Protein AF-0000000084953625 (afdb_homodimer)

Organism: Tannerella forsythia (strain ATCC 43037 / JCM 10827 / CCUG 21028 A / KCTC 5666 / FDC 338) (NCBI:txid203275)

Foldseek 3Di:
DDDDDDDDLVRLVVVCVVLAEDEPDSVVSSVCCVPPPPVQLCVQCCVQAPDNVVSRGDHPHYPVLSVLSLVLQLLLLVLLLVLLVLLLVLLLVLCQPLCCVPPNQCSLVDCVQFQDSVLSVVLVVLLVVQLQPDPDPVSVVQCVVFFDDDPRGGPDGNDDDGSNRSSVRPDLVSSLSSLVGGDLPPVSSQVSCVLLQARGSVQVSLLSVQSSQVNVCSVVPHGLFLDFRPRFGDDGDDTSDQAFPDDAPPRLRRAQVRSLRSSLSSCVSNPRNPVSLVSNVVSCVVCVVDPCVSRSCDPCSQVRRSNDDD/DDDDDDDDLVRLVVVCVVLAEDEPDSVVSSVCCVPPPPVQLCVQCCVQAPDNVVSRGDHPHYPVLSVLSLVLQLLLLVLLLVLLVLLLVLLLVLCQPLCCVPPNQCSLVDCVQFQDSVLSVVLVVLLVVQLQPDPDPVSVVQCVVFFDDDPRGGPDGNDDDGSNRSSVRPDLVSSLSSLVGGDLPPVSSQVSCVLLQARGSVQVSLLSVQSSQVNVCSVVPHGLFLDFRPRFGDDGDDTSDQAFPDDADPRLRRAQVRSLRSSLSSCVSNPRNPVSLVSNVVSCVVSVVDPCVSRSCDPCSQVRRSNDDD

Structure (mmCIF, N/CA/C/O backbone):
data_AF-0000000084953625-model_v1
#
loop_
_entity.id
_entity.type
_entity.pdbx_description
1 polymer 'Abi-like protein'
#
loop_
_atom_site.group_PDB
_atom_site.id
_atom_site.type_symbol
_atom_site.label_atom_id
_atom_site.label_alt_id
_atom_site.label_comp_id
_atom_site.label_asym_id
_atom_site.label_entity_id
_atom_site.label_seq_id
_atom_site.pdbx_PDB_ins_code
_atom_site.Cartn_x
_atom_site.Cartn_y
_atom_site.Cartn_z
_atom_site.occupancy
_atom_site.B_iso_or_equiv
_atom_site.auth_seq_id
_atom_site.auth_comp_id
_atom_site.auth_asym_id
_atom_site.auth_atom_id
_atom_site.pdbx_PDB_model_num
ATOM 1 N N . MET A 1 1 ? -6.309 -36.562 4.516 1 41.47 1 MET A N 1
ATOM 2 C CA . MET A 1 1 ? -6.473 -36.094 3.143 1 41.47 1 MET A CA 1
ATOM 3 C C . MET A 1 1 ? -5.188 -35.438 2.635 1 41.47 1 MET A C 1
ATOM 5 O O . MET A 1 1 ? -4.629 -34.562 3.293 1 41.47 1 MET A O 1
ATOM 9 N N . ALA A 1 2 ? -4.496 -36.125 1.816 1 53.75 2 ALA A N 1
ATOM 10 C CA . ALA A 1 2 ? -3.111 -35.938 1.397 1 53.75 2 ALA A CA 1
ATOM 11 C C . ALA A 1 2 ? -2.957 -34.625 0.607 1 53.75 2 ALA A C 1
ATOM 13 O O . ALA A 1 2 ? -3.883 -34.219 -0.089 1 53.75 2 ALA A O 1
ATOM 14 N N . ASN A 1 3 ? -2.135 -33.656 1.003 1 68.38 3 ASN A N 1
ATOM 15 C CA . ASN A 1 3 ? -1.732 -32.531 0.205 1 68.38 3 ASN A CA 1
ATOM 16 C C . ASN A 1 3 ? -1.575 -32.875 -1.269 1 68.38 3 ASN A C 1
ATOM 18 O O . ASN A 1 3 ? -1.322 -34.031 -1.601 1 68.38 3 ASN A O 1
ATOM 22 N N . LYS A 1 4 ? -2.215 -32.062 -2.223 1 76.94 4 LYS A N 1
ATOM 23 C CA . LYS A 1 4 ? -2.266 -32.281 -3.666 1 76.94 4 LYS A CA 1
ATOM 24 C C . LYS A 1 4 ? -0.874 -32.188 -4.285 1 76.94 4 LYS A C 1
ATOM 26 O O . LYS A 1 4 ? 0.037 -31.625 -3.691 1 76.94 4 LYS A O 1
ATOM 31 N N . GLU A 1 5 ? -0.737 -32.969 -5.348 1 89.56 5 GLU A N 1
ATOM 32 C CA . GLU A 1 5 ? 0.511 -32.844 -6.098 1 89.56 5 GLU A CA 1
ATOM 33 C C . GLU A 1 5 ? 0.577 -31.531 -6.871 1 89.56 5 GLU A C 1
ATOM 35 O O . GLU A 1 5 ? -0.442 -31.047 -7.359 1 89.56 5 GLU A O 1
ATOM 40 N N . SER A 1 6 ? 1.769 -30.969 -6.938 1 93.38 6 SER A N 1
ATOM 41 C CA . SER A 1 6 ? 1.98 -29.75 -7.707 1 93.38 6 SER A CA 1
ATOM 42 C C . SER A 1 6 ? 1.868 -30.016 -9.203 1 93.38 6 SER A C 1
ATOM 44 O O . SER A 1 6 ? 2.281 -31.062 -9.688 1 93.38 6 SER A O 1
ATOM 46 N N . ARG A 1 7 ? 1.295 -29.125 -9.906 1 95.5 7 ARG A N 1
ATOM 47 C CA . ARG A 1 7 ? 1.131 -29.234 -11.359 1 95.5 7 ARG A CA 1
ATOM 48 C C . ARG A 1 7 ? 2.059 -28.281 -12.086 1 95.5 7 ARG A C 1
ATOM 50 O O . ARG A 1 7 ? 2.244 -27.141 -11.656 1 95.5 7 ARG A O 1
ATOM 57 N N . SER A 1 8 ? 2.646 -28.797 -13.148 1 97.38 8 SER A N 1
ATOM 58 C CA . SER A 1 8 ? 3.41 -27.922 -14.016 1 97.38 8 SER A CA 1
ATOM 59 C C . SER A 1 8 ? 2.502 -26.906 -14.719 1 97.38 8 SER A C 1
ATOM 61 O O . SER A 1 8 ? 1.278 -27.062 -14.703 1 97.38 8 SER A O 1
ATOM 63 N N . ILE A 1 9 ? 3.109 -25.984 -15.312 1 97.75 9 ILE A N 1
ATOM 64 C CA . ILE A 1 9 ? 2.346 -24.969 -16.031 1 97.75 9 ILE A CA 1
ATOM 65 C C . ILE A 1 9 ? 1.536 -25.609 -17.141 1 97.75 9 ILE A C 1
ATOM 67 O O . ILE A 1 9 ? 0.363 -25.297 -17.344 1 97.75 9 ILE A O 1
ATOM 71 N N . GLN A 1 10 ? 2.189 -26.531 -17.828 1 97.75 10 GLN A N 1
ATOM 72 C CA . GLN A 1 10 ? 1.486 -27.234 -18.906 1 97.75 10 GLN A CA 1
ATOM 73 C C . GLN A 1 10 ? 0.325 -28.062 -18.344 1 97.75 10 GLN A C 1
ATOM 75 O O . GLN A 1 10 ? -0.758 -28.094 -18.938 1 97.75 10 GLN A O 1
ATOM 80 N N . GLU A 1 11 ? 0.571 -28.688 -17.25 1 97.94 11 GLU A N 1
ATOM 81 C CA . GLU A 1 11 ? -0.494 -29.453 -16.609 1 97.94 11 GLU A CA 1
ATOM 82 C C . GLU A 1 11 ? -1.625 -28.547 -16.141 1 97.94 11 GLU A C 1
ATOM 84 O O . GLU A 1 11 ? -2.797 -28.922 -16.188 1 97.94 11 GLU A O 1
ATOM 89 N N . GLN A 1 12 ? -1.29 -27.359 -15.625 1 98 12 GLN A N 1
ATOM 90 C CA . GLN A 1 12 ? -2.295 -26.375 -15.227 1 98 12 GLN A CA 1
ATOM 91 C C . GLN A 1 12 ? -3.166 -25.969 -16.406 1 98 12 GLN A C 1
ATOM 93 O O . GLN A 1 12 ? -4.391 -25.891 -16.281 1 98 12 GLN A O 1
ATOM 98 N N . ILE A 1 13 ? -2.521 -25.719 -17.5 1 98.31 13 ILE A N 1
ATOM 99 C CA . ILE A 1 13 ? -3.223 -25.312 -18.719 1 98.31 13 ILE A CA 1
ATOM 100 C C . ILE A 1 13 ? -4.156 -26.438 -19.172 1 98.31 13 ILE A C 1
ATOM 102 O O . ILE A 1 13 ? -5.332 -26.188 -19.469 1 98.31 13 ILE A O 1
ATOM 106 N N . GLU A 1 14 ? -3.646 -27.688 -19.172 1 98.25 14 GLU A N 1
ATOM 107 C CA . GLU A 1 14 ? -4.449 -28.828 -19.594 1 98.25 14 GLU A CA 1
ATOM 108 C C . GLU A 1 14 ? -5.633 -29.047 -18.656 1 98.25 14 GLU A C 1
ATOM 110 O O . GLU A 1 14 ? -6.73 -29.375 -19.109 1 98.25 14 GLU A O 1
ATOM 115 N N . LEU A 1 15 ? -5.395 -28.828 -17.406 1 97.62 15 LEU A N 1
ATOM 116 C CA . LEU A 1 15 ? -6.461 -28.969 -16.422 1 97.62 15 LEU A CA 1
ATOM 117 C C . LEU A 1 15 ? -7.562 -27.938 -16.672 1 97.62 15 LEU A C 1
ATOM 119 O O . LEU A 1 15 ? -8.75 -28.281 -16.609 1 97.62 15 LEU A O 1
ATOM 123 N N . LEU A 1 16 ? -7.191 -26.703 -16.922 1 98.25 16 LEU A N 1
ATOM 124 C CA . LEU A 1 16 ? -8.156 -25.641 -17.203 1 98.25 16 LEU A CA 1
ATOM 125 C C . LEU A 1 16 ? -8.984 -25.969 -18.438 1 98.25 16 LEU A C 1
ATOM 127 O O . LEU A 1 16 ? -10.203 -25.797 -18.453 1 98.25 16 LEU A O 1
ATOM 131 N N . LYS A 1 17 ? -8.312 -26.5 -19.438 1 98.31 17 LYS A N 1
ATOM 132 C CA . LYS A 1 17 ? -9 -26.891 -20.656 1 98.31 17 LYS A CA 1
ATOM 133 C C . LYS A 1 17 ? -9.969 -28.047 -20.406 1 98.31 17 LYS A C 1
ATOM 135 O O . LYS A 1 17 ? -11.102 -28.031 -20.891 1 98.31 17 LYS A O 1
ATOM 140 N N . GLN A 1 18 ? -9.484 -29 -19.672 1 98 18 GLN A N 1
ATOM 141 C CA . GLN A 1 18 ? -10.32 -30.156 -19.344 1 98 18 GLN A CA 1
ATOM 142 C C . GLN A 1 18 ? -11.57 -29.719 -18.578 1 98 18 GLN A C 1
ATOM 144 O O . GLN A 1 18 ? -12.641 -30.328 -18.75 1 98 18 GLN A O 1
ATOM 149 N N . ARG A 1 19 ? -11.445 -28.688 -17.828 1 98.12 19 ARG A N 1
ATOM 150 C CA . ARG A 1 19 ? -12.539 -28.172 -17 1 98.12 19 ARG A CA 1
ATOM 151 C C . ARG A 1 19 ? -13.438 -27.234 -17.797 1 98.12 19 ARG A C 1
ATOM 153 O O . ARG A 1 19 ? -14.406 -26.703 -17.266 1 98.12 19 ARG A O 1
ATOM 160 N N . GLY A 1 20 ? -13.07 -26.953 -19.016 1 98.12 20 GLY A N 1
ATOM 161 C CA . GLY A 1 20 ? -13.969 -26.234 -19.906 1 98.12 20 GLY A CA 1
ATOM 162 C C . GLY A 1 20 ? -13.508 -24.828 -20.219 1 98.12 20 GLY A C 1
ATOM 163 O O . GLY A 1 20 ? -14.219 -24.062 -20.875 1 98.12 20 GLY A O 1
ATOM 164 N N . MET A 1 21 ? -12.359 -24.453 -19.781 1 98.31 21 MET A N 1
ATOM 165 C CA . MET A 1 21 ? -11.836 -23.109 -20.062 1 98.31 21 MET A CA 1
ATOM 166 C C . MET A 1 21 ? -11.25 -23.047 -21.469 1 98.31 21 MET A C 1
ATOM 168 O O . MET A 1 21 ? -10.445 -23.906 -21.859 1 98.31 21 MET A O 1
ATOM 172 N N . ILE A 1 22 ? -11.68 -22.094 -22.25 1 98.5 22 ILE A N 1
ATOM 173 C CA . ILE A 1 22 ? -11.086 -21.844 -23.562 1 98.5 22 ILE A CA 1
ATOM 174 C C . ILE A 1 22 ? -9.797 -21.047 -23.406 1 98.5 22 ILE A C 1
ATOM 176 O O . ILE A 1 22 ? -9.758 -20.047 -22.703 1 98.5 22 ILE A O 1
ATOM 180 N N . ILE A 1 23 ? -8.727 -21.516 -23.969 1 98.44 23 ILE A N 1
ATOM 181 C CA . ILE A 1 23 ? -7.449 -20.812 -24.031 1 98.44 23 ILE A CA 1
ATOM 182 C C . ILE A 1 23 ? -7.062 -20.547 -25.484 1 98.44 23 ILE A C 1
ATOM 184 O O . ILE A 1 23 ? -6.68 -21.469 -26.203 1 98.44 23 ILE A O 1
ATOM 188 N N . LYS A 1 24 ? -7.176 -19.328 -25.891 1 97.75 24 LYS A N 1
ATOM 189 C CA . LYS A 1 24 ? -6.961 -18.969 -27.297 1 97.75 24 LYS A CA 1
ATOM 190 C C . LYS A 1 24 ? -5.473 -18.906 -27.625 1 97.75 24 LYS A C 1
ATOM 192 O O . LYS A 1 24 ? -5.074 -19.172 -28.766 1 97.75 24 LYS A O 1
ATOM 197 N N . ASP A 1 25 ? -4.68 -18.484 -26.703 1 97.75 25 ASP A N 1
ATOM 198 C CA . ASP A 1 25 ? -3.234 -18.328 -26.844 1 97.75 25 ASP A CA 1
ATOM 199 C C . ASP A 1 25 ? -2.498 -19 -25.688 1 97.75 25 ASP A C 1
ATOM 201 O O . ASP A 1 25 ? -2.348 -18.406 -24.625 1 97.75 25 ASP A O 1
ATOM 205 N N . GLU A 1 26 ? -1.962 -20.125 -25.938 1 97.56 26 GLU A N 1
ATOM 206 C CA . GLU A 1 26 ? -1.33 -20.906 -24.875 1 97.56 26 GLU A CA 1
ATOM 207 C C . GLU A 1 26 ? -0.047 -20.234 -24.391 1 97.56 26 GLU A C 1
ATOM 209 O O . GLU A 1 26 ? 0.303 -20.328 -23.203 1 97.56 26 GLU A O 1
ATOM 214 N N . ASP A 1 27 ? 0.671 -19.578 -25.281 1 97.31 27 ASP A N 1
ATOM 215 C CA . ASP A 1 27 ? 1.856 -18.828 -24.859 1 97.31 27 ASP A CA 1
ATOM 216 C C . ASP A 1 27 ? 1.49 -17.719 -23.891 1 97.31 27 ASP A C 1
ATOM 218 O O . ASP A 1 27 ? 2.213 -17.469 -22.922 1 97.31 27 ASP A O 1
ATOM 222 N N . PHE A 1 28 ? 0.381 -17.125 -24.25 1 97.31 28 PHE A N 1
ATOM 223 C CA . PHE A 1 28 ? -0.156 -16.094 -23.375 1 97.31 28 PHE A CA 1
ATOM 224 C C . PHE A 1 28 ? -0.499 -16.672 -22 1 97.31 28 PHE A C 1
ATOM 226 O O . PHE A 1 28 ? -0.159 -16.094 -20.969 1 97.31 28 PHE A O 1
ATOM 233 N N . ALA A 1 29 ? -1.11 -17.766 -21.953 1 98.25 29 ALA A N 1
ATOM 234 C CA . ALA A 1 29 ? -1.479 -18.438 -20.719 1 98.25 29 ALA A CA 1
ATOM 235 C C . ALA A 1 29 ? -0.241 -18.828 -19.922 1 98.25 29 ALA A C 1
ATOM 237 O O . ALA A 1 29 ? -0.182 -18.625 -18.703 1 98.25 29 ALA A O 1
ATOM 238 N N . CYS A 1 30 ? 0.762 -19.375 -20.609 1 97.88 30 CYS A N 1
ATOM 239 C CA . CYS A 1 30 ? 2.006 -19.781 -19.984 1 97.88 30 CYS A CA 1
ATOM 240 C C . CYS A 1 30 ? 2.707 -18.609 -19.312 1 97.88 30 CYS A C 1
ATOM 242 O O . CYS A 1 30 ? 3.141 -18.703 -18.172 1 97.88 30 CYS A O 1
ATOM 244 N N . LEU A 1 31 ? 2.744 -17.562 -20.047 1 96.94 31 LEU A N 1
ATOM 245 C CA . LEU A 1 31 ? 3.404 -16.359 -19.562 1 96.94 31 LEU A CA 1
ATOM 246 C C . LEU A 1 31 ? 2.748 -15.875 -18.266 1 96.94 31 LEU A C 1
ATOM 248 O O . LEU A 1 31 ? 3.438 -15.555 -17.297 1 96.94 31 LEU A O 1
ATOM 252 N N . HIS A 1 32 ? 1.455 -15.82 -18.25 1 97.88 32 HIS A N 1
ATOM 253 C CA . HIS A 1 32 ? 0.742 -15.289 -17.094 1 97.88 32 HIS A CA 1
ATOM 254 C C . HIS A 1 32 ? 0.793 -16.266 -15.914 1 97.88 32 HIS A C 1
ATOM 256 O O . HIS A 1 32 ? 0.979 -15.844 -14.773 1 97.88 32 HIS A O 1
ATOM 262 N N . LEU A 1 33 ? 0.711 -17.562 -16.188 1 98.25 33 LEU A N 1
ATOM 263 C CA . LEU A 1 33 ? 0.742 -18.547 -15.117 1 98.25 33 LEU A CA 1
ATOM 264 C C . LEU A 1 33 ? 2.135 -18.641 -14.5 1 98.25 33 LEU A C 1
ATOM 266 O O . LEU A 1 33 ? 2.279 -19.031 -13.336 1 98.25 33 LEU A O 1
ATOM 270 N N . ARG A 1 34 ? 3.16 -18.188 -15.195 1 97.44 34 ARG A N 1
ATOM 271 C CA . ARG A 1 34 ? 4.531 -18.172 -14.695 1 97.44 34 ARG A CA 1
ATOM 272 C C . ARG A 1 34 ? 4.754 -17.016 -13.734 1 97.44 34 ARG A C 1
ATOM 274 O O . ARG A 1 34 ? 5.699 -17.031 -12.945 1 97.44 34 ARG A O 1
ATOM 281 N N . ASN A 1 35 ? 3.832 -16.016 -13.836 1 97.81 35 ASN A N 1
ATOM 282 C CA . ASN A 1 35 ? 4.078 -14.805 -13.062 1 97.81 35 ASN A CA 1
ATOM 283 C C . ASN A 1 35 ? 2.912 -14.492 -12.133 1 97.81 35 ASN A C 1
ATOM 285 O O . ASN A 1 35 ? 3.045 -13.672 -11.219 1 97.81 35 ASN A O 1
ATOM 289 N N . ILE A 1 36 ? 1.777 -15.07 -12.375 1 98.19 36 ILE A N 1
ATOM 290 C CA . ILE A 1 36 ? 0.595 -14.992 -11.523 1 98.19 36 ILE A CA 1
ATOM 291 C C . ILE A 1 36 ? 0.103 -16.406 -11.195 1 98.19 36 ILE A C 1
ATOM 293 O O . ILE A 1 36 ? -0.263 -17.156 -12.086 1 98.19 36 ILE A O 1
ATOM 297 N N . SER A 1 37 ? 0.149 -16.719 -9.984 1 96.31 37 SER A N 1
ATOM 298 C CA . SER A 1 37 ? -0.096 -18.094 -9.578 1 96.31 37 SER A CA 1
ATOM 299 C C . SER A 1 37 ? -1.5 -18.547 -9.961 1 96.31 37 SER A C 1
ATOM 301 O O . SER A 1 37 ? -2.439 -17.75 -9.953 1 96.31 37 SER A O 1
ATOM 303 N N . TYR A 1 38 ? -1.597 -19.844 -10.281 1 97 38 TYR A N 1
ATOM 304 C CA . TYR A 1 38 ? -2.871 -20.484 -10.586 1 97 38 TYR A CA 1
ATOM 305 C C . TYR A 1 38 ? -3.9 -20.188 -9.5 1 97 38 TYR A C 1
ATOM 307 O O . TYR A 1 38 ? -5.047 -19.844 -9.797 1 97 38 TYR A O 1
ATOM 315 N N . TYR A 1 39 ? -3.459 -20.297 -8.312 1 95.62 39 TYR A N 1
ATOM 316 C CA . TYR A 1 39 ? -4.352 -20.125 -7.172 1 95.62 39 TYR A CA 1
ATOM 317 C C . TYR A 1 39 ? -4.859 -18.703 -7.07 1 95.62 39 TYR A C 1
ATOM 319 O O . TYR A 1 39 ? -6.012 -18.469 -6.703 1 95.62 39 TYR A O 1
ATOM 327 N N . ARG A 1 40 ? -4.035 -17.734 -7.324 1 96.56 40 ARG A N 1
ATOM 328 C CA . ARG A 1 40 ? -4.449 -16.328 -7.328 1 96.56 40 ARG A CA 1
ATOM 329 C C . ARG A 1 40 ? -5.492 -16.078 -8.406 1 96.56 40 ARG A C 1
ATOM 331 O O . ARG A 1 40 ? -6.504 -15.406 -8.156 1 96.56 40 ARG A O 1
ATOM 338 N N . LEU A 1 41 ? -5.254 -16.641 -9.602 1 97.94 41 LEU A N 1
ATOM 339 C CA . LEU A 1 41 ? -6.172 -16.438 -10.727 1 97.94 41 LEU A CA 1
ATOM 340 C C . LEU A 1 41 ? -7.512 -17.109 -10.461 1 97.94 41 LEU A C 1
ATOM 342 O O . LEU A 1 41 ? -8.539 -16.688 -10.984 1 97.94 41 LEU A O 1
ATOM 346 N N . LYS A 1 42 ? -7.477 -18.125 -9.641 1 96.44 42 LYS A N 1
ATOM 347 C CA . LYS A 1 42 ? -8.703 -18.812 -9.266 1 96.44 42 LYS A CA 1
ATOM 348 C C . LYS A 1 42 ? -9.734 -17.844 -8.688 1 96.44 42 LYS A C 1
ATOM 350 O O . LYS A 1 42 ? -10.938 -18 -8.914 1 96.44 42 LYS A O 1
ATOM 355 N N . GLY A 1 43 ? -9.289 -16.828 -7.98 1 95.12 43 GLY A N 1
ATOM 356 C CA . GLY A 1 43 ? -10.188 -15.828 -7.426 1 95.12 43 GLY A CA 1
ATOM 357 C C . GLY A 1 43 ? -10.922 -15.031 -8.484 1 95.12 43 GLY A C 1
ATOM 358 O O . GLY A 1 43 ? -12.016 -14.516 -8.242 1 95.12 43 GLY A O 1
ATOM 359 N N . TYR A 1 44 ? -10.398 -15.039 -9.703 1 97.62 44 TYR A N 1
ATOM 360 C CA . TYR A 1 44 ? -10.961 -14.211 -10.766 1 97.62 44 TYR A CA 1
ATOM 361 C C . TYR A 1 44 ? -11.82 -15.047 -11.703 1 97.62 44 TYR A C 1
ATOM 363 O O . TYR A 1 44 ? -12.523 -14.5 -12.562 1 97.62 44 TYR A O 1
ATOM 371 N N . TRP A 1 45 ? -11.758 -16.391 -11.555 1 97.38 45 TRP A N 1
ATOM 372 C CA . TRP A 1 45 ? -12.602 -17.188 -12.445 1 97.38 45 TRP A CA 1
ATOM 373 C C . TRP A 1 45 ? -13.602 -18.016 -11.648 1 97.38 45 TRP A C 1
ATOM 375 O O . TRP A 1 45 ? -14.328 -18.844 -12.219 1 97.38 45 TRP A O 1
ATOM 385 N N . TRP A 1 46 ? -13.664 -17.766 -10.328 1 94.81 46 TRP A N 1
ATOM 386 C CA . TRP A 1 46 ? -14.523 -18.562 -9.477 1 94.81 46 TRP A CA 1
ATOM 387 C C . TRP A 1 46 ? -15.969 -18.547 -9.977 1 94.81 46 TRP A C 1
ATOM 389 O O . TRP A 1 46 ? -16.625 -19.594 -10.055 1 94.81 46 TRP A O 1
ATOM 399 N N . ASP A 1 47 ? -16.484 -17.375 -10.305 1 93.44 47 ASP A N 1
ATOM 400 C CA . ASP A 1 47 ? -17.875 -17.203 -10.695 1 93.44 47 ASP A CA 1
ATOM 401 C C . ASP A 1 47 ? -18.109 -17.672 -12.125 1 93.44 47 ASP A C 1
ATOM 403 O O . ASP A 1 47 ? -19.25 -17.75 -12.586 1 93.44 47 ASP A O 1
ATOM 407 N N . MET A 1 48 ? -17.094 -18.078 -12.82 1 96.81 48 MET A N 1
ATOM 408 C CA . MET A 1 48 ? -17.203 -18.562 -14.195 1 96.81 48 MET A CA 1
ATOM 409 C C . MET A 1 48 ? -17.516 -20.062 -14.211 1 96.81 48 MET A C 1
ATOM 411 O O . MET A 1 48 ? -17.734 -20.641 -15.281 1 96.81 48 MET A O 1
ATOM 415 N N . GLN A 1 49 ? -17.547 -20.625 -13.07 1 96.88 49 GLN A N 1
ATOM 416 C CA . GLN A 1 49 ? -17.781 -22.062 -12.969 1 96.88 49 GLN A CA 1
ATOM 417 C C . GLN A 1 49 ? -19.281 -22.359 -12.859 1 96.88 49 GLN A C 1
ATOM 419 O O . GLN A 1 49 ? -19.984 -21.719 -12.086 1 96.88 49 GLN A O 1
ATOM 424 N N . LYS A 1 50 ? -19.781 -23.281 -13.656 1 96.75 50 LYS A N 1
ATOM 425 C CA . LYS A 1 50 ? -21.156 -23.734 -13.57 1 96.75 50 LYS A CA 1
ATOM 426 C C . LYS A 1 50 ? -21.328 -24.766 -12.461 1 96.75 50 LYS A C 1
ATOM 428 O O . LYS A 1 50 ? -22.391 -24.875 -11.852 1 96.75 50 LYS A O 1
ATOM 433 N N . ASP A 1 51 ? -20.328 -25.594 -12.242 1 96.69 51 ASP A N 1
ATOM 434 C CA . ASP A 1 51 ? -20.25 -26.578 -11.164 1 96.69 51 ASP A CA 1
ATOM 435 C C . ASP A 1 51 ? -19.031 -26.312 -10.281 1 96.69 51 ASP A C 1
ATOM 437 O O . ASP A 1 51 ? -17.922 -26.75 -10.586 1 96.69 51 ASP A O 1
ATOM 441 N N . LYS A 1 52 ? -19.188 -25.719 -9.188 1 91.44 52 LYS A N 1
ATOM 442 C CA . LYS A 1 52 ? -18.094 -25.281 -8.305 1 91.44 52 LYS A CA 1
ATOM 443 C C . LYS A 1 52 ? -17.484 -26.484 -7.574 1 91.44 52 LYS A C 1
ATOM 445 O O . LYS A 1 52 ? -16.328 -26.453 -7.188 1 91.44 52 LYS A O 1
ATOM 450 N N . ASN A 1 53 ? -18.234 -27.5 -7.418 1 92.06 53 ASN A N 1
ATOM 451 C CA . ASN A 1 53 ? -17.734 -28.688 -6.75 1 92.06 53 ASN A CA 1
ATOM 452 C C . ASN A 1 53 ? -16.75 -29.453 -7.625 1 92.06 53 ASN A C 1
ATOM 454 O O . ASN A 1 53 ? -15.719 -29.922 -7.145 1 92.06 53 ASN A O 1
ATOM 458 N N . ASN A 1 54 ? -17.109 -29.516 -8.891 1 94.69 54 ASN A N 1
ATOM 459 C CA . ASN A 1 54 ? -16.25 -30.25 -9.805 1 94.69 54 ASN A CA 1
ATOM 460 C C . ASN A 1 54 ? -15.391 -29.297 -10.656 1 94.69 54 ASN A C 1
ATOM 462 O O . ASN A 1 54 ? -14.664 -29.734 -11.539 1 94.69 54 ASN A O 1
ATOM 466 N N . HIS A 1 55 ? -15.516 -28.047 -10.398 1 95.81 55 HIS A N 1
ATOM 467 C CA . HIS A 1 55 ? -14.68 -27 -10.992 1 95.81 55 HIS A CA 1
ATOM 468 C C . HIS A 1 55 ? -14.844 -26.969 -12.508 1 95.81 55 HIS A C 1
ATOM 470 O O . HIS A 1 55 ? -13.859 -26.797 -13.242 1 95.81 55 HIS A O 1
ATOM 476 N N . VAL A 1 56 ? -16.125 -27.234 -12.953 1 98.06 56 VAL A N 1
ATOM 477 C CA . VAL A 1 56 ? -16.422 -27.203 -14.383 1 98.06 56 VAL A CA 1
ATOM 478 C C . VAL A 1 56 ? -16.859 -25.797 -14.789 1 98.06 56 VAL A C 1
ATOM 480 O O . VAL A 1 56 ? -17.766 -25.219 -14.18 1 98.06 56 VAL A O 1
ATOM 483 N N . PHE A 1 57 ? -16.266 -25.281 -15.844 1 98.38 57 PHE A N 1
ATOM 484 C CA . PHE A 1 57 ? -16.531 -23.906 -16.281 1 98.38 57 PHE A CA 1
ATOM 485 C C . PHE A 1 57 ? -17.797 -23.859 -17.141 1 98.38 57 PHE A C 1
ATOM 487 O O . PHE A 1 57 ? -18.188 -24.844 -17.75 1 98.38 57 PHE A O 1
ATOM 494 N N . GLN A 1 58 ? -18.391 -22.703 -17.094 1 97.88 58 GLN A N 1
ATOM 495 C CA . GLN A 1 58 ? -19.484 -22.422 -18.016 1 97.88 58 GLN A CA 1
ATOM 496 C C . GLN A 1 58 ? -19 -22.391 -19.453 1 97.88 58 GLN A C 1
ATOM 498 O O . GLN A 1 58 ? -17.844 -22.062 -19.719 1 97.88 58 GLN A O 1
ATOM 503 N N . ARG A 1 59 ? -19.953 -22.688 -20.328 1 96.44 59 ARG A N 1
ATOM 504 C CA . ARG A 1 59 ? -19.609 -22.609 -21.75 1 96.44 59 ARG A CA 1
ATOM 505 C C . ARG A 1 59 ? -19.172 -21.203 -22.125 1 96.44 59 ARG A C 1
ATOM 507 O O . ARG A 1 59 ? -19.797 -20.219 -21.719 1 96.44 59 ARG A O 1
ATOM 514 N N . GLY A 1 60 ? -18.062 -21.094 -22.812 1 96.31 60 GLY A N 1
ATOM 515 C CA . GLY A 1 60 ? -17.625 -19.812 -23.297 1 96.31 60 GLY A CA 1
ATOM 516 C C . GLY A 1 60 ? -16.609 -19.141 -22.391 1 96.31 60 GLY A C 1
ATOM 517 O O . GLY A 1 60 ? -16.062 -18.094 -22.719 1 96.31 60 GLY A O 1
ATOM 518 N N . SER A 1 61 ? -16.344 -19.719 -21.203 1 97.56 61 SER A N 1
ATOM 519 C CA . SER A 1 61 ? -15.328 -19.172 -20.297 1 97.56 61 SER A CA 1
ATOM 520 C C . SER A 1 61 ? -13.953 -19.141 -20.953 1 97.56 61 SER A C 1
ATOM 522 O O . SER A 1 61 ? -13.5 -20.156 -21.5 1 97.56 61 SER A O 1
ATOM 524 N N . CYS A 1 62 ? -13.336 -17.969 -20.969 1 97.94 62 CYS A N 1
ATOM 525 C CA . CYS A 1 62 ? -12.055 -17.781 -21.641 1 97.94 62 CYS A CA 1
ATOM 526 C C . CYS A 1 62 ? -11 -17.297 -20.641 1 97.94 62 CYS A C 1
ATOM 528 O O . CYS A 1 62 ? -11.273 -16.438 -19.812 1 97.94 62 CYS A O 1
ATOM 530 N N . PHE A 1 63 ? -9.766 -17.875 -20.812 1 98.5 63 PHE A N 1
ATOM 531 C CA . PHE A 1 63 ? -8.648 -17.5 -19.953 1 98.5 63 PHE A CA 1
ATOM 532 C C . PHE A 1 63 ? -8.328 -16.016 -20.094 1 98.5 63 PHE A C 1
ATOM 534 O O . PHE A 1 63 ? -8.016 -15.352 -19.094 1 98.5 63 PHE A O 1
ATOM 541 N N . GLU A 1 64 ? -8.461 -15.508 -21.297 1 98.06 64 GLU A N 1
ATOM 542 C CA . GLU A 1 64 ? -8.156 -14.109 -21.562 1 98.06 64 GLU A CA 1
ATOM 543 C C . GLU A 1 64 ? -9.086 -13.18 -20.797 1 98.06 64 GLU A C 1
ATOM 545 O O . GLU A 1 64 ? -8.672 -12.094 -20.375 1 98.06 64 GLU A O 1
ATOM 550 N N . ASP A 1 65 ? -10.289 -13.609 -20.547 1 97.88 65 ASP A N 1
ATOM 551 C CA . ASP A 1 65 ? -11.219 -12.828 -19.734 1 97.88 65 ASP A CA 1
ATOM 552 C C . ASP A 1 65 ? -10.781 -12.781 -18.281 1 97.88 65 ASP A C 1
ATOM 554 O O . ASP A 1 65 ? -10.961 -11.758 -17.609 1 97.88 65 ASP A O 1
ATOM 558 N N . VAL A 1 66 ? -10.234 -13.875 -17.797 1 98.44 66 VAL A N 1
ATOM 559 C CA . VAL A 1 66 ? -9.734 -13.945 -16.438 1 98.44 66 VAL A CA 1
ATOM 560 C C . VAL A 1 66 ? -8.609 -12.938 -16.234 1 98.44 66 VAL A C 1
ATOM 562 O O . VAL A 1 66 ? -8.594 -12.195 -15.258 1 98.44 66 VAL A O 1
ATOM 565 N N . ILE A 1 67 ? -7.699 -12.914 -17.219 1 98.44 67 ILE A N 1
ATOM 566 C CA . ILE A 1 67 ? -6.559 -12.008 -17.125 1 98.44 67 ILE A CA 1
ATOM 567 C C . ILE A 1 67 ? -7.039 -10.562 -17.219 1 98.44 67 ILE A C 1
ATOM 569 O O . ILE A 1 67 ? -6.5 -9.68 -16.547 1 98.44 67 ILE A O 1
ATOM 573 N N . ALA A 1 68 ? -8.086 -10.328 -18.047 1 98.31 68 ALA A N 1
ATOM 574 C CA . ALA A 1 68 ? -8.664 -8.992 -18.141 1 98.31 68 ALA A CA 1
ATOM 575 C C . ALA A 1 68 ? -9.242 -8.547 -16.797 1 98.31 68 ALA A C 1
ATOM 577 O O . ALA A 1 68 ? -9.055 -7.395 -16.391 1 98.31 68 ALA A O 1
ATOM 578 N N . ARG A 1 69 ? -9.93 -9.445 -16.109 1 98.38 69 ARG A N 1
ATOM 579 C CA . ARG A 1 69 ? -10.469 -9.156 -14.781 1 98.38 69 ARG A CA 1
ATOM 580 C C . ARG A 1 69 ? -9.344 -8.836 -13.797 1 98.38 69 ARG A C 1
ATOM 582 O O . ARG A 1 69 ? -9.453 -7.879 -13.023 1 98.38 69 ARG A O 1
ATOM 589 N N . TYR A 1 70 ? -8.336 -9.664 -13.891 1 98.44 70 TYR A N 1
ATOM 590 C CA . TYR A 1 70 ? -7.184 -9.477 -13.016 1 98.44 70 TYR A CA 1
ATOM 591 C C . TYR A 1 70 ? -6.547 -8.109 -13.242 1 98.44 70 TYR A C 1
ATOM 593 O O . TYR A 1 70 ? -6.27 -7.379 -12.289 1 98.44 70 TYR A O 1
ATOM 601 N N . SER A 1 71 ? -6.336 -7.746 -14.492 1 98.19 71 SER A N 1
ATOM 602 C CA . SER A 1 71 ? -5.711 -6.477 -14.852 1 98.19 71 SER A CA 1
ATOM 603 C C . SER A 1 71 ? -6.586 -5.297 -14.445 1 98.19 71 SER A C 1
ATOM 605 O O . SER A 1 71 ? -6.082 -4.277 -13.969 1 98.19 71 SER A O 1
ATOM 607 N N . PHE A 1 72 ? -7.895 -5.434 -14.672 1 98.62 72 PHE A N 1
ATOM 608 C CA . PHE A 1 72 ? -8.844 -4.406 -14.266 1 98.62 72 PHE A CA 1
ATOM 609 C C . PHE A 1 72 ? -8.766 -4.16 -12.766 1 98.62 72 PHE A C 1
ATOM 611 O O . PHE A 1 72 ? -8.703 -3.01 -12.328 1 98.62 72 PHE A O 1
ATOM 618 N N . ASP A 1 73 ? -8.742 -5.254 -12.031 1 98.62 73 ASP A N 1
ATOM 619 C CA . ASP A 1 73 ? -8.68 -5.176 -10.57 1 98.62 73 ASP A CA 1
ATOM 620 C C . ASP A 1 73 ? -7.383 -4.512 -10.117 1 98.62 73 ASP A C 1
ATOM 622 O O . ASP A 1 73 ? -7.383 -3.732 -9.156 1 98.62 73 ASP A O 1
ATOM 626 N N . LYS A 1 74 ? -6.301 -4.848 -10.758 1 98.38 74 LYS A N 1
ATOM 627 C CA . LYS A 1 74 ? -5.004 -4.254 -10.453 1 98.38 74 LYS A CA 1
ATOM 628 C C . LYS A 1 74 ? -5.031 -2.742 -10.664 1 98.38 74 LYS A C 1
ATOM 630 O O . LYS A 1 74 ? -4.559 -1.984 -9.812 1 98.38 74 LYS A O 1
ATOM 635 N N . GLU A 1 75 ? -5.594 -2.297 -11.75 1 98.5 75 GLU A N 1
ATOM 636 C CA . GLU A 1 75 ? -5.688 -0.871 -12.047 1 98.5 75 GLU A CA 1
ATOM 637 C C . GLU A 1 75 ? -6.617 -0.165 -11.062 1 98.5 75 GLU A C 1
ATOM 639 O O . GLU A 1 75 ? -6.348 0.964 -10.648 1 98.5 75 GLU A O 1
ATOM 644 N N . LEU A 1 76 ? -7.703 -0.836 -10.75 1 98.81 76 LEU A N 1
ATOM 645 C CA . LEU A 1 76 ? -8.625 -0.271 -9.773 1 98.81 76 LEU A CA 1
ATOM 646 C C . LEU A 1 76 ? -7.93 -0.057 -8.43 1 98.81 76 LEU A C 1
ATOM 648 O O . LEU A 1 76 ? -8.078 0.998 -7.809 1 98.81 76 LEU A O 1
ATOM 652 N N . ARG A 1 77 ? -7.156 -1.054 -7.988 1 98.69 77 ARG A N 1
ATOM 653 C CA . ARG A 1 77 ? -6.441 -0.947 -6.719 1 98.69 77 ARG A CA 1
ATOM 654 C C . ARG A 1 77 ? -5.469 0.225 -6.734 1 98.69 77 ARG A C 1
ATOM 656 O O . ARG A 1 77 ? -5.258 0.879 -5.711 1 98.69 77 ARG A O 1
ATOM 663 N N . LEU A 1 78 ? -4.91 0.566 -7.914 1 98.5 78 LEU A N 1
ATOM 664 C CA . LEU A 1 78 ? -4.012 1.709 -8.031 1 98.5 78 LEU A CA 1
ATOM 665 C C . LEU A 1 78 ? -4.762 3.016 -7.789 1 98.5 78 LEU A C 1
ATOM 667 O O . LEU A 1 78 ? -4.277 3.889 -7.062 1 98.5 78 LEU A O 1
ATOM 671 N N . ILE A 1 79 ? -5.91 3.115 -8.375 1 98.75 79 ILE A N 1
ATOM 672 C CA . ILE A 1 79 ? -6.738 4.305 -8.203 1 98.75 79 ILE A CA 1
ATOM 673 C C . ILE A 1 79 ? -7.148 4.438 -6.738 1 98.75 79 ILE A C 1
ATOM 675 O O . ILE A 1 79 ? -7.066 5.52 -6.156 1 98.75 79 ILE A O 1
ATOM 679 N N . LEU A 1 80 ? -7.523 3.324 -6.164 1 98.81 80 LEU A N 1
ATOM 680 C CA . LEU A 1 80 ? -7.977 3.326 -4.777 1 98.81 80 LEU A CA 1
ATOM 681 C C . LEU A 1 80 ? -6.824 3.652 -3.83 1 98.81 80 LEU A C 1
ATOM 683 O O . LEU A 1 80 ? -7.008 4.371 -2.846 1 98.81 80 LEU A O 1
ATOM 687 N N . PHE A 1 81 ? -5.656 3.125 -4.129 1 98.69 81 PHE A N 1
ATOM 688 C CA . PHE A 1 81 ? -4.469 3.414 -3.33 1 98.69 81 PHE A CA 1
ATOM 689 C C . PHE A 1 81 ? -4.215 4.914 -3.26 1 98.69 81 PHE A C 1
ATOM 691 O O . PHE A 1 81 ? -3.938 5.453 -2.186 1 98.69 81 PHE A O 1
ATOM 698 N N . ASP A 1 82 ? -4.336 5.543 -4.359 1 98.56 82 ASP A N 1
ATOM 699 C CA . ASP A 1 82 ? -4.148 6.984 -4.473 1 98.56 82 ASP A CA 1
ATOM 700 C C . ASP A 1 82 ? -5.195 7.738 -3.656 1 98.56 82 ASP A C 1
ATOM 702 O O . ASP A 1 82 ? -4.859 8.656 -2.9 1 98.56 82 ASP A O 1
ATOM 706 N N . ALA A 1 83 ? -6.391 7.367 -3.789 1 98.62 83 ALA A N 1
ATOM 707 C CA . ALA A 1 83 ? -7.492 8.016 -3.08 1 98.62 83 ALA A CA 1
ATOM 708 C C . ALA A 1 83 ? -7.363 7.82 -1.571 1 98.62 83 ALA A C 1
ATOM 710 O O . ALA A 1 83 ? -7.613 8.742 -0.796 1 98.62 83 ALA A O 1
ATOM 711 N N . ILE A 1 84 ? -6.953 6.629 -1.17 1 98.62 84 ILE A N 1
ATOM 712 C CA . ILE A 1 84 ? -6.785 6.305 0.242 1 98.62 84 ILE A CA 1
ATOM 713 C C . ILE A 1 84 ? -5.703 7.195 0.85 1 98.62 84 ILE A C 1
ATOM 715 O O . ILE A 1 84 ? -5.867 7.715 1.957 1 98.62 84 ILE A O 1
ATOM 719 N N . GLU A 1 85 ? -4.609 7.391 0.136 1 98.31 85 GLU A N 1
ATOM 720 C CA . GLU A 1 85 ? -3.564 8.289 0.613 1 98.31 85 GLU A CA 1
ATOM 721 C C . GLU A 1 85 ? -4.125 9.688 0.879 1 98.31 85 GLU A C 1
ATOM 723 O O . GLU A 1 85 ? -3.842 10.289 1.919 1 98.31 85 GLU A O 1
ATOM 728 N N . THR A 1 86 ? -4.922 10.141 -0.045 1 98.38 86 THR A N 1
ATOM 729 C CA . THR A 1 86 ? -5.484 11.484 0.049 1 98.38 86 THR A CA 1
ATOM 730 C C . THR A 1 86 ? -6.363 11.617 1.29 1 98.38 86 THR A C 1
ATOM 732 O O . THR A 1 86 ? -6.262 12.594 2.025 1 98.38 86 THR A O 1
ATOM 735 N N . ILE A 1 87 ? -7.137 10.617 1.556 1 98.69 87 ILE A N 1
ATOM 736 C CA . ILE A 1 87 ? -8.031 10.633 2.705 1 98.69 87 ILE A CA 1
ATOM 737 C C . ILE A 1 87 ? -7.223 10.531 3.994 1 98.69 87 ILE A C 1
ATOM 739 O O . ILE A 1 87 ? -7.461 11.273 4.945 1 98.69 87 ILE A O 1
ATOM 743 N N . GLU A 1 88 ? -6.258 9.664 3.984 1 98.5 88 GLU A N 1
ATOM 744 C CA . GLU A 1 88 ? -5.434 9.422 5.164 1 98.5 88 GLU A CA 1
ATOM 745 C C . GLU A 1 88 ? -4.664 10.672 5.57 1 98.5 88 GLU A C 1
ATOM 747 O O . GLU A 1 88 ? -4.68 11.062 6.738 1 98.5 88 GLU A O 1
ATOM 752 N N . ILE A 1 89 ? -4.043 11.305 4.625 1 98.44 89 ILE A N 1
ATOM 753 C CA . ILE A 1 89 ? -3.232 12.484 4.898 1 98.44 89 ILE A CA 1
ATOM 754 C C . ILE A 1 89 ? -4.129 13.633 5.359 1 98.44 89 ILE A C 1
ATOM 756 O O . ILE A 1 89 ? -3.781 14.367 6.285 1 98.44 89 ILE A O 1
ATOM 760 N N . ALA A 1 90 ? -5.277 13.734 4.738 1 98.69 90 ALA A N 1
ATOM 761 C CA . ALA A 1 90 ? -6.215 14.781 5.148 1 98.69 90 ALA A CA 1
ATOM 762 C C . ALA A 1 90 ? -6.715 14.547 6.57 1 98.69 90 ALA A C 1
ATOM 764 O O . ALA A 1 90 ? -6.777 15.477 7.375 1 98.69 90 ALA A O 1
ATOM 765 N N . LEU A 1 91 ? -7.062 13.281 6.859 1 98.81 91 LEU A N 1
ATOM 766 C CA . LEU A 1 91 ? -7.508 12.945 8.211 1 98.81 91 LEU A CA 1
ATOM 767 C C . LEU A 1 91 ? -6.434 13.273 9.234 1 98.81 91 LEU A C 1
ATOM 769 O O . LEU A 1 91 ? -6.715 13.914 10.258 1 98.81 91 LEU A O 1
ATOM 773 N N . ARG A 1 92 ? -5.242 12.82 8.938 1 98.56 92 ARG A N 1
ATOM 774 C CA . ARG A 1 92 ? -4.098 13.086 9.805 1 98.56 92 ARG A CA 1
ATOM 775 C C . ARG A 1 92 ? -3.928 14.586 10.047 1 98.56 92 ARG A C 1
ATOM 777 O O . ARG A 1 92 ? -3.783 15.023 11.195 1 98.56 92 ARG A O 1
ATOM 784 N N . THR A 1 93 ? -4 15.352 9.023 1 98.56 93 THR A N 1
ATOM 785 C CA . THR A 1 93 ? -3.807 16.797 9.07 1 98.56 93 THR A CA 1
ATOM 786 C C . THR A 1 93 ? -4.887 17.453 9.922 1 98.56 93 THR A C 1
ATOM 788 O O . THR A 1 93 ? -4.59 18.297 10.781 1 98.56 93 THR A O 1
ATOM 791 N N . LYS A 1 94 ? -6.121 17.062 9.703 1 98.69 94 LYS A N 1
ATOM 792 C CA . LYS A 1 94 ? -7.242 17.672 10.406 1 98.69 94 LYS A CA 1
ATOM 793 C C . LYS A 1 94 ? -7.234 17.312 11.891 1 98.69 94 LYS A C 1
ATOM 795 O O . LYS A 1 94 ? -7.547 18.141 12.742 1 98.69 94 LYS A O 1
ATOM 800 N N . MET A 1 95 ? -6.844 16.062 12.188 1 98.62 95 MET A N 1
ATOM 801 C CA . MET A 1 95 ? -6.727 15.656 13.578 1 98.62 95 MET A CA 1
ATOM 802 C C . MET A 1 95 ? -5.605 16.422 14.281 1 98.62 95 MET A C 1
ATOM 804 O O . MET A 1 95 ? -5.746 16.812 15.438 1 98.62 95 MET A O 1
ATOM 808 N N . ILE A 1 96 ? -4.508 16.625 13.57 1 98.25 96 ILE A N 1
ATOM 809 C CA . ILE A 1 96 ? -3.396 17.406 14.102 1 98.25 96 ILE A CA 1
ATOM 810 C C . ILE A 1 96 ? -3.838 18.844 14.32 1 98.25 96 ILE A C 1
ATOM 812 O O . ILE A 1 96 ? -3.715 19.375 15.422 1 98.25 96 ILE A O 1
ATOM 816 N N . TYR A 1 97 ? -4.469 19.422 13.359 1 98.12 97 TYR A N 1
ATOM 817 C CA . TYR A 1 97 ? -4.73 20.844 13.328 1 98.12 97 TYR A CA 1
ATOM 818 C C . TYR A 1 97 ? -5.797 21.234 14.344 1 98.12 97 TYR A C 1
ATOM 820 O O . TYR A 1 97 ? -5.535 22.016 15.266 1 98.12 97 TYR A O 1
ATOM 828 N N . HIS A 1 98 ? -6.961 20.641 14.258 1 98.44 98 HIS A N 1
ATOM 829 C CA . HIS A 1 98 ? -8.102 21.094 15.047 1 98.44 98 HIS A CA 1
ATOM 830 C C . HIS A 1 98 ? -7.91 20.781 16.531 1 98.44 98 HIS A C 1
ATOM 832 O O . HIS A 1 98 ? -8.195 21.609 17.391 1 98.44 98 HIS A O 1
ATOM 838 N N . LEU A 1 99 ? -7.395 19.625 16.828 1 98.38 99 LEU A N 1
ATOM 839 C CA . LEU A 1 99 ? -7.266 19.234 18.234 1 98.38 99 LEU A CA 1
ATOM 840 C C . LEU A 1 99 ? -6.078 19.938 18.891 1 98.38 99 LEU A C 1
ATOM 842 O O . LEU A 1 99 ? -6.148 20.344 20.047 1 98.38 99 LEU A O 1
ATOM 846 N N . SER A 1 100 ? -5.016 20.109 18.125 1 97.75 100 SER A N 1
ATOM 847 C CA . SER A 1 100 ? -3.865 20.812 18.688 1 97.75 100 SER A CA 1
ATOM 848 C C . SER A 1 100 ? -4.168 22.297 18.906 1 97.75 100 SER A C 1
ATOM 850 O O . SER A 1 100 ? -3.668 22.906 19.844 1 97.75 100 SER A O 1
ATOM 852 N N . GLN A 1 101 ? -4.91 22.875 17.984 1 97.31 101 GLN A N 1
ATOM 853 C CA . GLN A 1 101 ? -5.297 24.281 18.141 1 97.31 101 GLN A CA 1
ATOM 854 C C . GLN A 1 101 ? -6.105 24.484 19.422 1 97.31 101 GLN A C 1
ATOM 856 O O . GLN A 1 101 ? -5.922 25.484 20.125 1 97.31 101 GLN A O 1
ATOM 861 N N . SER A 1 102 ? -6.938 23.531 19.734 1 97.19 102 SER A N 1
ATOM 862 C CA . SER A 1 102 ? -7.852 23.688 20.859 1 97.19 102 SER A CA 1
ATOM 863 C C . SER A 1 102 ? -7.211 23.188 22.156 1 97.19 102 SER A C 1
ATOM 865 O O . SER A 1 102 ? -7.461 23.75 23.219 1 97.19 102 SER A O 1
ATOM 867 N N . TYR A 1 103 ? -6.34 22.094 22.062 1 96.88 103 TYR A N 1
ATOM 868 C CA . TYR A 1 103 ? -5.98 21.422 23.312 1 96.88 103 TYR A CA 1
ATOM 869 C C . TYR A 1 103 ? -4.469 21.25 23.422 1 96.88 103 TYR A C 1
ATOM 871 O O . TYR A 1 103 ? -3.975 20.656 24.375 1 96.88 103 TYR A O 1
ATOM 879 N N . GLY A 1 104 ? -3.76 21.75 22.453 1 96.56 104 GLY A N 1
ATOM 880 C CA . GLY A 1 104 ? -2.311 21.641 22.484 1 96.56 104 GLY A CA 1
ATOM 881 C C . GLY A 1 104 ? -1.792 20.406 21.766 1 96.56 104 GLY A C 1
ATOM 882 O O . GLY A 1 104 ? -2.566 19.516 21.422 1 96.56 104 GLY A O 1
ATOM 883 N N . GLY A 1 105 ? -0.503 20.344 21.562 1 96.69 105 GLY A N 1
ATOM 884 C CA . GLY A 1 105 ? 0.134 19.312 20.766 1 96.69 105 GLY A CA 1
ATOM 885 C C . GLY A 1 105 ? 0.171 17.953 21.453 1 96.69 105 GLY A C 1
ATOM 886 O O . GLY A 1 105 ? 0.444 16.938 20.828 1 96.69 105 GLY A O 1
ATOM 887 N N . LEU A 1 106 ? -0.159 17.906 22.75 1 97.31 106 LEU A N 1
ATOM 888 C CA . LEU A 1 106 ? -0.089 16.656 23.516 1 97.31 106 LEU A CA 1
ATOM 889 C C . LEU A 1 106 ? -1.484 16.172 23.891 1 97.31 106 LEU A C 1
ATOM 891 O O . LEU A 1 106 ? -1.634 15.336 24.781 1 97.31 106 LEU A O 1
ATOM 895 N N . TYR A 1 107 ? -2.463 16.672 23.125 1 97.62 107 TYR A N 1
ATOM 896 C CA . TYR A 1 107 ? -3.838 16.328 23.453 1 97.62 107 TYR A CA 1
ATOM 897 C C . TYR A 1 107 ? -4.031 14.82 23.5 1 97.62 107 TYR A C 1
ATOM 899 O O . TYR A 1 107 ? -4.836 14.305 24.281 1 97.62 107 TYR A O 1
ATOM 907 N N . TYR A 1 108 ? -3.285 14.086 22.672 1 98 108 TYR A N 1
ATOM 908 C CA . TYR A 1 108 ? -3.48 12.648 22.5 1 98 108 TYR A CA 1
ATOM 909 C C . TYR A 1 108 ? -3.074 11.883 23.75 1 98 108 TYR A C 1
ATOM 911 O O . TYR A 1 108 ? -3.412 10.703 23.906 1 98 108 TYR A O 1
ATOM 919 N N . MET A 1 109 ? -2.447 12.562 24.672 1 97.5 109 MET A N 1
ATOM 920 C CA . MET A 1 109 ? -1.999 11.93 25.906 1 97.5 109 MET A CA 1
ATOM 921 C C . MET A 1 109 ? -3.066 12.039 26.984 1 97.5 109 MET A C 1
ATOM 923 O O . MET A 1 109 ? -3.008 11.328 28 1 97.5 109 MET A O 1
ATOM 927 N N . ASN A 1 110 ? -3.945 12.992 26.844 1 97.75 110 ASN A N 1
ATOM 928 C CA . ASN A 1 110 ? -4.961 13.258 27.859 1 97.75 110 ASN A CA 1
ATOM 929 C C . ASN A 1 110 ? -6.188 12.367 27.672 1 97.75 110 ASN A C 1
ATOM 931 O O . ASN A 1 110 ? -6.996 12.602 26.766 1 97.75 110 ASN A O 1
ATOM 935 N N . ASP A 1 111 ? -6.387 11.445 28.531 1 97.31 111 ASP A N 1
ATOM 936 C CA . ASP A 1 111 ? -7.438 10.445 28.359 1 97.31 111 ASP A CA 1
ATOM 937 C C . ASP A 1 111 ? -8.82 11.07 28.547 1 97.31 111 ASP A C 1
ATOM 939 O O . ASP A 1 111 ? -9.828 10.469 28.172 1 97.31 111 ASP A O 1
ATOM 943 N N . SER A 1 112 ? -8.914 12.297 29.062 1 97.5 112 SER A N 1
ATOM 944 C CA . SER A 1 112 ? -10.195 12.969 29.25 1 97.5 112 SER A CA 1
ATOM 945 C C . SER A 1 112 ? -10.828 13.32 27.906 1 97.5 112 SER A C 1
ATOM 947 O O . SER A 1 112 ? -12.031 13.586 27.828 1 97.5 112 SER A O 1
ATOM 949 N N . PHE A 1 113 ? -10.062 13.305 26.859 1 98.06 113 PHE A N 1
ATOM 950 C CA . PHE A 1 113 ? -10.57 13.656 25.531 1 98.06 113 PHE A CA 1
ATOM 951 C C . PHE A 1 113 ? -11.047 12.422 24.797 1 98.06 113 PHE A C 1
ATOM 953 O O . PHE A 1 113 ? -11.391 12.492 23.609 1 98.06 113 PHE A O 1
ATOM 960 N N . PHE A 1 114 ? -11.133 11.297 25.516 1 98.5 114 PHE A N 1
ATOM 961 C CA . PHE A 1 114 ? -11.5 10.039 24.859 1 98.5 114 PHE A CA 1
ATOM 962 C C . PHE A 1 114 ? -12.609 9.336 25.641 1 98.5 114 PHE A C 1
ATOM 964 O O . PHE A 1 114 ? -12.727 9.492 26.844 1 98.5 114 PHE A O 1
ATOM 971 N N . VAL A 1 115 ? -13.359 8.578 24.922 1 98.31 115 VAL A N 1
ATOM 972 C CA . VAL A 1 115 ? -14.516 7.887 25.484 1 98.31 115 VAL A CA 1
ATOM 973 C C . VAL A 1 115 ? -14.055 6.719 26.359 1 98.31 115 VAL A C 1
ATOM 975 O O . VAL A 1 115 ? -14.43 6.621 27.516 1 98.31 115 VAL A O 1
ATOM 978 N N . SER A 1 116 ? -13.305 5.82 25.781 1 98.5 116 SER A N 1
ATOM 979 C CA . SER A 1 116 ? -12.781 4.656 26.5 1 98.5 116 SER A CA 1
ATOM 980 C C . SER A 1 116 ? -11.32 4.852 26.891 1 98.5 116 SER A C 1
ATOM 982 O O . SER A 1 116 ? -10.445 4.906 26.016 1 98.5 116 SER A O 1
ATOM 984 N N . LYS A 1 117 ? -11.07 4.852 28.156 1 97.88 117 LYS A N 1
ATOM 985 C CA . LYS A 1 117 ? -9.711 5 28.656 1 97.88 117 LYS A CA 1
ATOM 986 C C . LYS A 1 117 ? -8.859 3.775 28.328 1 97.88 117 LYS A C 1
ATOM 988 O O . LYS A 1 117 ? -7.664 3.896 28.062 1 97.88 117 LYS A O 1
ATOM 993 N N . GLU A 1 118 ? -9.562 2.707 28.359 1 98.25 118 GLU A N 1
ATOM 994 C CA . GLU A 1 118 ? -8.867 1.472 28.016 1 98.25 118 GLU A CA 1
ATOM 995 C C . GLU A 1 118 ? -8.383 1.492 26.562 1 98.25 118 GLU A C 1
ATOM 997 O O . GLU A 1 118 ? -7.234 1.16 26.281 1 98.25 118 GLU A O 1
ATOM 1002 N N . LEU A 1 119 ? -9.273 1.879 25.672 1 98.19 119 LEU A N 1
ATOM 1003 C CA . LEU A 1 119 ? -8.898 1.979 24.266 1 98.19 119 LEU A CA 1
ATOM 1004 C C . LEU A 1 119 ? -7.844 3.059 24.062 1 98.19 119 LEU A C 1
ATOM 1006 O O . LEU A 1 119 ? -6.934 2.896 23.234 1 98.19 119 LEU A O 1
ATOM 1010 N N . HIS A 1 120 ? -8.023 4.121 24.828 1 98.5 120 HIS A N 1
ATOM 1011 C CA . HIS A 1 120 ? -7.039 5.195 24.719 1 98.5 120 HIS A CA 1
ATOM 1012 C C . HIS A 1 120 ? -5.633 4.691 25.031 1 98.5 120 HIS A C 1
ATOM 1014 O O . HIS A 1 120 ? -4.684 5.012 24.312 1 98.5 120 HIS A O 1
ATOM 1020 N N . GLN A 1 121 ? -5.492 3.939 26.078 1 98.31 121 GLN A N 1
ATOM 1021 C CA . GLN A 1 121 ? -4.195 3.387 26.469 1 98.31 121 GLN A CA 1
ATOM 1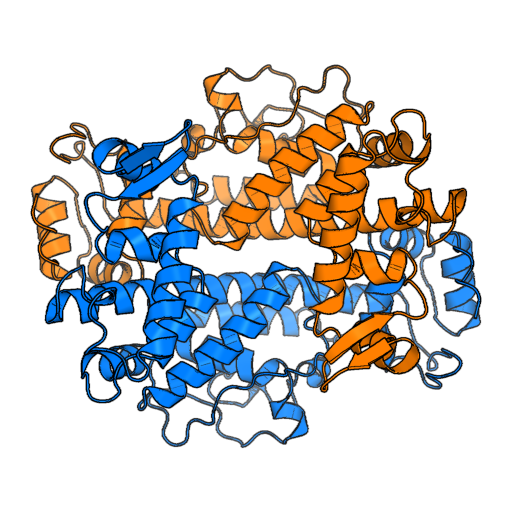022 C C . GLN A 1 121 ? -3.643 2.48 25.359 1 98.31 121 GLN A C 1
ATOM 1024 O O . GLN A 1 121 ? -2.447 2.518 25.062 1 98.31 121 GLN A O 1
ATOM 1029 N N . GLN A 1 122 ? -4.535 1.72 24.844 1 98.25 122 GLN A N 1
ATOM 1030 C CA . GLN A 1 122 ? -4.133 0.847 23.75 1 98.25 122 GLN A CA 1
ATOM 1031 C C . GLN A 1 122 ? -3.68 1.66 22.531 1 98.25 122 GLN A C 1
ATOM 1033 O O . GLN A 1 122 ? -2.666 1.34 21.906 1 98.25 122 GLN A O 1
ATOM 1038 N N . HIS A 1 123 ? -4.418 2.689 22.188 1 97.69 123 HIS A N 1
ATOM 1039 C CA . HIS A 1 123 ? -4.078 3.539 21.047 1 97.69 123 HIS A CA 1
ATOM 1040 C C . HIS A 1 123 ? -2.74 4.242 21.266 1 97.69 123 HIS A C 1
ATOM 1042 O O . HIS A 1 123 ? -1.958 4.402 20.328 1 97.69 123 HIS A O 1
ATOM 1048 N N . LEU A 1 124 ? -2.543 4.66 22.484 1 97.69 124 LEU A N 1
ATOM 1049 C CA . LEU A 1 124 ? -1.277 5.305 22.828 1 97.69 124 LEU A CA 1
ATOM 1050 C C . LEU A 1 124 ? -0.111 4.336 22.641 1 97.69 124 LEU A C 1
ATOM 1052 O O . LEU A 1 124 ? 0.946 4.719 22.141 1 97.69 124 LEU A O 1
ATOM 1056 N N . ALA A 1 125 ? -0.332 3.164 23.125 1 97.69 125 ALA A N 1
ATOM 1057 C CA . ALA A 1 125 ? 0.7 2.143 22.969 1 97.69 125 ALA A CA 1
ATOM 1058 C C . ALA A 1 125 ? 0.992 1.882 21.5 1 97.69 125 ALA A C 1
ATOM 1060 O O . ALA A 1 125 ? 2.154 1.779 21.094 1 97.69 125 ALA A O 1
ATOM 1061 N N . ASP A 1 126 ? -0.061 1.754 20.688 1 97.62 126 ASP A N 1
ATOM 1062 C CA . ASP A 1 126 ? 0.095 1.539 19.25 1 97.62 126 ASP A CA 1
ATOM 1063 C C . ASP A 1 126 ? 0.845 2.699 18.609 1 97.62 126 ASP A C 1
ATOM 1065 O O . ASP A 1 126 ? 1.768 2.484 17.812 1 97.62 126 ASP A O 1
ATOM 1069 N N . LEU A 1 127 ? 0.446 3.857 18.953 1 97.31 127 LEU A N 1
ATOM 1070 C CA . LEU A 1 127 ? 1.043 5.074 18.406 1 97.31 127 LEU A CA 1
ATOM 1071 C C . LEU A 1 127 ? 2.529 5.145 18.734 1 97.31 127 LEU A C 1
ATOM 1073 O O . LEU A 1 127 ? 3.354 5.434 17.875 1 97.31 127 LEU A O 1
ATOM 1077 N N . MET A 1 128 ? 2.869 4.883 19.953 1 96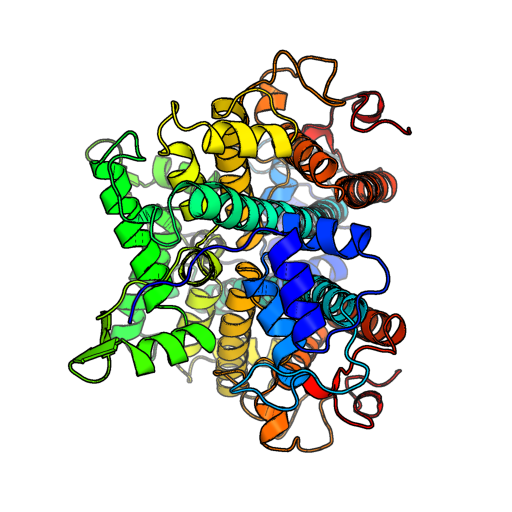.81 128 MET A N 1
ATOM 1078 C CA . MET A 1 128 ? 4.254 4.941 20.406 1 96.81 128 MET A CA 1
ATOM 1079 C C . MET A 1 128 ? 5.09 3.848 19.75 1 96.81 128 MET A C 1
ATOM 1081 O O . MET A 1 128 ? 6.238 4.082 19.359 1 96.81 128 MET A O 1
ATOM 1085 N N . ASN A 1 129 ? 4.488 2.715 19.703 1 96.75 129 ASN A N 1
ATOM 1086 C CA . ASN A 1 129 ? 5.18 1.624 19.031 1 96.75 129 ASN A CA 1
ATOM 1087 C C . ASN A 1 129 ? 5.508 1.976 17.578 1 96.75 129 ASN A C 1
ATOM 1089 O O . ASN A 1 129 ? 6.617 1.721 17.109 1 96.75 129 ASN A O 1
ATOM 1093 N N . GLU A 1 130 ? 4.535 2.506 16.828 1 96.44 130 GLU A N 1
ATOM 1094 C CA . GLU A 1 130 ? 4.738 2.918 15.445 1 96.44 130 GLU A CA 1
ATOM 1095 C C . GLU A 1 130 ? 5.805 4.004 15.344 1 96.44 130 GLU A C 1
ATOM 1097 O O . GLU A 1 130 ? 6.621 3.996 14.422 1 96.44 130 GLU A O 1
ATOM 1102 N N . PHE A 1 131 ? 5.816 4.898 16.312 1 96.94 131 PHE A N 1
ATOM 1103 C CA . PHE A 1 131 ? 6.797 5.977 16.359 1 96.94 131 PHE A CA 1
ATOM 1104 C C . PHE A 1 131 ? 8.195 5.426 16.625 1 96.94 131 PHE A C 1
ATOM 1106 O O . PHE A 1 131 ? 9.141 5.758 15.898 1 96.94 131 PHE A O 1
ATOM 1113 N N . MET A 1 132 ? 8.297 4.527 17.562 1 95.81 132 MET A N 1
ATOM 1114 C CA . MET A 1 132 ? 9.594 4.031 18.016 1 95.81 132 MET A CA 1
ATOM 1115 C C . MET A 1 132 ? 10.203 3.096 16.984 1 95.81 132 MET A C 1
ATOM 1117 O O . MET A 1 132 ? 11.43 3.006 16.875 1 95.81 132 MET A O 1
ATOM 1121 N N . ARG A 1 133 ? 9.406 2.523 16.188 1 92.69 133 ARG A N 1
ATOM 1122 C CA . ARG A 1 133 ? 9.898 1.559 15.211 1 92.69 133 ARG A CA 1
ATOM 1123 C C . ARG A 1 133 ? 10.242 2.244 13.898 1 92.69 133 ARG A C 1
ATOM 1125 O O . ARG A 1 133 ? 10.914 1.655 13.039 1 92.69 133 ARG A O 1
ATOM 1132 N N . SER A 1 134 ? 9.836 3.459 13.805 1 92.81 134 SER A N 1
ATOM 1133 C CA . SER A 1 134 ? 10 4.145 12.523 1 92.81 134 SER A CA 1
ATOM 1134 C C . SER A 1 134 ? 11.461 4.496 12.266 1 92.81 134 SER A C 1
ATOM 1136 O O . SER A 1 134 ? 12.188 4.859 13.188 1 92.81 134 SER A O 1
ATOM 1138 N N . GLY A 1 135 ? 11.883 4.414 11.023 1 88.31 135 GLY A N 1
ATOM 1139 C CA . GLY A 1 135 ? 13.234 4.777 10.617 1 88.31 135 GLY A CA 1
ATOM 1140 C C . GLY A 1 135 ? 13.312 6.145 9.969 1 88.31 135 GLY A C 1
ATOM 1141 O O . GLY A 1 135 ? 14.32 6.48 9.344 1 88.31 135 GLY A O 1
ATOM 1142 N N . GLU A 1 136 ? 12.219 6.941 10.07 1 92.62 136 GLU A N 1
ATOM 1143 C CA . GLU A 1 136 ? 12.211 8.281 9.492 1 92.62 136 GLU A CA 1
ATOM 1144 C C . GLU A 1 136 ? 13.289 9.156 10.117 1 92.62 136 GLU A C 1
ATOM 1146 O O . GLU A 1 136 ? 13.555 9.07 11.32 1 92.62 136 GLU A O 1
ATOM 1151 N N . VAL A 1 137 ? 13.867 10 9.352 1 90.38 137 VAL A N 1
ATOM 1152 C CA . VAL A 1 137 ? 15 10.812 9.773 1 90.38 137 VAL A CA 1
ATOM 1153 C C . VAL A 1 137 ? 14.586 11.711 10.938 1 90.38 137 VAL A C 1
ATOM 1155 O O . VAL A 1 137 ? 15.344 11.891 11.891 1 90.38 137 VAL A O 1
ATOM 1158 N N . PHE A 1 138 ? 13.398 12.32 10.844 1 91.62 138 PHE A N 1
ATOM 1159 C CA . PHE A 1 138 ? 12.977 13.242 11.898 1 91.62 138 PHE A CA 1
ATOM 1160 C C . PHE A 1 138 ? 12.758 12.5 13.203 1 91.62 138 PHE A C 1
ATOM 1162 O O . PHE A 1 138 ? 12.93 13.07 14.289 1 91.62 138 PHE A O 1
ATOM 1169 N N . ILE A 1 139 ? 12.406 11.234 13.164 1 94.5 139 ILE A N 1
ATOM 1170 C CA . ILE A 1 139 ? 12.219 10.438 14.367 1 94.5 139 ILE A CA 1
ATOM 1171 C C . ILE A 1 139 ? 13.578 10.062 14.953 1 94.5 139 ILE A C 1
ATOM 1173 O O . ILE A 1 139 ? 13.766 10.094 16.172 1 94.5 139 ILE A O 1
ATOM 1177 N N . LYS A 1 140 ? 14.477 9.688 14.039 1 93.38 140 LYS A N 1
ATOM 1178 C CA . LYS A 1 140 ? 15.836 9.43 14.5 1 93.38 140 LYS A CA 1
ATOM 1179 C C . LYS A 1 140 ? 16.406 10.633 15.234 1 93.38 140 LYS A C 1
ATOM 1181 O O . LYS A 1 140 ? 17.031 10.484 16.297 1 93.38 140 LYS A O 1
ATOM 1186 N N . GLU A 1 141 ? 16.203 11.773 14.703 1 93.06 141 GLU A N 1
ATOM 1187 C CA . GLU A 1 141 ? 16.672 13.008 15.328 1 93.06 141 GLU A CA 1
ATOM 1188 C C . GLU A 1 141 ? 15.953 13.25 16.656 1 93.06 141 GLU A C 1
ATOM 1190 O O . GLU A 1 141 ? 16.562 13.703 17.625 1 93.06 141 GLU A O 1
ATOM 1195 N N . TYR A 1 142 ? 14.68 12.93 16.656 1 94.94 142 TYR A N 1
ATOM 1196 C CA . TYR A 1 142 ? 13.922 13.086 17.891 1 94.94 142 TYR A CA 1
ATOM 1197 C C . TYR A 1 142 ? 14.453 12.172 18.984 1 94.94 142 TYR A C 1
ATOM 1199 O O . TYR A 1 142 ? 14.617 12.594 20.125 1 94.94 142 TYR A O 1
ATOM 1207 N N . LYS A 1 143 ? 14.688 10.945 18.641 1 95.38 143 LYS A N 1
ATOM 1208 C CA . LYS A 1 143 ? 15.234 9.969 19.578 1 95.38 143 LYS A CA 1
ATOM 1209 C C . LYS A 1 143 ? 16.609 10.391 20.062 1 95.38 143 LYS A C 1
ATOM 1211 O O . LYS A 1 143 ? 16.953 10.172 21.234 1 95.38 143 LYS A O 1
ATOM 1216 N N . ARG A 1 144 ? 17.406 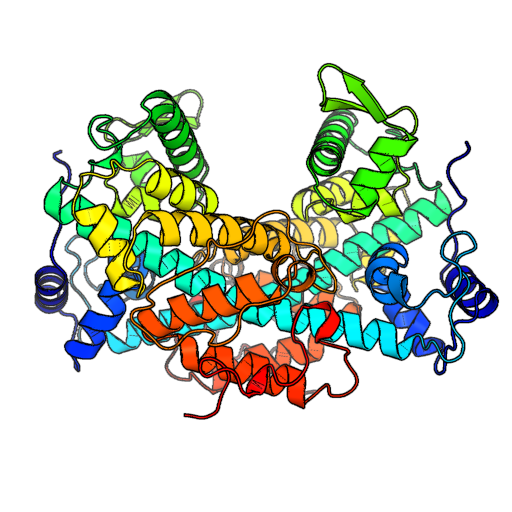10.945 19.219 1 95.31 144 ARG A N 1
ATOM 1217 C CA . ARG A 1 144 ? 18.734 11.422 19.594 1 95.31 144 ARG A CA 1
ATOM 1218 C C . ARG A 1 144 ? 18.656 12.531 20.641 1 95.31 144 ARG A C 1
ATOM 1220 O O . ARG A 1 144 ? 19.422 12.547 21.609 1 95.31 144 ARG A O 1
ATOM 1227 N N . LYS A 1 145 ? 17.734 13.391 20.453 1 94.81 145 LYS A N 1
ATOM 1228 C CA . LYS A 1 145 ? 17.609 14.562 21.312 1 94.81 145 LYS A CA 1
ATOM 1229 C C . LYS A 1 145 ? 16.906 14.211 22.625 1 94.81 145 LYS A C 1
ATOM 1231 O O . LYS A 1 145 ? 17.266 14.711 23.688 1 94.81 145 LYS A O 1
ATOM 1236 N N . TYR A 1 146 ? 15.945 13.312 22.516 1 95.69 146 TYR A N 1
ATOM 1237 C CA . TYR A 1 146 ? 15.078 13.133 23.688 1 95.69 146 TYR A CA 1
ATOM 1238 C C . TYR A 1 146 ? 15.023 11.664 24.094 1 95.69 146 TYR A C 1
ATOM 1240 O O . TYR A 1 146 ? 14.234 11.289 24.969 1 95.69 146 TYR A O 1
ATOM 1248 N N . GLY A 1 147 ? 15.766 10.789 23.5 1 95.25 147 GLY A N 1
ATOM 1249 C CA . GLY A 1 147 ? 15.664 9.359 23.734 1 95.25 147 GLY A CA 1
ATOM 1250 C C . GLY A 1 147 ? 16.422 8.898 24.969 1 95.25 147 GLY A C 1
ATOM 1251 O O . GLY A 1 147 ? 17.469 9.469 25.312 1 95.25 147 GLY A O 1
ATOM 1252 N N . VAL A 1 148 ? 15.844 7.977 25.641 1 96.12 148 VAL A N 1
ATOM 1253 C CA . VAL A 1 148 ? 16.531 7.211 26.672 1 96.12 148 VAL A CA 1
ATOM 1254 C C . VAL A 1 148 ? 17.031 5.891 26.094 1 96.12 148 VAL A C 1
ATOM 1256 O O . VAL A 1 148 ? 16.25 5.102 25.562 1 96.12 148 VAL A O 1
ATOM 1259 N N . TRP A 1 149 ? 18.25 5.672 26.203 1 94.62 149 TRP A N 1
ATOM 1260 C CA . TRP A 1 149 ? 18.859 4.566 25.469 1 94.62 149 TRP A CA 1
ATOM 1261 C C . TRP A 1 149 ? 19.375 3.504 26.438 1 94.62 149 TRP A C 1
ATOM 1263 O O . TRP A 1 149 ? 19.969 3.828 27.469 1 94.62 149 TRP A O 1
ATOM 1273 N N . GLU A 1 150 ? 18.953 2.301 26.203 1 93.88 150 GLU A N 1
ATOM 1274 C CA . GLU A 1 150 ? 19.453 1.112 26.891 1 93.88 150 GLU A CA 1
ATOM 1275 C C . GLU A 1 150 ? 19.875 0.035 25.891 1 93.88 150 GLU A C 1
ATOM 1277 O O . GLU A 1 150 ? 19.078 -0.371 25.047 1 93.88 150 GLU A O 1
ATOM 1282 N N . ASP A 1 151 ? 21.141 -0.561 26 1 91.19 151 ASP A N 1
ATOM 1283 C CA . ASP A 1 151 ? 21.656 -1.608 25.125 1 91.19 151 ASP A CA 1
ATOM 1284 C C . ASP A 1 151 ? 21.484 -1.227 23.656 1 91.19 151 ASP A C 1
ATOM 1286 O O . ASP A 1 151 ? 20.938 -1.998 22.859 1 91.19 151 ASP A O 1
ATOM 1290 N N . ARG A 1 152 ? 21.719 -0.052 23.234 1 88.69 152 ARG A N 1
ATOM 1291 C CA . ARG A 1 152 ? 21.734 0.487 21.875 1 88.69 152 ARG A CA 1
ATOM 1292 C C . ARG A 1 152 ? 20.328 0.567 21.297 1 88.69 152 ARG A C 1
ATOM 1294 O O . ARG A 1 152 ? 20.156 0.638 20.078 1 88.69 152 ARG A O 1
ATOM 1301 N N . LYS A 1 153 ? 19.344 0.582 22.125 1 91.44 153 LYS A N 1
ATOM 1302 C CA . LYS A 1 153 ? 17.953 0.746 21.719 1 91.44 153 LYS A CA 1
ATOM 1303 C C . LYS A 1 153 ? 17.281 1.872 22.5 1 91.44 153 LYS A C 1
ATOM 1305 O O . LYS A 1 153 ? 17.5 2.008 23.719 1 91.44 153 LYS A O 1
ATOM 1310 N N . CYS A 1 154 ? 16.641 2.758 21.844 1 94.31 154 CYS A N 1
ATOM 1311 C CA . CYS A 1 154 ? 15.859 3.785 22.516 1 94.31 154 CYS A CA 1
ATOM 1312 C C . CYS A 1 154 ? 14.641 3.18 23.203 1 94.31 154 CYS A C 1
ATOM 1314 O O . CYS A 1 154 ? 13.742 2.656 22.531 1 94.31 154 CYS A O 1
ATOM 1316 N N . VAL A 1 155 ? 14.539 3.217 24.484 1 93.12 155 VAL A N 1
ATOM 1317 C CA . VAL A 1 155 ? 13.516 2.467 25.203 1 93.12 155 VAL A CA 1
ATOM 1318 C C . VAL A 1 155 ? 12.391 3.408 25.625 1 93.12 155 VAL A C 1
ATOM 1320 O O . VAL A 1 155 ? 11.281 2.961 25.938 1 93.12 155 VAL A O 1
ATOM 1323 N N . SER A 1 156 ? 12.719 4.688 25.719 1 94.5 156 SER A N 1
ATOM 1324 C CA . SER A 1 156 ? 11.711 5.68 26.094 1 94.5 156 SER A CA 1
ATOM 1325 C C . SER A 1 156 ? 12.141 7.082 25.688 1 94.5 156 SER A C 1
ATOM 1327 O O . SER A 1 156 ? 13.203 7.258 25.078 1 94.5 156 SER A O 1
ATOM 1329 N N . LEU A 1 157 ? 11.234 8.008 25.875 1 95.56 157 LEU A N 1
ATOM 1330 C CA . LEU A 1 157 ? 11.5 9.406 25.531 1 95.56 157 LEU A CA 1
ATOM 1331 C C . LEU A 1 157 ? 11.359 10.305 26.75 1 95.56 157 LEU A C 1
ATOM 1333 O O . LEU A 1 157 ? 10.461 10.109 27.578 1 95.56 157 LEU A O 1
ATOM 1337 N N . THR A 1 158 ? 12.234 11.258 26.875 1 94.88 158 THR A N 1
ATOM 1338 C CA . THR A 1 158 ? 12.164 12.219 27.969 1 94.88 158 THR A CA 1
ATOM 1339 C C . THR A 1 158 ? 11.086 13.266 27.703 1 94.88 158 THR A C 1
ATOM 1341 O O . THR A 1 158 ? 10.617 13.922 28.625 1 94.88 158 THR A O 1
ATOM 1344 N N . GLN A 1 159 ? 10.797 13.391 26.438 1 94.69 159 GLN A N 1
ATOM 1345 C CA . GLN A 1 159 ? 9.758 14.32 26 1 94.69 159 GLN A CA 1
ATOM 1346 C C . GLN A 1 159 ? 8.852 13.672 24.969 1 94.69 159 GLN A C 1
ATOM 1348 O O . GLN A 1 159 ? 9.328 13.125 23.969 1 94.69 159 GLN A O 1
ATOM 1353 N N . GLN A 1 160 ? 7.59 13.75 25.234 1 95.12 160 GLN A N 1
ATOM 1354 C CA . GLN A 1 160 ? 6.645 13.195 24.266 1 95.12 160 GLN A CA 1
ATOM 1355 C C . GLN A 1 160 ? 6.539 14.078 23.031 1 95.12 160 GLN A C 1
ATOM 1357 O O . GLN A 1 160 ? 6.527 15.305 23.125 1 95.12 160 GLN A O 1
ATOM 1362 N N . PRO A 1 161 ? 6.512 13.453 21.906 1 96.69 161 PRO A N 1
ATOM 1363 C CA . PRO A 1 161 ? 6.395 14.266 20.703 1 96.69 161 PRO A CA 1
ATOM 1364 C C . PRO A 1 161 ? 5.016 14.906 20.547 1 96.69 161 PRO A C 1
ATOM 1366 O O . PRO A 1 161 ? 4.004 14.297 20.906 1 96.69 161 PRO A O 1
ATOM 1369 N N . ASP A 1 162 ? 4.984 16.094 20.016 1 96.88 162 ASP A N 1
ATOM 1370 C CA . ASP A 1 162 ? 3.709 16.734 19.719 1 96.88 162 ASP A CA 1
ATOM 1371 C C . ASP A 1 162 ? 2.936 15.945 18.656 1 96.88 162 ASP A C 1
ATOM 1373 O O . ASP A 1 162 ? 3.516 15.133 17.938 1 96.88 162 ASP A O 1
ATOM 1377 N N . ALA A 1 163 ? 1.682 16.219 18.531 1 97.56 163 ALA A N 1
ATOM 1378 C CA . ALA A 1 163 ? 0.783 15.5 17.625 1 97.56 163 ALA A CA 1
ATOM 1379 C C . ALA A 1 163 ? 1.271 15.578 16.188 1 97.56 163 ALA A C 1
ATOM 1381 O O . ALA A 1 163 ? 1.197 14.594 15.445 1 97.56 163 ALA A O 1
ATOM 1382 N N . TRP A 1 164 ? 1.827 16.766 15.742 1 96.69 164 TRP A N 1
ATOM 1383 C CA . TRP A 1 164 ? 2.227 16.922 14.352 1 96.69 164 TRP A CA 1
ATOM 1384 C C . TRP A 1 164 ? 3.492 16.125 14.047 1 96.69 164 TRP A C 1
ATOM 1386 O O . TRP A 1 164 ? 3.838 15.914 12.883 1 96.69 164 TRP A O 1
ATOM 1396 N N . VAL A 1 165 ? 4.164 15.617 15.086 1 96.5 165 VAL A N 1
ATOM 1397 C CA . VAL A 1 165 ? 5.352 14.789 14.906 1 96.5 165 VAL A CA 1
ATOM 1398 C C . VAL A 1 165 ? 4.961 13.312 14.938 1 96.5 165 VAL A C 1
ATOM 1400 O O . VAL A 1 165 ? 5.191 12.578 13.969 1 96.5 165 VAL A O 1
ATOM 1403 N N . ILE A 1 166 ? 4.266 12.883 15.977 1 97.56 166 ILE A N 1
ATOM 1404 C CA . ILE A 1 166 ? 4.039 11.461 16.219 1 97.56 166 ILE A CA 1
ATOM 1405 C C . ILE A 1 166 ? 2.975 10.945 15.258 1 97.56 166 ILE A C 1
ATOM 1407 O O . ILE A 1 166 ? 3.035 9.789 14.82 1 97.56 166 ILE A O 1
ATOM 1411 N N . PHE A 1 167 ? 1.953 11.75 14.805 1 98 167 PHE A N 1
ATOM 1412 C CA . PHE A 1 167 ? 0.896 11.281 13.914 1 98 167 PHE A CA 1
ATOM 1413 C C . PHE A 1 167 ? 1.419 11.117 12.492 1 98 167 PHE A C 1
ATOM 1415 O O . PHE A 1 167 ? 0.777 10.469 11.664 1 98 167 PHE A O 1
ATOM 1422 N N . GLU A 1 168 ? 2.588 11.719 12.188 1 95.94 168 GLU A N 1
ATOM 1423 C CA . GLU A 1 168 ? 3.137 11.633 10.844 1 95.94 168 GLU A CA 1
ATOM 1424 C C . GLU A 1 168 ? 3.438 10.188 10.461 1 95.94 168 GLU A C 1
ATOM 1426 O O . GLU A 1 168 ? 3.434 9.836 9.281 1 95.94 168 GLU A O 1
ATOM 1431 N N . VAL A 1 169 ? 3.625 9.344 11.484 1 95.06 169 VAL A N 1
ATOM 1432 C CA . VAL A 1 169 ? 3.982 7.965 11.164 1 95.06 169 VAL A CA 1
ATOM 1433 C C . VAL A 1 169 ? 2.891 7.02 11.664 1 95.06 169 VAL A C 1
ATOM 1435 O O . VAL A 1 169 ? 3.08 5.801 11.688 1 95.06 169 VAL A O 1
ATOM 1438 N N . ALA A 1 170 ? 1.75 7.617 12.117 1 97.25 170 ALA A N 1
ATOM 1439 C CA . ALA A 1 170 ? 0.625 6.789 12.539 1 97.25 170 ALA A CA 1
ATOM 1440 C C . ALA A 1 170 ? -0.025 6.09 11.352 1 97.25 170 ALA A C 1
ATOM 1442 O O . ALA A 1 170 ? -0.199 6.691 10.289 1 97.25 170 ALA A O 1
ATOM 1443 N N . THR A 1 171 ? -0.378 4.828 11.484 1 96.44 171 THR A N 1
ATOM 1444 C CA . THR A 1 171 ? -1.07 4.105 10.43 1 96.44 171 THR A CA 1
ATOM 1445 C C . THR A 1 171 ? -2.508 4.594 10.289 1 96.44 171 THR A C 1
ATOM 1447 O O . THR A 1 171 ? -3.064 5.18 11.219 1 96.44 171 THR A O 1
ATOM 1450 N N . PHE A 1 172 ? -3.092 4.344 9.156 1 97.44 172 PHE A N 1
ATOM 1451 C CA . PHE A 1 172 ? -4.484 4.707 8.922 1 97.44 172 PHE A CA 1
ATOM 1452 C C . PHE A 1 172 ? -5.395 4.059 9.953 1 97.44 172 PHE A C 1
ATOM 1454 O O . PHE A 1 172 ? -6.348 4.684 10.43 1 97.44 172 PHE A O 1
ATOM 1461 N N . GLY A 1 173 ? -5.102 2.775 10.289 1 97.06 173 GLY A N 1
ATOM 1462 C CA . GLY A 1 173 ? -5.879 2.068 11.297 1 97.06 173 GLY A CA 1
ATOM 1463 C C . GLY A 1 173 ? -5.844 2.734 12.656 1 97.06 173 GLY A C 1
ATOM 1464 O O . GLY A 1 173 ? -6.883 2.91 13.297 1 97.06 173 GLY A O 1
ATOM 1465 N N . THR A 1 174 ? -4.668 3.146 13.055 1 97.81 174 THR A N 1
ATOM 1466 C CA . THR A 1 174 ? -4.504 3.816 14.336 1 97.81 174 THR A CA 1
ATOM 1467 C C . THR A 1 174 ? -5.234 5.156 14.344 1 97.81 174 THR A C 1
ATOM 1469 O O . THR A 1 174 ? -5.941 5.48 15.305 1 97.81 174 THR A O 1
ATOM 1472 N N . LEU A 1 175 ? -5.105 5.91 13.25 1 98.38 175 LEU A N 1
ATOM 1473 C CA . LEU A 1 175 ? -5.797 7.191 13.125 1 98.38 175 LEU A CA 1
ATOM 1474 C C . LEU A 1 175 ? -7.309 7.004 13.211 1 98.38 175 LEU A C 1
ATOM 1476 O O . LEU A 1 175 ? -7.988 7.742 13.93 1 98.38 175 LEU A O 1
ATOM 1480 N N . SER A 1 176 ? -7.789 6.023 12.469 1 98.25 176 SER A N 1
ATOM 1481 C CA . SER A 1 176 ? -9.219 5.727 12.438 1 98.25 176 SER A CA 1
ATOM 1482 C C . SER A 1 176 ? -9.742 5.383 13.836 1 98.25 176 SER A C 1
ATOM 1484 O O . SER A 1 176 ? -10.773 5.902 14.258 1 98.25 176 SER A O 1
ATOM 1486 N N . LYS A 1 177 ? -9.008 4.586 14.586 1 98.31 177 LYS A N 1
ATOM 1487 C CA . LYS A 1 177 ? -9.414 4.156 15.922 1 98.31 177 LYS A CA 1
ATOM 1488 C C . LYS A 1 177 ? -9.367 5.32 16.906 1 98.31 177 LYS A C 1
ATOM 1490 O O . LYS A 1 177 ? -10.25 5.449 17.766 1 98.31 177 LYS A O 1
ATOM 1495 N N . ILE A 1 178 ? -8.32 6.117 16.797 1 98.62 178 ILE A N 1
ATOM 1496 C CA . ILE A 1 178 ? -8.203 7.277 17.688 1 98.62 178 ILE A CA 1
ATOM 1497 C C . ILE A 1 178 ? -9.359 8.234 17.422 1 98.62 178 ILE A C 1
ATOM 1499 O O . ILE A 1 178 ? -10 8.719 18.375 1 98.62 178 ILE A O 1
ATOM 1503 N N . TYR A 1 179 ? -9.641 8.523 16.188 1 98.81 179 TYR A N 1
ATOM 1504 C CA . TYR A 1 179 ? -10.766 9.398 15.867 1 98.81 179 TYR A CA 1
ATOM 1505 C C . TYR A 1 179 ? -12.062 8.859 16.453 1 98.81 179 TYR A C 1
ATOM 1507 O O . TYR A 1 179 ? -12.836 9.609 17.047 1 98.81 179 TYR A O 1
ATOM 1515 N N . LYS A 1 180 ? -12.258 7.578 16.234 1 98.62 180 LYS A N 1
ATOM 1516 C CA . LYS A 1 180 ? -13.469 6.941 16.734 1 98.62 180 LYS A CA 1
ATOM 1517 C C . LYS A 1 180 ? -13.594 7.086 18.25 1 98.62 180 LYS A C 1
ATOM 1519 O O . LYS A 1 180 ? -14.688 7.309 18.766 1 98.62 180 LYS A O 1
ATOM 1524 N N . ASN A 1 181 ? -12.484 7.031 18.969 1 98.69 181 ASN A N 1
ATOM 1525 C CA . ASN A 1 181 ? -12.469 7 20.422 1 98.69 181 ASN A CA 1
ATOM 1526 C C . ASN A 1 181 ? -12.484 8.406 21.016 1 98.69 181 ASN A C 1
ATOM 1528 O O . ASN A 1 181 ? -12.547 8.57 22.234 1 98.69 181 ASN A O 1
ATOM 1532 N N . LEU A 1 182 ? -12.352 9.453 20.203 1 98.69 182 LEU A N 1
ATOM 1533 C CA . LEU A 1 182 ? -12.469 10.82 20.703 1 98.69 182 LEU A CA 1
ATOM 1534 C C . LEU A 1 182 ? -13.836 11.031 21.359 1 98.69 182 LEU A C 1
ATOM 1536 O O . LEU A 1 182 ? -14.844 10.516 20.875 1 98.69 182 LEU A O 1
ATOM 1540 N N . ASN A 1 183 ? -13.82 11.789 22.328 1 98 183 ASN A N 1
ATOM 1541 C CA . ASN A 1 183 ? -15.062 12.125 23.016 1 98 183 ASN A CA 1
ATOM 1542 C C . ASN A 1 183 ? -16.047 12.797 22.078 1 98 183 ASN A C 1
ATOM 1544 O O . ASN A 1 183 ? -15.695 13.734 21.359 1 98 183 ASN A O 1
ATOM 1548 N N . HIS A 1 184 ? -17.281 12.414 22.125 1 96.19 184 HIS A N 1
ATOM 1549 C CA . HIS A 1 184 ? -18.312 12.875 21.203 1 96.19 184 HIS A CA 1
ATOM 1550 C C . HIS A 1 184 ? -18.688 14.328 21.484 1 96.19 184 HIS A C 1
ATOM 1552 O O . HIS A 1 184 ? -19.25 15 20.625 1 96.19 184 HIS A O 1
ATOM 1558 N N . GLN A 1 185 ? -18.359 14.766 22.625 1 94.94 185 GLN A N 1
ATOM 1559 C CA . GLN A 1 185 ? -18.766 16.109 23.031 1 94.94 185 GLN A CA 1
ATOM 1560 C C . GLN A 1 185 ? -17.734 17.141 22.594 1 94.94 185 GLN A C 1
ATOM 1562 O O . GLN A 1 185 ? -18 18.344 22.625 1 94.94 185 GLN A O 1
ATOM 1567 N N . ILE A 1 186 ? -16.547 16.672 22.188 1 95.69 186 ILE A N 1
ATOM 1568 C CA . ILE A 1 186 ? -15.523 17.609 21.734 1 95.69 186 ILE A CA 1
ATOM 1569 C C . ILE A 1 186 ? -15.891 18.141 20.359 1 95.69 186 ILE A C 1
ATOM 1571 O O . ILE A 1 186 ? -16.031 17.391 19.391 1 95.69 186 ILE A O 1
ATOM 1575 N N . PRO A 1 187 ? -16.031 19.453 20.266 1 97.5 187 PRO A N 1
ATOM 1576 C CA . PRO A 1 187 ? -16.5 20.047 19.016 1 97.5 187 PRO A CA 1
ATOM 1577 C C . PRO A 1 187 ? -15.57 19.766 17.828 1 97.5 187 PRO A C 1
ATOM 1579 O O . PRO A 1 187 ? -16.016 19.672 16.688 1 97.5 187 PRO A O 1
ATOM 1582 N N . GLU A 1 188 ? -14.273 19.609 18.109 1 98.31 188 GLU A N 1
ATOM 1583 C CA . GLU A 1 188 ? -13.289 19.375 17.078 1 98.31 188 GLU A CA 1
ATOM 1584 C C . GLU A 1 188 ? -13.57 18.062 16.328 1 98.31 188 GLU A C 1
ATOM 1586 O O . GLU A 1 188 ? -13.297 17.953 15.133 1 98.31 188 GLU A O 1
ATOM 1591 N N . LYS A 1 189 ? -14.133 17.062 17.031 1 98.5 189 LYS A N 1
ATOM 1592 C CA . LYS A 1 189 ? -14.492 15.805 16.391 1 98.5 189 LYS A CA 1
ATOM 1593 C C . LYS A 1 189 ? -15.531 16.016 15.297 1 98.5 189 LYS A C 1
ATOM 1595 O O . LYS A 1 189 ? -15.391 15.508 14.18 1 98.5 189 LYS A O 1
ATOM 1600 N N . ALA A 1 190 ? -16.531 16.781 15.609 1 97.94 190 ALA A N 1
ATOM 1601 C CA . ALA A 1 190 ? -17.578 17.094 14.648 1 97.94 190 ALA A CA 1
ATOM 1602 C C . ALA A 1 190 ? -17.047 17.984 13.523 1 97.94 190 ALA A C 1
ATOM 1604 O O . ALA A 1 190 ? -17.453 17.844 12.367 1 97.94 190 ALA A O 1
ATOM 1605 N N . LYS A 1 191 ? -16.188 18.891 13.859 1 98.25 191 LYS A N 1
ATOM 1606 C CA . LYS A 1 191 ? -15.602 19.781 12.859 1 98.25 191 LYS A CA 1
ATOM 1607 C C . LYS A 1 191 ? -14.852 19 11.789 1 98.25 191 LYS A C 1
ATOM 1609 O O . LYS A 1 191 ? -14.945 19.328 10.602 1 98.25 191 LYS A O 1
ATOM 1614 N N . ILE A 1 192 ? -14.141 18 12.18 1 98.62 192 ILE A N 1
ATOM 1615 C CA . ILE A 1 192 ? -13.398 17.172 11.242 1 98.62 192 ILE A CA 1
ATOM 1616 C C . ILE A 1 192 ? -14.367 16.453 10.305 1 98.62 192 ILE A C 1
ATOM 1618 O O . ILE A 1 192 ? -14.172 16.453 9.086 1 98.62 192 ILE A O 1
ATOM 1622 N N . ALA A 1 193 ? -15.43 15.906 10.859 1 98.12 193 ALA A N 1
ATOM 1623 C CA . ALA A 1 193 ? -16.438 15.25 10.039 1 98.12 193 ALA A CA 1
ATOM 1624 C C . ALA A 1 193 ? -17.062 16.234 9.047 1 98.12 193 ALA A C 1
ATOM 1626 O O . ALA A 1 193 ? -17.25 15.898 7.875 1 98.12 193 ALA A O 1
ATOM 1627 N N . ASN A 1 194 ? -17.312 17.422 9.5 1 97.94 194 ASN A N 1
ATOM 1628 C CA . ASN A 1 194 ? -17.922 18.453 8.656 1 97.94 194 ASN A CA 1
ATOM 1629 C C . ASN A 1 194 ? -17 18.844 7.496 1 97.94 194 ASN A C 1
ATOM 1631 O O . ASN A 1 194 ? -17.484 19.094 6.387 1 97.94 194 ASN A O 1
ATOM 1635 N N . GLU A 1 195 ? -15.766 18.844 7.762 1 97.88 195 GLU A N 1
ATOM 1636 C CA . GLU A 1 195 ? -14.812 19.203 6.715 1 97.88 195 GLU A CA 1
ATOM 1637 C C . GLU A 1 195 ? -14.695 18.094 5.676 1 97.88 195 GLU A C 1
ATOM 1639 O O . GLU A 1 195 ? -14.25 18.328 4.551 1 97.88 195 GLU A O 1
ATOM 1644 N N . PHE A 1 196 ? -15.133 16.906 6.027 1 97.88 196 PHE A N 1
ATOM 1645 C CA . PHE A 1 196 ? -15.188 15.805 5.074 1 97.88 196 PHE A CA 1
ATOM 1646 C C . PHE A 1 196 ? -16.578 15.711 4.438 1 97.88 196 PHE A C 1
ATOM 1648 O O . PHE A 1 196 ? -16.875 14.742 3.74 1 97.88 196 PHE A O 1
ATOM 1655 N N . GLY A 1 197 ? -17.406 16.688 4.707 1 96.94 197 GLY A N 1
ATOM 1656 C CA . GLY 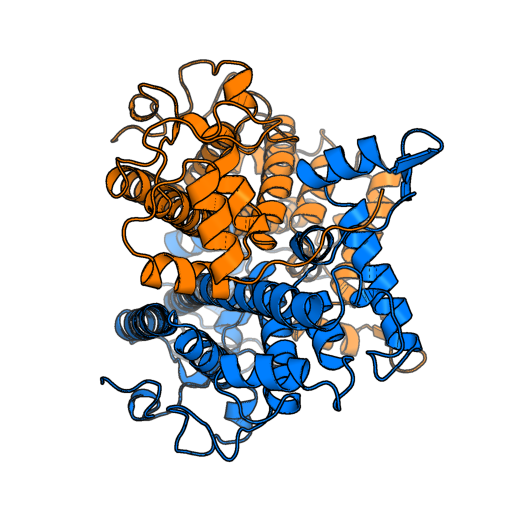A 1 197 ? -18.703 16.781 4.074 1 96.94 197 GLY A CA 1
ATOM 1657 C C . GLY A 1 197 ? -19.766 15.938 4.77 1 96.94 197 GLY A C 1
ATOM 1658 O O . GLY A 1 197 ? -20.781 15.594 4.168 1 96.94 197 GLY A O 1
ATOM 1659 N N . LEU A 1 198 ? -19.531 15.57 6.035 1 97.5 198 LEU A N 1
ATOM 1660 C CA . LEU A 1 198 ? -20.484 14.75 6.77 1 97.5 198 LEU A CA 1
ATOM 1661 C C . LEU A 1 198 ? -21.094 15.523 7.934 1 97.5 198 LEU A C 1
ATOM 1663 O O . LEU A 1 198 ? -20.438 16.406 8.5 1 97.5 198 LEU A O 1
ATOM 1667 N N . ASN A 1 199 ? -22.281 15.227 8.328 1 95.25 199 ASN A N 1
ATOM 1668 C CA . ASN A 1 199 ? -22.984 15.922 9.406 1 95.25 199 ASN A CA 1
ATOM 1669 C C . ASN A 1 199 ? -22.625 15.352 10.773 1 95.25 199 ASN A C 1
ATOM 1671 O O . ASN A 1 199 ? -22.609 16.078 11.766 1 95.25 199 ASN A O 1
ATOM 1675 N N . LEU A 1 200 ? -22.344 14.047 10.766 1 95.44 200 LEU A N 1
ATOM 1676 C CA . LEU A 1 200 ? -22.156 13.359 12.047 1 95.44 200 LEU A CA 1
ATOM 1677 C C . LEU A 1 200 ? -20.781 12.719 12.125 1 95.44 200 LEU A C 1
ATOM 1679 O O . LEU A 1 200 ? -20.312 12.117 11.148 1 95.44 200 LEU A O 1
ATOM 1683 N N . HIS A 1 201 ? -20.188 12.805 13.32 1 96.88 201 HIS A N 1
ATOM 1684 C CA . HIS A 1 201 ? -18.875 12.203 13.531 1 96.88 201 HIS A CA 1
ATOM 1685 C C . HIS A 1 201 ? -18.953 10.688 13.461 1 96.88 201 HIS A C 1
ATOM 1687 O O . HIS A 1 201 ? -17.984 10.031 13.062 1 96.88 201 HIS A O 1
ATOM 1693 N N . ASN A 1 202 ? -20.078 10.078 13.805 1 96.38 202 ASN A N 1
ATOM 1694 C CA . ASN A 1 202 ? -20.219 8.625 13.766 1 96.38 202 ASN A CA 1
ATOM 1695 C C . ASN A 1 202 ? -20.234 8.102 12.328 1 96.38 202 ASN A C 1
ATOM 1697 O O . ASN A 1 202 ? -19.781 6.988 12.07 1 96.38 202 ASN A O 1
ATOM 1701 N N . GLU A 1 203 ? -20.766 8.914 11.383 1 96.81 203 GLU A N 1
ATOM 1702 C CA . GLU A 1 203 ? -20.672 8.562 9.969 1 96.81 203 GLU A CA 1
ATOM 1703 C C . GLU A 1 203 ? -19.219 8.484 9.508 1 96.81 203 GLU A C 1
ATOM 1705 O O . GLU A 1 203 ? -18.812 7.496 8.891 1 96.81 203 GLU A O 1
ATOM 1710 N N . LEU A 1 204 ? -18.469 9.508 9.883 1 98.12 204 LEU A N 1
ATOM 1711 C CA . LEU A 1 204 ? -17.062 9.516 9.492 1 98.12 204 LEU A CA 1
ATOM 1712 C C . LEU A 1 204 ? -16.312 8.344 10.117 1 98.12 204 LEU A C 1
ATOM 1714 O O . LEU A 1 204 ? -15.523 7.672 9.445 1 98.12 204 LEU A O 1
ATOM 1718 N N . SER A 1 205 ? -16.594 8.086 11.391 1 98.12 205 SER A N 1
ATOM 1719 C CA . SER A 1 205 ? -15.953 6.969 12.078 1 98.12 205 SER A CA 1
ATOM 1720 C C . SER A 1 205 ? -16.203 5.652 11.352 1 98.12 205 SER A C 1
ATOM 1722 O O . SER A 1 205 ? -15.281 4.867 11.133 1 98.12 205 SER A O 1
ATOM 1724 N N . SER A 1 206 ? -17.438 5.457 10.992 1 98.06 206 SER A N 1
ATOM 1725 C CA . SER A 1 206 ? -17.812 4.238 10.297 1 98.06 206 SER A CA 1
ATOM 1726 C C . SER A 1 206 ? -17.156 4.148 8.922 1 98.06 206 SER A C 1
ATOM 1728 O O . SER A 1 206 ? -16.656 3.092 8.539 1 98.06 206 SER A O 1
ATOM 1730 N N . TRP A 1 207 ? -17.172 5.25 8.172 1 98.38 207 TRP A N 1
ATOM 1731 C CA . TRP A 1 207 ? -16.578 5.289 6.84 1 98.38 207 TRP A CA 1
ATOM 1732 C C . TRP A 1 207 ? -15.078 5.035 6.906 1 98.38 207 TRP A C 1
ATOM 1734 O O . TRP A 1 207 ? -14.539 4.277 6.102 1 98.38 207 TRP A O 1
ATOM 1744 N N . LEU A 1 208 ? -14.414 5.645 7.918 1 98.75 208 LEU A N 1
ATOM 1745 C CA . LEU A 1 208 ? -12.977 5.465 8.086 1 98.75 208 LEU A CA 1
ATOM 1746 C C . LEU A 1 208 ? -12.641 4.012 8.398 1 98.75 208 LEU A C 1
ATOM 1748 O O . LEU A 1 208 ? -11.625 3.488 7.93 1 98.75 208 LEU A O 1
ATOM 1752 N N . GLU A 1 209 ? -13.477 3.414 9.156 1 98.25 209 GLU A N 1
ATOM 1753 C CA . GLU A 1 209 ? -13.266 2.006 9.477 1 98.25 209 GLU A CA 1
ATOM 1754 C C . GLU A 1 209 ? -13.336 1.141 8.219 1 98.25 209 GLU A C 1
ATOM 1756 O O . GLU A 1 209 ? -12.484 0.27 8.008 1 98.25 209 GLU A O 1
ATOM 1761 N N . ALA A 1 210 ? -14.32 1.369 7.426 1 98.19 210 ALA A N 1
ATOM 1762 C CA . ALA A 1 210 ? -14.492 0.624 6.184 1 98.19 210 ALA A CA 1
ATOM 1763 C C . ALA A 1 210 ? -13.336 0.892 5.223 1 98.19 210 ALA A C 1
ATOM 1765 O O . ALA A 1 210 ? -12.836 -0.028 4.57 1 98.19 210 ALA A O 1
ATOM 1766 N N . ILE A 1 211 ? -12.906 2.125 5.148 1 98.62 211 ILE A N 1
ATOM 1767 C CA . ILE A 1 211 ? -11.812 2.506 4.254 1 98.62 211 ILE A CA 1
ATOM 1768 C C . ILE A 1 211 ? -10.5 1.91 4.758 1 98.62 211 ILE A C 1
ATOM 1770 O O . ILE A 1 211 ? -9.664 1.482 3.965 1 98.62 211 ILE A O 1
ATOM 1774 N N . SER A 1 212 ? -10.336 1.905 6.094 1 98.06 212 SER A N 1
ATOM 1775 C CA . SER A 1 212 ? -9.148 1.279 6.672 1 98.06 21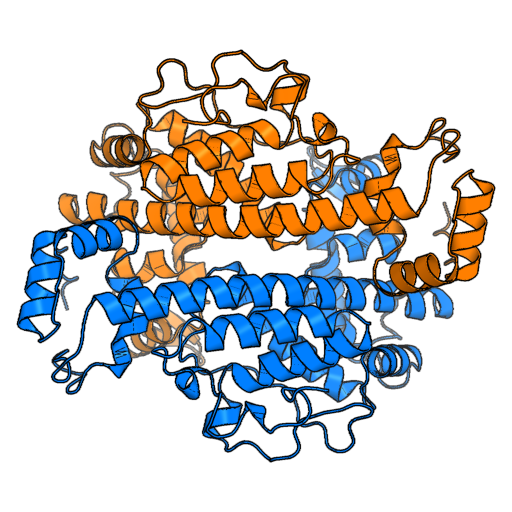2 SER A CA 1
ATOM 1776 C C . SER A 1 212 ? -9.062 -0.194 6.285 1 98.06 212 SER A C 1
ATOM 1778 O O . SER A 1 212 ? -7.977 -0.695 5.98 1 98.06 212 SER A O 1
ATOM 1780 N N . TYR A 1 213 ? -10.195 -0.844 6.277 1 97.06 213 TYR A N 1
ATOM 1781 C CA . TYR A 1 213 ? -10.266 -2.238 5.855 1 97.06 213 TYR A CA 1
ATOM 1782 C C . TYR A 1 213 ? -9.867 -2.385 4.391 1 97.06 213 TYR A C 1
ATOM 1784 O O . TYR A 1 213 ? -9.031 -3.221 4.043 1 97.06 213 TYR A O 1
ATOM 1792 N N . LEU A 1 214 ? -10.422 -1.568 3.541 1 97.94 214 LEU A N 1
ATOM 1793 C CA . LEU A 1 214 ? -10.102 -1.595 2.119 1 97.94 214 LEU A CA 1
ATOM 1794 C C . LEU A 1 214 ? -8.633 -1.248 1.887 1 97.94 214 LEU A C 1
ATOM 1796 O O . LEU A 1 214 ? -7.988 -1.827 1.013 1 97.94 214 LEU A O 1
ATOM 1800 N N . ARG A 1 215 ? -8.141 -0.317 2.65 1 97.88 215 ARG A N 1
ATOM 1801 C CA . ARG A 1 215 ? -6.742 0.079 2.559 1 97.88 215 ARG A CA 1
ATOM 1802 C C . ARG A 1 215 ? -5.82 -1.123 2.736 1 97.88 215 ARG A C 1
ATOM 1804 O O . ARG A 1 215 ? -4.836 -1.271 2.01 1 97.88 215 ARG A O 1
ATOM 1811 N N . ASN A 1 216 ? -6.133 -1.938 3.684 1 95.12 216 ASN A N 1
ATOM 1812 C CA . ASN A 1 216 ? -5.32 -3.125 3.934 1 95.12 216 ASN A CA 1
ATOM 1813 C C . ASN A 1 216 ? -5.387 -4.105 2.768 1 95.12 216 ASN A C 1
ATOM 1815 O O . ASN A 1 216 ? -4.375 -4.691 2.383 1 95.12 216 ASN A O 1
ATOM 1819 N N . ILE A 1 217 ? -6.57 -4.277 2.242 1 96.75 217 ILE A N 1
ATOM 1820 C CA . ILE A 1 217 ? -6.754 -5.148 1.087 1 96.75 217 ILE A CA 1
ATOM 1821 C C . ILE A 1 217 ? -5.902 -4.648 -0.079 1 96.75 217 ILE A C 1
ATOM 1823 O O . ILE A 1 217 ? -5.168 -5.426 -0.697 1 96.75 217 ILE A O 1
ATOM 1827 N N . VAL A 1 218 ? -5.934 -3.354 -0.299 1 98.12 218 VAL A N 1
ATOM 1828 C CA . VAL A 1 218 ? -5.238 -2.727 -1.417 1 98.12 218 VAL A CA 1
ATOM 1829 C C . VAL A 1 218 ? -3.73 -2.787 -1.188 1 98.12 218 VAL A C 1
ATOM 1831 O O . VAL A 1 218 ? -2.973 -3.145 -2.092 1 98.12 218 VAL A O 1
ATOM 1834 N N . ALA A 1 219 ? -3.275 -2.52 0.011 1 96.56 219 ALA A N 1
ATOM 1835 C CA . ALA A 1 219 ? -1.854 -2.467 0.341 1 96.56 219 ALA A CA 1
ATOM 1836 C C . ALA A 1 219 ? -1.212 -3.846 0.219 1 96.56 219 ALA A C 1
ATOM 1838 O O . ALA A 1 219 ? -0.026 -3.959 -0.101 1 96.56 219 ALA A O 1
ATOM 1839 N N . HIS A 1 220 ? -1.979 -4.84 0.384 1 94.94 220 HIS A N 1
ATOM 1840 C CA . HIS A 1 220 ? -1.461 -6.199 0.31 1 94.94 220 HIS A CA 1
ATOM 1841 C C . HIS A 1 220 ? -1.727 -6.816 -1.059 1 94.94 220 HIS A C 1
ATOM 1843 O O . HIS A 1 220 ? -1.463 -8 -1.272 1 94.94 220 HIS A O 1
ATOM 1849 N N . HIS A 1 221 ? -2.289 -6.047 -1.913 1 96.62 221 HIS A N 1
ATOM 1850 C CA . HIS A 1 221 ? -2.549 -6.43 -3.297 1 96.62 221 HIS A CA 1
ATOM 1851 C C . HIS A 1 221 ? -3.564 -7.566 -3.371 1 96.62 221 HIS A C 1
ATOM 1853 O O . HIS A 1 221 ? -3.484 -8.414 -4.258 1 96.62 221 HIS A O 1
ATOM 1859 N N . SER A 1 222 ? -4.449 -7.648 -2.402 1 96.5 222 SER A N 1
ATOM 1860 C CA . SER A 1 222 ? -5.5 -8.664 -2.395 1 96.5 222 SER A CA 1
ATOM 1861 C C . SER A 1 222 ? -6.625 -8.297 -3.357 1 96.5 222 SER A C 1
ATOM 1863 O O . SER A 1 222 ? -6.793 -7.129 -3.713 1 96.5 222 SER A O 1
ATOM 1865 N N . ARG A 1 223 ? -7.305 -9.266 -3.748 1 96.81 223 ARG A N 1
ATOM 1866 C CA . ARG A 1 223 ? -8.391 -9.133 -4.715 1 96.81 223 ARG A CA 1
ATOM 1867 C C . ARG A 1 223 ? -9.523 -8.289 -4.145 1 96.81 223 ARG A C 1
ATOM 1869 O O . ARG A 1 223 ? -10.039 -8.578 -3.062 1 96.81 223 ARG A O 1
ATOM 1876 N N . VAL A 1 224 ? -9.836 -7.211 -4.891 1 97.88 224 VAL A N 1
ATOM 1877 C CA . VAL A 1 224 ? -11.008 -6.387 -4.594 1 97.88 224 VAL A CA 1
ATOM 1878 C C . VAL A 1 224 ? -12.195 -6.859 -5.422 1 97.88 224 VAL A C 1
ATOM 1880 O O . VAL A 1 224 ? -13.344 -6.801 -4.965 1 97.88 224 VAL A O 1
ATOM 1883 N N . TRP A 1 225 ? -11.922 -7.406 -6.523 1 96.5 225 TRP A N 1
ATOM 1884 C CA . TRP A 1 225 ? -12.898 -7.949 -7.465 1 96.5 225 TRP A CA 1
ATOM 1885 C C . TRP A 1 225 ? -13.797 -8.977 -6.781 1 96.5 225 TRP A C 1
ATOM 1887 O O . TRP A 1 225 ? -13.305 -9.945 -6.195 1 96.5 225 TRP A O 1
ATOM 1897 N N . SER A 1 226 ? -15.102 -8.773 -6.867 1 94.56 226 SER A N 1
ATOM 1898 C CA . SER A 1 226 ? -16.125 -9.703 -6.418 1 94.56 226 SER A CA 1
ATOM 1899 C C . SER A 1 226 ? -16 -9.992 -4.926 1 94.56 226 SER A C 1
ATOM 1901 O O . SER A 1 226 ? -16.453 -11.039 -4.449 1 94.56 226 SER A O 1
ATOM 1903 N N . ARG A 1 227 ? -15.359 -9.086 -4.227 1 95.56 227 ARG A N 1
ATOM 1904 C CA . ARG A 1 227 ? -15.188 -9.273 -2.789 1 95.56 227 ARG A CA 1
ATOM 1905 C C . ARG A 1 227 ? -16.453 -8.891 -2.027 1 95.56 227 ARG A C 1
ATOM 1907 O O . ARG A 1 227 ? -17.141 -7.938 -2.395 1 95.56 227 ARG A O 1
ATOM 1914 N N . THR A 1 228 ? -16.734 -9.641 -0.995 1 94.38 228 THR A N 1
ATOM 1915 C CA . THR A 1 228 ? -17.734 -9.234 -0.013 1 94.38 228 THR A CA 1
ATOM 1916 C C . THR A 1 228 ? -17.094 -8.477 1.141 1 94.38 228 THR A C 1
ATOM 1918 O O . THR A 1 228 ? -16.312 -9.055 1.908 1 94.38 228 THR A O 1
ATOM 1921 N N . MET A 1 229 ? -17.438 -7.262 1.26 1 94.88 229 MET A N 1
ATOM 1922 C CA . MET A 1 229 ? -16.812 -6.402 2.26 1 94.88 229 MET A CA 1
ATOM 1923 C C . MET A 1 229 ? -17.359 -6.707 3.654 1 94.88 229 MET A C 1
ATOM 1925 O O . MET A 1 229 ? -18.578 -6.762 3.855 1 94.88 229 MET A O 1
ATOM 1929 N N . VAL A 1 230 ? -16.469 -6.898 4.566 1 90.56 230 VAL A N 1
ATOM 1930 C CA . VAL A 1 230 ? -16.844 -7.223 5.941 1 90.56 230 VAL A CA 1
ATOM 1931 C C . VAL A 1 230 ? -17.219 -5.945 6.688 1 90.56 230 VAL A C 1
ATOM 1933 O O . VAL A 1 230 ? -18.047 -5.977 7.609 1 90.56 230 VAL A O 1
ATOM 1936 N N . LYS A 1 231 ? -16.562 -4.836 6.363 1 92.44 231 LYS A N 1
ATOM 1937 C CA . LYS A 1 231 ? -16.859 -3.514 6.91 1 92.44 231 LYS A CA 1
ATOM 1938 C C . LYS A 1 231 ? -17.547 -2.625 5.871 1 92.44 231 LYS A C 1
ATOM 1940 O O . LYS A 1 231 ? -17.062 -2.504 4.742 1 92.44 231 LYS A O 1
ATOM 1945 N N . ARG A 1 232 ? -18.672 -2.105 6.223 1 93.38 232 ARG A N 1
ATOM 1946 C CA . ARG A 1 232 ? -19.391 -1.225 5.309 1 93.38 232 ARG A CA 1
ATOM 1947 C C . ARG A 1 232 ? -19.641 0.139 5.945 1 93.38 232 ARG A C 1
ATOM 1949 O O . ARG A 1 232 ? -19.906 0.23 7.145 1 93.38 232 ARG A O 1
ATOM 1956 N N . PRO A 1 233 ? -19.531 1.227 5.164 1 95.88 233 PRO A N 1
ATOM 1957 C CA . PRO A 1 233 ? -19.859 2.557 5.68 1 95.88 233 PRO A CA 1
ATOM 1958 C C . PRO A 1 233 ? -21.312 2.672 6.133 1 95.88 233 PRO A C 1
ATOM 1960 O O . PRO A 1 233 ? -22.203 2.115 5.492 1 95.88 233 PRO A O 1
ATOM 1963 N N . MET A 1 234 ? -21.438 3.369 7.188 1 93.94 234 MET A N 1
ATOM 1964 C CA . MET A 1 234 ? -22.781 3.68 7.656 1 93.94 234 MET A CA 1
ATOM 1965 C C . MET A 1 234 ? -23.531 4.535 6.637 1 93.94 234 MET A C 1
ATOM 1967 O O . MET A 1 234 ? -22.938 5.375 5.969 1 93.94 234 MET A O 1
ATOM 1971 N N . ASP A 1 235 ? -24.812 4.328 6.621 1 91.38 235 ASP A N 1
ATOM 1972 C CA . ASP A 1 235 ? -25.625 5.129 5.723 1 91.38 235 ASP A CA 1
ATOM 1973 C C . ASP A 1 235 ? -25.641 6.598 6.141 1 91.38 235 ASP A C 1
ATOM 1975 O O . ASP A 1 235 ? -25.625 6.906 7.336 1 91.38 235 ASP A O 1
ATOM 1979 N N . VAL A 1 236 ? -25.609 7.383 5.082 1 90 236 VAL A N 1
ATOM 1980 C CA . VAL A 1 236 ? -25.734 8.812 5.34 1 90 236 VAL A CA 1
ATOM 1981 C C . VAL A 1 236 ? -27.156 9.281 5.023 1 90 236 VAL A C 1
ATOM 1983 O O . VAL A 1 236 ? -27.641 9.078 3.908 1 90 236 VAL A O 1
ATOM 1986 N N . ARG A 1 237 ? -27.922 9.758 5.918 1 79.88 237 ARG A N 1
ATOM 1987 C CA . ARG A 1 237 ? -29.312 10.125 5.719 1 79.88 237 ARG A CA 1
ATOM 1988 C C . ARG A 1 237 ? -29.438 11.531 5.137 1 79.88 237 ARG A C 1
ATOM 1990 O O . ARG A 1 237 ? -30.25 11.773 4.238 1 79.88 237 ARG A O 1
ATOM 1997 N N . ASN A 1 238 ? -28.688 12.555 5.578 1 88.69 238 ASN A N 1
ATOM 1998 C CA . ASN A 1 238 ? -28.719 13.938 5.133 1 88.69 238 ASN A CA 1
ATOM 1999 C C . ASN A 1 238 ? -27.328 14.43 4.719 1 88.69 238 ASN A C 1
ATOM 2001 O O . ASN A 1 238 ? -26.719 15.234 5.422 1 88.69 238 ASN A O 1
ATOM 2005 N N . PRO A 1 239 ? -26.984 13.992 3.443 1 91.75 239 PRO A N 1
ATOM 2006 C CA . PRO A 1 239 ? -25.641 14.375 3.027 1 91.75 239 PRO A CA 1
ATOM 2007 C C . PRO A 1 239 ? -25.516 15.875 2.744 1 91.75 239 PRO A C 1
ATOM 2009 O O . PRO A 1 239 ? -26.438 16.484 2.205 1 91.75 239 PRO A O 1
ATOM 2012 N N . LYS A 1 240 ? -24.422 16.438 3.092 1 93.5 240 LYS A N 1
ATOM 2013 C CA . LYS A 1 240 ? -24.141 17.844 2.859 1 93.5 240 LYS A CA 1
ATOM 2014 C C . LYS A 1 240 ? -23.781 18.094 1.396 1 93.5 240 LYS A C 1
ATOM 2016 O O . LYS A 1 240 ? -23.875 19.234 0.918 1 93.5 240 LYS A O 1
ATOM 2021 N N . ARG A 1 241 ? -23.359 17 0.737 1 92.56 241 ARG A N 1
ATOM 2022 C CA . ARG A 1 241 ? -22.922 17.094 -0.653 1 92.56 241 ARG A CA 1
ATOM 2023 C C . ARG A 1 241 ? -23.656 16.078 -1.521 1 92.56 241 ARG A C 1
ATOM 2025 O O . ARG A 1 241 ? -24.484 15.312 -1.026 1 92.56 241 ARG A O 1
ATOM 2032 N N . ILE A 1 242 ? -23.328 16.078 -2.789 1 93.38 242 ILE A N 1
ATOM 2033 C CA . ILE A 1 242 ? -23.938 15.156 -3.732 1 93.38 242 ILE A CA 1
ATOM 2034 C C . ILE A 1 242 ? -23.594 13.719 -3.348 1 93.38 242 ILE A C 1
ATOM 2036 O O . ILE A 1 242 ? -22.422 13.391 -3.141 1 93.38 242 ILE A O 1
ATOM 2040 N N . TRP A 1 243 ? -24.625 12.938 -3.148 1 94.75 243 TRP A N 1
ATOM 2041 C CA . TRP A 1 243 ? -24.484 11.539 -2.768 1 94.75 243 TRP A CA 1
ATOM 2042 C C . TRP A 1 243 ? -25.438 10.656 -3.57 1 94.75 243 TRP A C 1
ATOM 2044 O O . TRP A 1 243 ? -26.016 11.102 -4.566 1 94.75 243 TRP A O 1
ATOM 2054 N N . LEU A 1 244 ? -25.484 9.375 -3.229 1 93.56 244 LEU A N 1
ATOM 2055 C CA . LEU A 1 244 ? -26.359 8.406 -3.885 1 93.56 244 LEU A CA 1
ATOM 2056 C C . LEU A 1 244 ? -27.812 8.75 -3.646 1 93.56 244 LEU A C 1
ATOM 2058 O O . LEU A 1 244 ? -28.203 9.109 -2.531 1 93.56 244 LEU A O 1
ATOM 2062 N N . GLN A 1 245 ? -28.531 8.703 -4.672 1 91.25 245 GLN A N 1
ATOM 2063 C CA . GLN A 1 245 ? -29.953 8.977 -4.578 1 91.25 245 GLN A CA 1
ATOM 2064 C C . GLN A 1 245 ? -30.75 7.719 -4.227 1 91.25 245 GLN A C 1
ATOM 2066 O O . GLN A 1 245 ? -31.719 7.773 -3.471 1 91.25 245 GLN A O 1
ATOM 2071 N N . ASN A 1 246 ? -30.297 6.602 -4.762 1 88.12 246 ASN A N 1
ATOM 2072 C CA . ASN A 1 246 ? -31.031 5.355 -4.578 1 88.12 246 ASN A CA 1
ATOM 2073 C C . ASN A 1 246 ? -30.406 4.488 -3.49 1 88.12 246 ASN A C 1
ATOM 2075 O O . ASN A 1 246 ? -29.172 4.457 -3.346 1 88.12 246 ASN A O 1
ATOM 2079 N N . THR A 1 247 ? -31.312 3.891 -2.805 1 85.75 247 THR A N 1
ATOM 2080 C CA . THR A 1 247 ? -30.844 2.92 -1.824 1 85.75 247 THR A CA 1
ATOM 2081 C C . THR A 1 247 ? -30.281 1.681 -2.516 1 85.75 247 THR A C 1
ATOM 2083 O O . THR A 1 247 ? -30.891 1.148 -3.441 1 85.75 247 THR A O 1
ATOM 2086 N N . LEU A 1 248 ? -29.156 1.261 -2.059 1 89.44 248 LEU A N 1
ATOM 2087 C CA . LEU A 1 248 ? -28.562 0.053 -2.613 1 89.44 248 LEU A CA 1
ATOM 2088 C C . LEU A 1 248 ? -29.172 -1.196 -1.997 1 89.44 248 LEU A C 1
ATOM 2090 O O . LEU A 1 248 ? -29.453 -1.229 -0.795 1 89.44 248 LEU A O 1
ATOM 2094 N N . PRO A 1 249 ? -29.422 -2.215 -2.871 1 89.94 249 PRO A N 1
ATOM 2095 C CA . PRO A 1 249 ? -29.812 -3.5 -2.285 1 89.94 249 PRO A CA 1
ATOM 2096 C C . PRO A 1 249 ? -28.75 -4.059 -1.332 1 89.94 249 PRO A C 1
ATOM 2098 O O . PRO A 1 249 ? -27.594 -3.67 -1.402 1 89.94 249 PRO A O 1
ATOM 2101 N N . GLU A 1 250 ? -29.172 -4.859 -0.465 1 87.69 250 GLU A N 1
ATOM 2102 C CA . GLU A 1 250 ? -28.312 -5.402 0.58 1 87.69 250 GLU A CA 1
ATOM 2103 C C . GLU A 1 250 ? -27.062 -6.043 -0.015 1 87.69 250 GLU A C 1
ATOM 2105 O O . GLU A 1 250 ? -25.953 -5.816 0.465 1 87.69 250 GLU A O 1
ATOM 2110 N N . ALA A 1 251 ? -27.281 -6.816 -1.038 1 85.69 251 ALA A N 1
ATOM 2111 C CA . ALA A 1 251 ? -26.156 -7.512 -1.666 1 85.69 251 ALA A CA 1
ATOM 2112 C C . ALA A 1 251 ? -25.141 -6.52 -2.225 1 85.69 251 ALA A C 1
ATOM 2114 O O . ALA A 1 251 ? -23.938 -6.75 -2.148 1 85.69 251 ALA A O 1
ATOM 2115 N N . ALA A 1 252 ? -25.625 -5.406 -2.66 1 86.44 252 ALA A N 1
ATOM 2116 C CA . ALA A 1 252 ? -24.766 -4.387 -3.248 1 86.44 252 ALA A CA 1
ATOM 2117 C C . ALA A 1 252 ? -24.047 -3.59 -2.164 1 86.44 252 ALA A C 1
ATOM 2119 O O . ALA A 1 252 ? -22.922 -3.111 -2.379 1 86.44 252 ALA A O 1
ATOM 2120 N N . GLN A 1 253 ? -24.641 -3.512 -1.012 1 91.06 253 GLN A N 1
ATOM 2121 C CA . GLN A 1 253 ? -24.047 -2.783 0.104 1 91.06 253 GLN A CA 1
ATOM 2122 C C . GLN A 1 253 ? -22.828 -3.51 0.642 1 91.06 253 GLN A C 1
ATOM 2124 O O . GLN A 1 253 ? -21.969 -2.898 1.282 1 91.06 253 GLN A O 1
ATOM 2129 N N . LYS A 1 254 ? -22.797 -4.785 0.293 1 94.12 254 LYS A N 1
ATOM 2130 C CA . LYS A 1 254 ? -21.688 -5.602 0.782 1 94.12 254 LYS A CA 1
ATOM 2131 C C . LYS A 1 254 ? -20.562 -5.668 -0.242 1 94.12 254 LYS A C 1
ATOM 2133 O O . LYS A 1 254 ? -19.578 -6.367 -0.033 1 94.12 254 LYS A O 1
ATOM 2138 N N . LYS A 1 255 ? -20.688 -4.973 -1.33 1 96.5 255 LYS A N 1
ATOM 2139 C CA . LYS A 1 255 ? -19.672 -4.957 -2.379 1 96.5 255 LYS A CA 1
ATOM 2140 C C . LYS A 1 255 ? -18.781 -3.717 -2.271 1 96.5 255 LYS A C 1
ATOM 2142 O O . LYS A 1 255 ? -19.109 -2.771 -1.553 1 96.5 255 LYS A O 1
ATOM 2147 N N . PRO A 1 256 ? -17.672 -3.676 -3.014 1 97.94 256 PRO A N 1
ATOM 2148 C CA . PRO A 1 256 ? -16.719 -2.57 -2.914 1 97.94 256 PRO A CA 1
ATOM 2149 C C . PRO A 1 256 ? -17.312 -1.236 -3.361 1 97.94 256 PRO A C 1
ATOM 2151 O O . PRO A 1 256 ? -16.875 -0.178 -2.902 1 97.94 256 PRO A O 1
ATOM 2154 N N . TYR A 1 257 ? -18.391 -1.232 -4.117 1 97.44 257 TYR A N 1
ATOM 2155 C CA . TYR A 1 257 ? -18.969 -0.033 -4.703 1 97.44 257 TYR A CA 1
ATOM 2156 C C . TYR A 1 257 ? -19.297 0.998 -3.629 1 97.44 257 TYR A C 1
ATOM 2158 O O . TYR A 1 257 ? -19 2.184 -3.789 1 97.44 257 TYR A O 1
ATOM 2166 N N . LEU A 1 258 ? -19.859 0.562 -2.559 1 97.06 258 LEU A N 1
ATOM 2167 C CA . LEU A 1 258 ? -20.312 1.5 -1.537 1 97.06 258 LEU A CA 1
ATOM 2168 C C . LEU A 1 258 ? -19.125 2.203 -0.883 1 97.06 258 LEU A C 1
ATOM 2170 O O . LEU A 1 258 ? -19.141 3.426 -0.72 1 97.06 258 LEU A O 1
ATOM 2174 N N . VAL A 1 259 ? -18.125 1.432 -0.494 1 98.06 259 VAL A N 1
ATOM 2175 C CA . VAL A 1 259 ? -16.953 2.023 0.143 1 98.06 259 VAL A CA 1
ATOM 2176 C C . VAL A 1 259 ? -16.219 2.922 -0.853 1 98.06 259 VAL A C 1
ATOM 2178 O O . VAL A 1 259 ? -15.734 3.994 -0.49 1 98.06 259 VAL A O 1
ATOM 2181 N N . ILE A 1 260 ? -16.172 2.547 -2.141 1 98.31 260 ILE A N 1
ATOM 2182 C CA . ILE A 1 260 ? -15.547 3.346 -3.189 1 98.31 260 ILE A CA 1
ATOM 2183 C C . ILE A 1 260 ? -16.297 4.672 -3.34 1 98.31 260 ILE A C 1
ATOM 2185 O O . ILE A 1 260 ? -15.672 5.73 -3.439 1 98.31 260 ILE A O 1
ATOM 2189 N N . THR A 1 261 ? -17.562 4.602 -3.314 1 97.12 261 THR A N 1
ATOM 2190 C CA . THR A 1 261 ? -18.391 5.801 -3.428 1 97.12 261 THR A CA 1
ATOM 2191 C C . THR A 1 261 ? -18.188 6.707 -2.217 1 97.12 261 THR A C 1
ATOM 2193 O O . THR A 1 261 ? -18.094 7.93 -2.357 1 97.12 261 THR A O 1
ATOM 2196 N N . ALA A 1 262 ? -18.125 6.094 -1.058 1 97.69 262 ALA A N 1
ATOM 2197 C CA . ALA A 1 262 ? -17.844 6.859 0.157 1 97.69 262 ALA A CA 1
ATOM 2198 C C . ALA A 1 262 ? -16.5 7.574 0.067 1 97.69 262 ALA A C 1
ATOM 2200 O O . ALA A 1 262 ? -16.375 8.734 0.464 1 97.69 262 ALA A O 1
ATOM 2201 N N . MET A 1 263 ? -15.516 6.883 -0.446 1 98.56 263 MET A N 1
ATOM 2202 C CA . MET A 1 263 ? -14.195 7.477 -0.625 1 98.56 263 MET A CA 1
ATOM 2203 C C . MET A 1 263 ? -14.258 8.672 -1.572 1 98.56 263 MET A C 1
ATOM 2205 O O . MET A 1 263 ? -13.641 9.711 -1.311 1 98.56 263 MET A O 1
ATOM 2209 N N . LEU A 1 264 ? -14.984 8.484 -2.656 1 98.12 264 LEU A N 1
ATOM 2210 C CA . LEU A 1 264 ? -15.148 9.57 -3.611 1 98.12 264 LEU A CA 1
ATOM 2211 C C . LEU A 1 264 ? -15.805 10.781 -2.949 1 98.12 264 LEU A C 1
ATOM 2213 O O . LEU A 1 264 ? -15.375 11.922 -3.164 1 98.12 264 LEU A O 1
ATOM 2217 N N . TYR A 1 265 ? -16.781 10.539 -2.15 1 97.62 265 TYR A N 1
ATOM 2218 C CA . TYR A 1 265 ? -17.484 11.586 -1.42 1 97.62 265 TYR A CA 1
ATOM 2219 C C . TYR A 1 265 ? -16.531 12.367 -0.526 1 97.62 265 TYR A C 1
ATOM 2221 O O . TYR A 1 265 ? -16.531 13.602 -0.544 1 97.62 265 TYR A O 1
ATOM 2229 N N . LEU A 1 266 ? -15.742 11.664 0.247 1 98.44 266 LEU A N 1
ATOM 2230 C CA . LEU A 1 266 ? -14.789 12.297 1.149 1 98.44 266 LEU A CA 1
ATOM 2231 C C . LEU A 1 266 ? -13.742 13.094 0.369 1 98.44 266 LEU A C 1
ATOM 2233 O O . LEU A 1 266 ? -13.398 14.211 0.753 1 98.44 266 LEU A O 1
ATOM 2237 N N . CYS A 1 267 ? -13.273 12.516 -0.712 1 98.25 267 CYS A N 1
ATOM 2238 C CA . CYS A 1 267 ? -12.258 13.18 -1.525 1 98.25 267 CYS A CA 1
ATOM 2239 C C . CYS A 1 267 ? -12.797 14.469 -2.133 1 98.25 267 CYS A C 1
ATOM 2241 O O . CYS A 1 267 ? -12.094 15.469 -2.197 1 98.25 267 CYS A O 1
ATOM 2243 N N . LYS A 1 268 ? -14 14.438 -2.561 1 96.88 268 LYS A N 1
ATOM 2244 C CA . LYS A 1 268 ? -14.602 15.633 -3.135 1 96.88 268 LYS A CA 1
ATOM 2245 C C . LYS A 1 268 ? -14.695 16.75 -2.102 1 96.88 268 LYS A C 1
ATOM 2247 O O . LYS A 1 268 ? -14.484 17.922 -2.428 1 96.88 268 LYS A O 1
ATOM 2252 N N . ALA A 1 269 ? -14.945 16.375 -0.907 1 97 269 ALA A N 1
ATOM 2253 C CA . ALA A 1 269 ? -15.094 17.344 0.168 1 97 269 ALA A CA 1
ATOM 2254 C C . ALA A 1 269 ? -13.781 18.078 0.427 1 97 269 ALA A C 1
ATOM 2256 O O . ALA A 1 269 ? -13.781 19.219 0.9 1 97 269 ALA A O 1
ATOM 2257 N N . ILE A 1 270 ? -12.672 17.484 0.117 1 96.25 270 ILE A N 1
ATOM 2258 C CA . ILE A 1 270 ? -11.383 18.109 0.373 1 96.25 270 ILE A CA 1
ATOM 2259 C C . ILE A 1 270 ? -10.727 18.5 -0.95 1 96.25 270 ILE A C 1
ATOM 2261 O O . ILE A 1 270 ? -9.5 18.516 -1.062 1 96.25 270 ILE A O 1
ATOM 2265 N N . ASP A 1 271 ? -11.469 18.609 -1.979 1 93.12 271 ASP A N 1
ATOM 2266 C CA . ASP A 1 271 ? -11.117 19.141 -3.287 1 93.12 271 ASP A CA 1
ATOM 2267 C C . ASP A 1 271 ? -10.172 18.203 -4.035 1 93.12 271 ASP A C 1
ATOM 2269 O O . ASP A 1 271 ? -9.219 18.656 -4.672 1 93.12 271 ASP A O 1
ATOM 2273 N N . ALA A 1 272 ? -10.289 16.906 -3.941 1 89.38 272 ALA A N 1
ATOM 2274 C CA . ALA A 1 272 ? -9.445 15.914 -4.617 1 89.38 272 ALA A CA 1
ATOM 2275 C C . ALA A 1 272 ? -10.289 14.836 -5.281 1 89.38 272 ALA A C 1
ATOM 2277 O O . ALA A 1 272 ? -9.758 13.82 -5.738 1 89.38 272 ALA A O 1
ATOM 2278 N N . GLY A 1 273 ? -11.586 14.945 -5.453 1 88.94 273 GLY A N 1
ATOM 2279 C CA . GLY A 1 273 ? -12.445 13.836 -5.844 1 88.94 273 GLY A CA 1
ATOM 2280 C C . GLY A 1 273 ? -12.672 13.75 -7.34 1 88.94 273 GLY A C 1
ATOM 2281 O O . GLY A 1 273 ? -12.922 12.672 -7.879 1 88.94 273 GLY A O 1
ATOM 2282 N N . ASP A 1 274 ? -12.5 14.758 -8.07 1 91.56 274 ASP A N 1
ATOM 2283 C CA . ASP A 1 274 ? -12.859 14.789 -9.484 1 91.56 274 ASP A CA 1
ATOM 2284 C C . ASP A 1 274 ? -11.898 13.945 -10.312 1 91.56 274 ASP A C 1
ATOM 2286 O O . ASP A 1 274 ? -12.312 13.234 -11.227 1 91.56 274 ASP A O 1
ATOM 2290 N N . SER A 1 275 ? -10.734 14.023 -9.977 1 94.69 275 SER A N 1
ATOM 2291 C CA . SER A 1 275 ? -9.75 13.227 -10.711 1 94.69 275 SER A CA 1
ATOM 2292 C C . SER A 1 275 ? -9.984 11.734 -10.516 1 94.69 275 SER A C 1
ATOM 2294 O O . SER A 1 275 ? -9.859 10.953 -11.461 1 94.69 275 SER A O 1
ATOM 2296 N N . TYR A 1 276 ? -10.367 11.297 -9.32 1 97.19 276 TYR A N 1
ATOM 2297 C CA . TYR A 1 276 ? -10.594 9.883 -9.039 1 97.19 276 TYR A CA 1
ATOM 2298 C C . TYR A 1 276 ? -11.852 9.383 -9.734 1 97.19 276 TYR A C 1
ATOM 2300 O O . TYR A 1 276 ? -11.883 8.266 -10.258 1 97.19 276 TYR A O 1
ATOM 2308 N N . LYS A 1 277 ? -12.852 10.211 -9.656 1 97.12 277 LYS A N 1
ATOM 2309 C CA . LYS A 1 277 ? -14.062 9.875 -10.398 1 97.12 277 LYS A CA 1
ATOM 2310 C C . LYS A 1 277 ? -13.758 9.617 -11.867 1 97.12 277 LYS A C 1
ATOM 2312 O O . LYS A 1 277 ? -14.156 8.586 -12.422 1 97.12 277 LYS A O 1
ATOM 2317 N N . LYS A 1 278 ? -13.07 10.531 -12.477 1 97.62 278 LYS A N 1
ATOM 2318 C CA . LYS A 1 278 ? -12.719 10.422 -13.891 1 97.62 278 LYS A CA 1
ATOM 2319 C C . LYS A 1 278 ? -11.898 9.164 -14.156 1 97.62 278 LYS A C 1
ATOM 2321 O O . LYS A 1 278 ? -12.133 8.469 -15.148 1 97.62 278 LYS A O 1
ATOM 2326 N N . LYS A 1 279 ? -10.961 8.867 -13.312 1 98 279 LYS A N 1
ATOM 2327 C CA . LYS A 1 279 ? -10.117 7.688 -13.477 1 98 279 LYS A CA 1
ATOM 2328 C C . LYS A 1 279 ? -10.945 6.406 -13.422 1 98 279 LYS A C 1
ATOM 2330 O O . LYS A 1 279 ? -10.734 5.496 -14.227 1 98 279 LYS A O 1
ATOM 2335 N N . ILE A 1 280 ? -11.875 6.352 -12.484 1 98.19 280 ILE A N 1
ATOM 2336 C CA . ILE A 1 280 ? -12.688 5.148 -12.32 1 98.19 280 ILE A CA 1
ATOM 2337 C C . ILE A 1 280 ? -13.625 4.992 -13.516 1 98.19 280 ILE A C 1
ATOM 2339 O O . ILE A 1 280 ? -13.734 3.9 -14.086 1 98.19 280 ILE A O 1
ATOM 2343 N N . ILE A 1 281 ? -14.211 6.086 -13.945 1 97.5 281 ILE A N 1
ATOM 2344 C CA . ILE A 1 281 ? -15.125 6.051 -15.086 1 97.5 281 ILE A CA 1
ATOM 2345 C C . ILE A 1 281 ? -14.359 5.656 -16.344 1 97.5 281 ILE A C 1
ATOM 2347 O O . ILE A 1 281 ? -14.828 4.832 -17.125 1 97.5 281 ILE A O 1
ATOM 2351 N N . THR A 1 282 ? -13.211 6.234 -16.547 1 98.19 282 THR A N 1
ATOM 2352 C CA . THR A 1 282 ? -12.383 5.902 -17.703 1 98.19 282 THR A CA 1
ATOM 2353 C C . THR A 1 282 ? -11.992 4.426 -17.688 1 98.19 282 THR A C 1
ATOM 2355 O O . THR A 1 282 ? -12.047 3.754 -18.719 1 98.19 282 THR A O 1
ATOM 2358 N N . LEU A 1 283 ? -11.625 3.914 -16.531 1 98.38 283 LEU A N 1
ATOM 2359 C CA . LEU A 1 283 ? -11.266 2.508 -16.391 1 98.38 283 LEU A CA 1
ATOM 2360 C C . LEU A 1 283 ? -12.414 1.604 -16.812 1 98.38 283 LEU A C 1
ATOM 2362 O O . LEU A 1 283 ? -12.203 0.625 -17.531 1 98.38 283 LEU A O 1
ATOM 2366 N N . ILE A 1 284 ? -13.594 1.933 -16.391 1 97.62 284 ILE A N 1
ATOM 2367 C CA . ILE A 1 284 ? -14.773 1.144 -16.703 1 97.62 284 ILE A CA 1
ATOM 2368 C C . ILE A 1 284 ? -15.07 1.24 -18.203 1 97.62 284 ILE A C 1
ATOM 2370 O O . ILE A 1 284 ? -15.289 0.224 -18.859 1 97.62 284 ILE A O 1
ATOM 2374 N N . LYS A 1 285 ? -14.953 2.463 -18.734 1 97.12 285 LYS A N 1
ATOM 2375 C CA . LYS A 1 285 ? -15.273 2.707 -20.141 1 97.12 285 LYS A CA 1
ATOM 2376 C C . LYS A 1 285 ? -14.281 1.999 -21.062 1 97.12 285 LYS A C 1
ATOM 2378 O O . LYS A 1 285 ? -14.656 1.521 -22.125 1 97.12 285 LYS A O 1
ATOM 2383 N N . GLU A 1 286 ? -13.07 1.945 -20.641 1 97.88 286 GLU A N 1
ATOM 2384 C CA . GLU A 1 286 ? -12.031 1.348 -21.469 1 97.88 286 GLU A CA 1
ATOM 2385 C C . GLU A 1 286 ? -12.047 -0.175 -21.359 1 97.88 286 GLU A C 1
ATOM 2387 O O . GLU A 1 286 ? -11.367 -0.863 -22.125 1 97.88 286 GLU A O 1
ATOM 2392 N N . ASN A 1 287 ? -12.852 -0.689 -20.453 1 97.88 287 ASN A N 1
ATOM 2393 C CA . ASN A 1 287 ? -12.977 -2.131 -20.266 1 97.88 287 ASN A CA 1
ATOM 2394 C C . ASN A 1 287 ? -14.43 -2.572 -20.219 1 97.88 287 ASN A C 1
ATOM 2396 O O . ASN A 1 287 ? -14.883 -3.16 -19.25 1 97.88 287 ASN A O 1
ATOM 2400 N N . PRO A 1 288 ? -15.117 -2.391 -21.359 1 96.44 288 PRO A N 1
ATOM 2401 C CA . PRO A 1 288 ? -16.562 -2.639 -21.391 1 96.44 288 PRO A CA 1
ATOM 2402 C C . PRO A 1 288 ? -16.906 -4.109 -21.156 1 96.44 288 PRO A C 1
ATOM 2404 O O . PRO A 1 288 ? -18.047 -4.43 -20.797 1 96.44 288 PRO A O 1
ATOM 2407 N N . GLN A 1 289 ? -15.992 -4.969 -21.328 1 95.44 289 GLN A N 1
ATOM 2408 C CA . GLN A 1 289 ? -16.25 -6.402 -21.203 1 95.44 289 GLN A CA 1
ATOM 2409 C C . GLN A 1 289 ? -16.266 -6.844 -19.75 1 95.44 289 GLN A C 1
ATOM 2411 O O . GLN A 1 289 ? -16.688 -7.953 -19.438 1 95.44 289 GLN A O 1
ATOM 2416 N N . ILE A 1 290 ? -15.758 -6.039 -18.844 1 97.31 290 ILE A N 1
ATOM 2417 C CA . ILE A 1 290 ? -15.625 -6.395 -17.438 1 97.31 290 ILE A CA 1
ATOM 2418 C C . ILE A 1 290 ? -16.984 -6.297 -16.75 1 97.31 290 ILE A C 1
ATOM 2420 O O . ILE A 1 290 ? -17.641 -5.258 -16.828 1 97.31 290 ILE A O 1
ATOM 2424 N N . PRO A 1 291 ? -17.453 -7.324 -16.125 1 96.62 291 PRO A N 1
ATOM 2425 C CA . PRO A 1 291 ? -18.719 -7.258 -15.375 1 96.62 291 PRO A CA 1
ATOM 2426 C C . PRO A 1 291 ? -18.578 -6.484 -14.07 1 96.62 291 PRO A C 1
ATOM 2428 O O . PRO A 1 291 ? -18.484 -7.086 -13 1 96.62 291 PRO A O 1
ATOM 2431 N N . ILE A 1 292 ? -18.797 -5.238 -14.102 1 96.44 292 ILE A N 1
ATOM 2432 C CA . ILE A 1 292 ? -18.516 -4.355 -12.977 1 96.44 292 ILE A CA 1
ATOM 2433 C C . ILE A 1 292 ? -19.578 -4.52 -11.898 1 96.44 292 ILE A C 1
ATOM 2435 O O . ILE A 1 292 ? -19.406 -4.047 -10.773 1 96.44 292 ILE A O 1
ATOM 2439 N N . TYR A 1 293 ? -20.703 -5.238 -12.211 1 95.75 293 TYR A N 1
ATOM 2440 C CA . TYR A 1 293 ? -21.703 -5.531 -11.18 1 95.75 293 TYR A CA 1
ATOM 2441 C C . TYR A 1 293 ? -21.094 -6.402 -10.078 1 95.75 293 TYR A C 1
ATOM 2443 O O . TYR A 1 293 ? -21.594 -6.414 -8.953 1 95.75 293 TYR A O 1
ATOM 2451 N N . LYS A 1 294 ? -19.969 -7.109 -10.328 1 95.88 294 LYS A N 1
ATOM 2452 C CA . LYS A 1 294 ? -19.266 -7.914 -9.336 1 95.88 294 LYS A CA 1
ATOM 2453 C C . LYS A 1 294 ? -18.609 -7.027 -8.281 1 95.88 294 LYS A C 1
ATOM 2455 O O . LYS A 1 294 ? -18.281 -7.492 -7.188 1 95.88 294 LYS A O 1
ATOM 2460 N N . LEU A 1 295 ? -18.453 -5.73 -8.617 1 97 295 LEU A N 1
ATOM 2461 C CA . LEU A 1 295 ? -17.938 -4.758 -7.668 1 97 295 LEU A CA 1
ATOM 2462 C C . LEU A 1 295 ? -19.062 -3.994 -6.992 1 97 295 LEU A C 1
ATOM 2464 O O . LEU A 1 295 ? -18.828 -3.217 -6.062 1 97 295 LEU A O 1
ATOM 2468 N N . GLY A 1 296 ? -20.266 -4.168 -7.508 1 96 296 GLY A N 1
ATOM 2469 C CA . GLY A 1 296 ? -21.438 -3.494 -6.938 1 96 296 GLY A CA 1
ATOM 2470 C C . GLY A 1 296 ? -21.953 -2.365 -7.809 1 96 296 GLY A C 1
ATOM 2471 O O . GLY A 1 296 ? -22.922 -1.703 -7.457 1 96 296 GLY A O 1
ATOM 2472 N N . PHE A 1 297 ? -21.266 -2.125 -8.945 1 95.88 297 PHE A N 1
ATOM 2473 C CA . PHE A 1 297 ? -21.781 -1.161 -9.906 1 95.88 297 PHE A CA 1
ATOM 2474 C C . PHE A 1 297 ? -22.969 -1.743 -10.664 1 95.88 297 PHE A C 1
ATOM 2476 O O . PHE A 1 297 ? -22.797 -2.441 -11.664 1 95.88 297 PHE A O 1
ATOM 2483 N N . LEU A 1 298 ? -24.078 -1.435 -10.211 1 93.31 298 LEU A N 1
ATOM 2484 C CA . LEU A 1 298 ? -25.281 -2.018 -10.781 1 93.31 298 LEU A CA 1
ATOM 2485 C C . LEU A 1 298 ? -25.781 -1.206 -11.969 1 93.31 298 LEU A C 1
ATOM 2487 O O . LEU A 1 298 ? -25.125 -0.237 -12.375 1 93.31 298 LEU A O 1
ATOM 2491 N N . ASN A 1 299 ? -26.844 -1.688 -12.523 1 89.5 299 ASN A N 1
ATOM 2492 C CA . ASN A 1 299 ? -27.406 -0.997 -13.68 1 89.5 299 ASN A CA 1
ATOM 2493 C C . ASN A 1 299 ? -27.688 0.472 -13.375 1 89.5 299 ASN A C 1
ATOM 2495 O O . ASN A 1 299 ? -28.203 0.801 -12.305 1 89.5 299 ASN A O 1
ATOM 2499 N N . ARG A 1 300 ? -27.312 1.392 -14.148 1 89.31 300 ARG A N 1
ATOM 2500 C CA . ARG A 1 300 ? -27.578 2.826 -14.086 1 89.31 300 ARG A CA 1
ATOM 2501 C C . ARG A 1 300 ? -26.75 3.482 -12.977 1 89.31 300 ARG A C 1
ATOM 2503 O O . ARG A 1 300 ? -27.188 4.48 -12.391 1 89.31 300 ARG A O 1
ATOM 2510 N N . TRP A 1 301 ? -25.656 2.766 -12.562 1 93 301 TRP A N 1
ATOM 2511 C CA . TRP A 1 301 ? -24.797 3.359 -11.547 1 93 301 TRP A CA 1
ATOM 2512 C C . TRP A 1 301 ? -24.344 4.754 -11.969 1 93 301 TRP A C 1
ATOM 2514 O O . TRP A 1 301 ? -24.141 5.629 -11.117 1 93 301 TRP A O 1
ATOM 2524 N N . ASN A 1 302 ? -24.219 5.004 -13.273 1 91.81 302 ASN A N 1
ATOM 2525 C CA . ASN A 1 302 ? -23.719 6.266 -13.812 1 91.81 302 ASN A CA 1
ATOM 2526 C C . ASN A 1 302 ? -24.797 7.344 -13.797 1 91.81 302 ASN A C 1
ATOM 2528 O O . ASN A 1 302 ? -24.516 8.508 -14.109 1 91.81 302 ASN A O 1
ATOM 2532 N N . GLU A 1 303 ? -25.984 6.988 -13.43 1 93.31 303 GLU A N 1
ATOM 2533 C CA . GLU A 1 303 ? -27.062 7.949 -13.281 1 93.31 303 GLU A CA 1
ATOM 2534 C C . GLU A 1 303 ? -27.109 8.523 -11.867 1 93.31 303 GLU A C 1
ATOM 2536 O O . GLU A 1 303 ? -27.781 9.523 -11.625 1 93.31 303 GLU A O 1
ATOM 2541 N N . GLU A 1 304 ? -26.391 7.82 -10.992 1 94.31 304 GLU A N 1
ATOM 2542 C CA . GLU A 1 304 ? -26.281 8.383 -9.656 1 94.31 304 GLU A CA 1
ATOM 2543 C C . GLU A 1 304 ? -25.578 9.734 -9.672 1 94.31 304 GLU A C 1
ATOM 2545 O O . GLU A 1 304 ? -24.562 9.906 -10.352 1 94.31 304 GLU A O 1
ATOM 2550 N N . PRO A 1 305 ? -26.047 10.711 -8.93 1 94.06 305 PRO A N 1
ATOM 2551 C CA . PRO A 1 305 ? -25.531 12.078 -9 1 94.06 305 PRO A CA 1
ATOM 2552 C C . PRO A 1 305 ? -24.016 12.148 -8.742 1 94.06 305 PRO A C 1
ATOM 2554 O O . PRO A 1 305 ? -23.312 12.922 -9.398 1 94.06 305 PRO A O 1
ATOM 2557 N N . ILE A 1 306 ? -23.5 11.352 -7.871 1 95.25 306 ILE A N 1
ATOM 2558 C CA . ILE A 1 306 ? -22.094 11.453 -7.504 1 95.25 306 ILE A CA 1
ATOM 2559 C C . ILE A 1 306 ? -21.219 10.93 -8.641 1 95.25 306 ILE A C 1
ATOM 2561 O O . ILE A 1 306 ? -20.078 11.359 -8.812 1 95.25 306 ILE A O 1
ATOM 2565 N N . TRP A 1 307 ? -21.766 10.031 -9.477 1 95.19 307 TRP A N 1
ATOM 2566 C CA . TRP A 1 307 ? -21.016 9.422 -10.57 1 95.19 307 TRP A CA 1
ATOM 2567 C C . TRP A 1 307 ? -21.359 10.078 -11.898 1 95.19 307 TRP A C 1
ATOM 2569 O O . TRP A 1 307 ? -20.703 9.82 -12.914 1 95.19 307 TRP A O 1
ATOM 2579 N N . GLY A 1 308 ? -22.469 10.844 -11.875 1 86.69 308 GLY A N 1
ATOM 2580 C CA . GLY A 1 308 ? -22.938 11.461 -13.109 1 86.69 308 GLY A CA 1
ATOM 2581 C C . GLY A 1 308 ? -22.094 12.641 -13.539 1 86.69 308 GLY A C 1
ATOM 2582 O O . GLY A 1 308 ? -21.25 13.125 -12.773 1 86.69 308 GLY A O 1
ATOM 2583 N N . ASP A 1 309 ? -22.078 13.047 -14.859 1 69 309 ASP A N 1
ATOM 2584 C CA . ASP A 1 309 ? -21.375 14.172 -15.477 1 69 309 ASP A CA 1
ATOM 2585 C C . ASP A 1 309 ? -21.875 15.5 -14.922 1 69 309 ASP A C 1
ATOM 2587 O O . ASP A 1 309 ? -23.062 15.633 -14.586 1 69 309 ASP A O 1
ATOM 2591 N N . GLU A 1 310 ? -21.141 16.234 -14.133 1 52.34 310 GLU A N 1
ATOM 2592 C CA . GLU A 1 310 ? -21.641 17.594 -13.945 1 52.34 310 GLU A CA 1
ATOM 2593 C C . GLU A 1 310 ? -21.875 18.281 -15.281 1 52.34 310 GLU A C 1
ATOM 2595 O O . GLU A 1 310 ? -21.234 17.969 -16.281 1 52.34 310 GLU A O 1
ATOM 2600 N N . MET B 1 1 ? 11.898 21.438 28.188 1 41.16 1 MET B N 1
ATOM 2601 C CA . MET B 1 1 ? 11.727 22.062 26.875 1 41.16 1 MET B CA 1
ATOM 2602 C C . MET B 1 1 ? 10.297 21.891 26.391 1 41.16 1 MET B C 1
ATOM 2604 O O . MET B 1 1 ? 9.789 20.766 26.312 1 41.16 1 MET B O 1
ATOM 2608 N N . ALA B 1 2 ? 9.531 22.891 26.531 1 53.38 2 ALA B N 1
ATOM 2609 C CA . ALA B 1 2 ? 8.078 22.969 26.5 1 53.38 2 ALA B CA 1
ATOM 2610 C C . ALA B 1 2 ? 7.547 22.672 25.094 1 53.38 2 ALA B C 1
ATOM 2612 O O . ALA B 1 2 ? 8.203 22.969 24.094 1 53.38 2 ALA B O 1
ATOM 2613 N N . ASN B 1 3 ? 6.766 21.609 24.859 1 67.25 3 ASN B N 1
ATOM 2614 C CA . ASN B 1 3 ? 6.008 21.391 23.641 1 67.25 3 ASN B CA 1
ATOM 2615 C C . ASN B 1 3 ? 5.516 22.719 23.047 1 67.25 3 ASN B C 1
ATOM 2617 O O . ASN B 1 3 ? 5.309 23.688 23.766 1 67.25 3 ASN B O 1
ATOM 2621 N N . LYS B 1 4 ? 5.812 22.984 21.656 1 77 4 LYS B N 1
ATOM 2622 C CA . LYS B 1 4 ? 5.512 24.203 20.922 1 77 4 LYS B CA 1
ATOM 2623 C C . LYS B 1 4 ? 4.008 24.438 20.828 1 77 4 LYS B C 1
ATOM 2625 O O . LYS B 1 4 ? 3.221 23.5 20.984 1 77 4 LYS B O 1
ATOM 2630 N N . GLU B 1 5 ? 3.689 25.688 20.766 1 89.62 5 GLU B N 1
ATOM 2631 C CA . GLU B 1 5 ? 2.287 26.031 20.547 1 89.62 5 GLU B CA 1
ATOM 2632 C C . GLU B 1 5 ? 1.867 25.719 19.109 1 89.62 5 GLU B C 1
ATOM 2634 O O . GLU B 1 5 ? 2.658 25.875 18.172 1 89.62 5 GLU B O 1
ATOM 2639 N N . SER B 1 6 ? 0.635 25.25 18.969 1 93.31 6 SER B N 1
ATOM 2640 C CA . SER B 1 6 ? 0.085 24.969 17.641 1 93.31 6 SER B CA 1
ATOM 2641 C C . SER B 1 6 ? -0.173 26.266 16.875 1 93.31 6 SER B C 1
ATOM 2643 O O . SER B 1 6 ? -0.58 27.281 17.469 1 93.31 6 SER B O 1
ATOM 2645 N N . ARG B 1 7 ? 0.102 26.281 15.633 1 95.5 7 ARG B N 1
ATOM 2646 C CA . ARG B 1 7 ? -0.105 27.453 14.773 1 95.5 7 ARG B CA 1
ATOM 2647 C C . ARG B 1 7 ? -1.301 27.25 13.852 1 95.5 7 ARG B C 1
ATOM 2649 O O . ARG B 1 7 ? -1.503 26.156 13.328 1 95.5 7 ARG B O 1
ATOM 2656 N N . SER B 1 8 ? -2.078 28.297 13.734 1 97.38 8 SER B N 1
ATOM 2657 C CA . SER B 1 8 ? -3.145 28.281 12.742 1 97.38 8 SER B CA 1
ATOM 2658 C C . SER B 1 8 ? -2.58 28.234 11.328 1 97.38 8 SER B C 1
ATOM 2660 O O . SER B 1 8 ? -1.387 28.469 11.125 1 97.38 8 SER B O 1
ATOM 2662 N N . ILE B 1 9 ? -3.434 27.984 10.422 1 97.81 9 ILE B N 1
ATOM 2663 C CA . ILE B 1 9 ? -3.016 27.938 9.023 1 97.81 9 ILE B CA 1
ATOM 2664 C C . ILE B 1 9 ? -2.451 29.297 8.602 1 97.81 9 ILE B C 1
ATOM 2666 O O . ILE B 1 9 ? -1.419 29.359 7.934 1 97.81 9 ILE B O 1
ATOM 2670 N N . GLN B 1 10 ? -3.137 30.344 9.039 1 97.75 10 GLN B N 1
ATOM 2671 C CA . GLN B 1 10 ? -2.658 31.672 8.711 1 97.75 10 GLN B CA 1
ATOM 2672 C C . GLN B 1 10 ? -1.302 31.953 9.359 1 97.75 10 GLN B C 1
ATOM 2674 O O . GLN B 1 10 ? -0.416 32.531 8.734 1 97.75 10 GLN B O 1
ATOM 2679 N N . GLU B 1 11 ? -1.178 31.516 10.57 1 97.94 11 GLU B N 1
ATOM 2680 C CA . GLU B 1 11 ? 0.102 31.672 11.258 1 97.94 11 GLU B CA 1
ATOM 2681 C C . GLU B 1 11 ? 1.196 30.859 10.57 1 97.94 11 GLU B C 1
ATOM 2683 O O . GLU B 1 11 ? 2.352 31.281 10.516 1 97.94 11 GLU B O 1
ATOM 2688 N N . GLN B 1 12 ? 0.861 29.656 10.094 1 98 12 GLN B N 1
ATOM 2689 C CA . GLN B 1 12 ? 1.812 28.828 9.352 1 98 12 GLN B CA 1
ATOM 2690 C C . GLN B 1 12 ? 2.289 29.531 8.094 1 98 12 GLN B C 1
ATOM 2692 O O . GLN B 1 12 ? 3.484 29.547 7.793 1 98 12 GLN B O 1
ATOM 2697 N N . ILE B 1 13 ? 1.358 30.125 7.398 1 98.38 13 ILE B N 1
ATOM 2698 C CA . ILE B 1 13 ? 1.663 30.828 6.164 1 98.38 13 ILE B CA 1
ATOM 2699 C C . ILE B 1 13 ? 2.572 32.031 6.465 1 98.38 13 ILE B C 1
ATOM 2701 O O . ILE B 1 13 ? 3.592 32.219 5.797 1 98.38 13 ILE B O 1
ATOM 2705 N N . GLU B 1 14 ? 2.229 32.781 7.52 1 98.25 14 GLU B N 1
ATOM 2706 C CA . GLU B 1 14 ? 3.025 33.938 7.895 1 98.25 14 GLU B CA 1
ATOM 2707 C C . GLU B 1 14 ? 4.43 33.531 8.328 1 98.25 14 GLU B C 1
ATOM 2709 O O . GLU B 1 14 ? 5.406 34.219 8.023 1 98.25 14 GLU B O 1
ATOM 2714 N N . LEU B 1 15 ? 4.5 32.438 9.008 1 97.62 15 LEU B N 1
ATOM 2715 C CA . LEU B 1 15 ? 5.793 31.922 9.445 1 97.62 15 LEU B CA 1
ATOM 2716 C C . LEU B 1 15 ? 6.664 31.562 8.242 1 97.62 15 LEU B C 1
ATOM 2718 O O . LEU B 1 15 ? 7.855 31.891 8.219 1 97.62 15 LEU B O 1
ATOM 2722 N N . LEU B 1 16 ? 6.105 30.891 7.262 1 98.25 16 LEU B N 1
ATOM 2723 C CA . LEU B 1 16 ? 6.832 30.516 6.055 1 98.25 16 LEU B CA 1
ATOM 2724 C C . LEU B 1 16 ? 7.332 31.75 5.316 1 98.25 16 LEU B C 1
ATOM 2726 O O . LEU B 1 16 ? 8.477 31.781 4.867 1 98.25 16 LEU B O 1
ATOM 2730 N N . LYS B 1 17 ? 6.492 32.75 5.277 1 98.31 17 LYS B N 1
ATOM 2731 C CA . LYS B 1 17 ? 6.875 34 4.625 1 98.31 17 LYS B CA 1
ATOM 2732 C C . LYS B 1 17 ? 8.008 34.688 5.383 1 98.31 17 LYS B C 1
ATOM 2734 O O . LYS B 1 17 ? 8.961 35.188 4.777 1 98.31 17 LYS B O 1
ATOM 2739 N N . GLN B 1 18 ? 7.855 34.719 6.672 1 98 18 GLN B N 1
ATOM 2740 C CA . GLN B 1 18 ? 8.875 35.344 7.516 1 98 18 GLN B CA 1
ATOM 2741 C C . GLN B 1 18 ? 10.227 34.656 7.336 1 98 18 GLN B C 1
ATOM 2743 O O . GLN B 1 18 ? 11.273 35.281 7.406 1 98 18 GLN B O 1
ATOM 2748 N N . ARG B 1 19 ? 10.172 33.375 7.07 1 98.12 19 ARG B N 1
ATOM 2749 C CA . ARG B 1 19 ? 11.375 32.594 6.922 1 98.12 19 ARG B CA 1
ATOM 2750 C C . ARG B 1 19 ? 11.914 32.656 5.496 1 98.12 19 ARG B C 1
ATOM 2752 O O . ARG B 1 19 ? 12.922 32.031 5.172 1 98.12 19 ARG B O 1
ATOM 2759 N N . GLY B 1 20 ? 11.211 33.344 4.625 1 98.12 20 GLY B N 1
ATOM 2760 C CA . GLY B 1 20 ? 11.758 33.625 3.309 1 98.12 20 GLY B CA 1
ATOM 2761 C C . GLY B 1 20 ? 11.07 32.844 2.195 1 98.12 20 GLY B C 1
ATOM 2762 O O . GLY B 1 20 ? 11.477 32.938 1.035 1 98.12 20 GLY B O 1
ATOM 2763 N N . MET B 1 21 ? 10.031 32.156 2.484 1 98.31 21 MET B N 1
ATOM 2764 C CA . MET B 1 21 ? 9.297 31.406 1.456 1 98.31 21 MET B CA 1
ATOM 2765 C C . MET B 1 21 ? 8.359 32.344 0.691 1 98.31 21 MET B C 1
ATOM 2767 O O . MET B 1 21 ? 7.594 33.094 1.297 1 98.31 21 MET B O 1
ATOM 2771 N N . ILE B 1 22 ? 8.453 32.344 -0.614 1 98.5 22 ILE B N 1
ATOM 2772 C CA . ILE B 1 22 ? 7.52 33.062 -1.451 1 98.5 22 ILE B CA 1
ATOM 2773 C C . ILE B 1 22 ? 6.227 32.281 -1.608 1 98.5 22 ILE B C 1
ATOM 2775 O O . ILE B 1 22 ? 6.258 31.078 -1.911 1 98.5 22 ILE B O 1
ATOM 2779 N N . ILE B 1 23 ? 5.109 32.875 -1.351 1 98.44 23 ILE B N 1
ATOM 2780 C CA . ILE B 1 23 ? 3.785 32.281 -1.564 1 98.44 23 ILE B CA 1
ATOM 2781 C C . ILE B 1 23 ? 3.008 33.156 -2.562 1 98.44 23 ILE B C 1
ATOM 2783 O O . ILE B 1 23 ? 2.561 34.25 -2.229 1 98.44 23 ILE B O 1
ATOM 2787 N N . LYS B 1 24 ? 2.869 32.656 -3.752 1 97.75 24 LYS B N 1
ATOM 2788 C CA . LYS B 1 24 ? 2.258 33.438 -4.832 1 97.75 24 LYS B CA 1
ATOM 2789 C C . LYS B 1 24 ? 0.738 33.469 -4.695 1 97.75 24 LYS B C 1
ATOM 2791 O O . LYS B 1 24 ? 0.092 34.438 -5.105 1 97.75 24 LYS B O 1
ATOM 2796 N N . ASP B 1 25 ? 0.165 32.406 -4.227 1 97.75 25 ASP B N 1
ATOM 2797 C CA . ASP B 1 25 ? -1.274 32.25 -4.047 1 97.75 25 ASP B CA 1
ATOM 2798 C C . ASP B 1 25 ? -1.6 31.75 -2.643 1 97.75 25 ASP B C 1
ATOM 2800 O O . ASP B 1 25 ? -1.541 30.547 -2.381 1 97.75 25 ASP B O 1
ATOM 2804 N N . GLU B 1 26 ? -2.039 32.594 -1.816 1 97.56 26 GLU B N 1
ATOM 2805 C CA . GLU B 1 26 ? -2.273 32.25 -0.42 1 97.56 26 GLU B CA 1
ATOM 2806 C C . GLU B 1 26 ? -3.459 31.297 -0.283 1 97.56 26 GLU B C 1
ATOM 2808 O O . GLU B 1 26 ? -3.477 30.453 0.606 1 97.56 26 GLU B O 1
ATOM 2813 N N . ASP B 1 27 ? -4.465 31.453 -1.138 1 97.38 27 ASP B N 1
ATOM 2814 C CA . ASP B 1 27 ? -5.582 30.5 -1.118 1 97.38 27 ASP B CA 1
ATOM 2815 C C . ASP B 1 27 ? -5.109 29.094 -1.433 1 97.38 27 ASP B C 1
ATOM 2817 O O . ASP B 1 27 ? -5.578 28.125 -0.825 1 97.38 27 ASP B O 1
ATOM 2821 N N . PHE B 1 28 ? -4.223 29.094 -2.377 1 97.38 28 PHE B N 1
ATOM 2822 C CA . PHE B 1 28 ? -3.6 27.812 -2.736 1 97.38 28 PHE B CA 1
ATOM 2823 C C . PHE B 1 28 ? -2.85 27.234 -1.548 1 97.38 28 PHE B C 1
ATOM 2825 O O . PHE B 1 28 ? -2.977 26.047 -1.255 1 97.38 28 PHE B O 1
ATOM 2832 N N . ALA B 1 29 ? -2.115 28 -0.88 1 98.31 29 ALA B N 1
ATOM 2833 C CA . ALA B 1 29 ? -1.356 27.562 0.288 1 98.31 29 ALA B CA 1
ATOM 2834 C C . ALA B 1 29 ? -2.289 27.094 1.401 1 98.31 29 ALA B C 1
ATOM 2836 O O . ALA B 1 29 ? -2.057 26.047 2.016 1 98.31 29 ALA B O 1
ATOM 2837 N N . CYS B 1 30 ? -3.371 27.844 1.627 1 97.94 30 CYS B N 1
ATOM 2838 C CA . CYS B 1 30 ? -4.348 27.5 2.656 1 97.94 30 CYS B CA 1
ATOM 2839 C C . CYS B 1 30 ? -4.992 26.156 2.373 1 97.94 30 CYS B C 1
ATOM 2841 O O . CYS B 1 30 ? -5.102 25.312 3.27 1 97.94 30 CYS B O 1
ATOM 2843 N N . LEU B 1 31 ? -5.344 26 1.162 1 96.94 31 LEU B N 1
ATOM 2844 C CA . LEU B 1 31 ? -5.992 24.75 0.752 1 96.94 31 LEU B CA 1
ATOM 2845 C C . LEU B 1 31 ? -5.086 23.562 1.016 1 96.94 31 LEU B C 1
ATOM 2847 O O . LEU B 1 31 ? -5.535 22.547 1.562 1 96.94 31 LEU B O 1
ATOM 2851 N N . HIS B 1 32 ? -3.846 23.656 0.649 1 97.94 32 HIS B N 1
ATOM 2852 C CA . HIS B 1 32 ? -2.926 22.531 0.786 1 97.94 32 HIS B CA 1
ATOM 2853 C C . HIS B 1 32 ? -2.561 22.297 2.248 1 97.94 32 HIS B C 1
ATOM 2855 O O . HIS B 1 32 ? -2.496 21.156 2.699 1 97.94 32 HIS B O 1
ATOM 2861 N N . LEU B 1 33 ? -2.391 23.375 3.021 1 98.25 33 LEU B N 1
ATOM 2862 C CA . LEU B 1 33 ? -2.02 23.234 4.426 1 98.25 33 LEU B CA 1
ATOM 2863 C C . LEU B 1 33 ? -3.184 22.672 5.238 1 98.25 33 LEU B C 1
ATOM 2865 O O . LEU B 1 33 ? -2.977 22.078 6.297 1 98.25 33 LEU B O 1
ATOM 2869 N N . ARG B 1 34 ? -4.41 22.75 4.738 1 97.5 34 ARG B N 1
ATOM 2870 C CA . ARG B 1 34 ? -5.594 22.219 5.398 1 97.5 34 ARG B CA 1
ATOM 2871 C C . ARG B 1 34 ? -5.691 20.703 5.203 1 97.5 34 ARG B C 1
ATOM 2873 O O . ARG B 1 34 ? -6.387 20.016 5.953 1 97.5 34 ARG B O 1
ATOM 2880 N N . ASN B 1 35 ? -4.941 20.234 4.168 1 97.88 35 ASN B N 1
ATOM 2881 C CA . ASN B 1 35 ? -5.113 18.828 3.818 1 97.88 35 ASN B CA 1
ATOM 2882 C C . ASN B 1 35 ? -3.789 18.078 3.867 1 97.88 35 ASN B C 1
ATOM 2884 O O . ASN B 1 35 ? -3.773 16.844 3.871 1 97.88 35 ASN B O 1
ATOM 2888 N N . ILE B 1 36 ? -2.699 18.781 3.854 1 98.25 36 ILE B N 1
ATOM 2889 C CA . ILE B 1 36 ? -1.354 18.234 4.016 1 98.25 36 ILE B CA 1
ATOM 2890 C C . ILE B 1 36 ? -0.628 18.984 5.133 1 98.25 36 ILE B C 1
ATOM 2892 O O . ILE B 1 36 ? -0.419 20.188 5.043 1 98.25 36 ILE B O 1
ATOM 2896 N N . SER B 1 37 ? -0.303 18.281 6.129 1 96.56 37 SER B N 1
ATOM 2897 C CA . SER B 1 37 ? 0.206 18.922 7.336 1 96.56 37 SER B CA 1
ATOM 2898 C C . SER B 1 37 ? 1.505 19.672 7.059 1 96.56 37 SER B C 1
ATOM 2900 O O . SER B 1 37 ? 2.311 19.25 6.23 1 96.56 37 SER B O 1
ATOM 2902 N N . TYR B 1 38 ? 1.668 20.781 7.781 1 97.12 38 TYR B N 1
ATOM 2903 C CA . TYR B 1 38 ? 2.885 21.578 7.727 1 97.12 38 TYR B CA 1
ATOM 2904 C C . TYR B 1 38 ? 4.121 20.719 7.922 1 97.12 38 TYR B C 1
ATOM 2906 O O . TYR B 1 38 ? 5.098 20.828 7.18 1 97.12 38 TYR B O 1
ATOM 2914 N N . TYR B 1 39 ? 4.023 19.844 8.852 1 95.69 39 TYR B N 1
ATOM 2915 C CA . TYR B 1 39 ? 5.156 19 9.203 1 95.69 39 TYR B CA 1
ATOM 2916 C C . TYR B 1 39 ? 5.492 18.031 8.07 1 95.69 39 TYR B C 1
ATOM 2918 O O . TYR B 1 39 ? 6.668 17.75 7.824 1 95.69 39 TYR B O 1
ATOM 2926 N N . ARG B 1 40 ? 4.52 17.484 7.414 1 96.69 40 ARG B N 1
ATOM 2927 C CA . ARG B 1 40 ? 4.746 16.609 6.266 1 96.69 40 ARG B CA 1
ATOM 2928 C C . ARG B 1 40 ? 5.43 17.359 5.129 1 96.69 40 ARG B C 1
ATOM 2930 O O . ARG B 1 40 ? 6.383 16.859 4.527 1 96.69 40 ARG B O 1
ATOM 2937 N N . LEU B 1 41 ? 4.949 18.594 4.871 1 97.94 41 LEU B N 1
ATOM 2938 C CA . LEU B 1 41 ? 5.508 19.391 3.787 1 97.94 41 LEU B CA 1
ATOM 2939 C C . LEU B 1 41 ? 6.941 19.797 4.094 1 97.94 41 LEU B C 1
ATOM 2941 O O . LEU B 1 41 ? 7.738 20.016 3.18 1 97.94 41 LEU B O 1
ATOM 2945 N N . LYS B 1 42 ? 7.254 19.859 5.359 1 96.44 42 LYS B N 1
ATOM 2946 C CA . LYS B 1 42 ? 8.609 20.203 5.777 1 96.44 42 LYS B CA 1
ATOM 2947 C C . LYS B 1 42 ? 9.633 19.25 5.152 1 96.44 42 LYS B C 1
ATOM 2949 O O . LYS B 1 42 ? 10.742 19.672 4.816 1 96.44 42 LYS B O 1
ATOM 2954 N N . GLY B 1 43 ? 9.266 18 4.945 1 95.12 43 GLY B N 1
ATOM 2955 C CA . GLY B 1 43 ? 10.148 17.031 4.316 1 95.12 43 GLY B CA 1
ATOM 2956 C C . GLY B 1 43 ? 10.477 17.375 2.875 1 95.12 43 GLY B C 1
ATOM 2957 O O . GLY B 1 43 ? 11.523 16.969 2.359 1 95.12 43 GLY B O 1
ATOM 2958 N N . TYR B 1 44 ? 9.664 18.219 2.273 1 97.62 44 TYR B N 1
ATOM 2959 C CA . TYR B 1 44 ? 9.828 18.531 0.855 1 97.62 44 TYR B CA 1
ATOM 2960 C C . TYR B 1 44 ? 10.508 19.875 0.661 1 97.62 44 TYR B C 1
ATOM 2962 O O . TYR B 1 44 ? 10.883 20.234 -0.458 1 97.62 44 TYR B O 1
ATOM 2970 N N . TRP B 1 45 ? 10.656 20.641 1.77 1 97.31 45 TRP B N 1
ATOM 2971 C CA . TRP B 1 45 ? 11.328 21.922 1.583 1 97.31 45 TRP B CA 1
ATOM 2972 C C . TRP B 1 45 ? 12.594 22.016 2.428 1 97.31 45 TRP B C 1
ATOM 2974 O O . TRP B 1 45 ? 13.234 23.062 2.5 1 97.31 45 TRP B O 1
ATOM 2984 N N . TRP B 1 46 ? 12.969 20.875 3.035 1 94.69 46 TRP B N 1
ATOM 2985 C CA . TRP B 1 46 ? 14.117 20.875 3.938 1 94.69 46 TRP B CA 1
ATOM 2986 C C . TRP B 1 46 ? 15.359 21.406 3.232 1 94.69 46 TRP B C 1
ATOM 2988 O O . TRP B 1 46 ? 16.094 22.219 3.787 1 94.69 46 TRP B O 1
ATOM 2998 N N . ASP B 1 47 ? 15.633 20.953 2.023 1 93.44 47 ASP B N 1
ATOM 2999 C CA . ASP B 1 47 ? 16.844 21.297 1.291 1 93.44 47 ASP B CA 1
ATOM 3000 C C . ASP B 1 47 ? 16.75 22.703 0.7 1 93.44 47 ASP B C 1
ATOM 3002 O O . ASP B 1 47 ? 17.734 23.234 0.174 1 93.44 47 ASP B O 1
ATOM 3006 N N . MET B 1 48 ? 15.633 23.344 0.832 1 96.81 48 MET B N 1
ATOM 3007 C CA . MET B 1 48 ? 15.438 24.703 0.317 1 96.81 48 MET B CA 1
ATOM 3008 C C . MET B 1 48 ? 15.906 25.734 1.331 1 96.81 48 MET B C 1
ATOM 3010 O O . MET B 1 48 ? 15.922 26.938 1.038 1 96.81 48 MET B O 1
ATOM 3014 N N . GLN B 1 49 ? 16.297 25.266 2.447 1 96.81 49 GLN B N 1
ATOM 3015 C CA . GLN B 1 49 ? 16.719 26.172 3.51 1 96.81 49 GLN B CA 1
ATOM 3016 C C . GLN B 1 49 ? 18.219 26.469 3.41 1 96.81 49 GLN B C 1
ATOM 3018 O O . GLN B 1 49 ? 19.016 25.562 3.225 1 96.81 49 GLN B O 1
ATOM 3023 N N . LYS B 1 50 ? 18.594 27.719 3.459 1 96.69 50 LYS B N 1
ATOM 3024 C CA . LYS B 1 50 ? 20 28.125 3.486 1 96.69 50 LYS B CA 1
ATOM 3025 C C . LYS B 1 50 ? 20.562 28 4.895 1 96.69 50 LYS B C 1
ATOM 3027 O O . LYS B 1 50 ? 21.766 27.75 5.062 1 96.69 50 LYS B O 1
ATOM 3032 N N . ASP B 1 51 ? 19.781 28.281 5.906 1 96.62 51 ASP B N 1
ATOM 3033 C CA . ASP B 1 51 ? 20.109 28.109 7.32 1 96.62 51 ASP B CA 1
ATOM 3034 C C . ASP B 1 51 ? 19.141 27.141 7.996 1 96.62 51 ASP B C 1
ATOM 3036 O O . ASP B 1 51 ? 18.047 27.531 8.43 1 96.62 51 ASP B O 1
ATOM 3040 N N . LYS B 1 52 ? 19.484 25.953 8.188 1 91.31 52 LYS B N 1
ATOM 3041 C CA . LYS B 1 52 ? 18.625 24.891 8.711 1 91.31 52 LYS B CA 1
ATOM 3042 C C . LYS B 1 52 ? 18.375 25.062 10.203 1 91.31 52 LYS B C 1
ATOM 3044 O O . LYS B 1 52 ? 17.344 24.625 10.727 1 91.31 52 LYS B O 1
ATOM 3049 N N . ASN B 1 53 ? 19.281 25.703 10.859 1 92 53 ASN B N 1
ATOM 3050 C CA . ASN B 1 53 ? 19.109 25.953 12.289 1 92 53 ASN B CA 1
ATOM 3051 C C . ASN B 1 53 ? 18.031 26.984 12.57 1 92 53 ASN B C 1
ATOM 3053 O O . ASN B 1 53 ? 17.234 26.812 13.484 1 92 53 ASN B O 1
ATOM 3057 N N . ASN B 1 54 ? 18.047 27.984 11.734 1 94.56 54 ASN B N 1
ATOM 3058 C CA . ASN B 1 54 ? 17.062 29.047 11.938 1 94.56 54 ASN B CA 1
ATOM 3059 C C . ASN B 1 54 ? 15.914 28.953 10.938 1 94.56 54 ASN B C 1
ATOM 3061 O O . ASN B 1 54 ? 15.031 29.812 10.914 1 94.56 54 ASN B O 1
ATOM 3065 N N . HIS B 1 55 ? 15.938 27.938 10.133 1 95.75 55 HIS B N 1
ATOM 3066 C CA . HIS B 1 55 ? 14.859 27.594 9.211 1 95.75 55 HIS B CA 1
ATOM 3067 C C . HIS B 1 55 ? 14.617 28.719 8.211 1 95.75 55 HIS B C 1
ATOM 3069 O O . HIS B 1 55 ? 13.469 29.031 7.895 1 95.75 55 HIS B O 1
ATOM 3075 N N . VAL B 1 56 ? 15.766 29.375 7.781 1 98 56 VAL B N 1
ATOM 3076 C CA . VAL B 1 56 ? 15.664 30.453 6.797 1 98 56 VAL B CA 1
ATOM 3077 C C . VAL B 1 56 ? 15.812 29.875 5.391 1 98 56 VAL B C 1
ATOM 3079 O O . VAL B 1 56 ? 16.766 29.156 5.105 1 98 56 VAL B O 1
ATOM 3082 N N . PHE B 1 57 ? 14.914 30.25 4.504 1 98.38 57 PHE B N 1
ATOM 3083 C CA . PHE B 1 57 ? 14.883 29.703 3.152 1 98.38 57 PHE B CA 1
ATOM 3084 C C . PHE B 1 57 ? 15.859 30.438 2.248 1 98.38 57 PHE B C 1
ATOM 3086 O O . PHE B 1 57 ? 16.188 31.609 2.502 1 98.38 57 PHE B O 1
ATOM 3093 N N . GLN B 1 58 ? 16.312 29.734 1.273 1 97.88 58 GLN B N 1
ATOM 3094 C CA . GLN B 1 58 ? 17.078 30.359 0.207 1 97.88 58 GLN B CA 1
ATOM 3095 C C . GLN B 1 58 ? 16.234 31.344 -0.583 1 97.88 58 GLN B C 1
ATOM 3097 O O . GLN B 1 58 ? 15.008 31.188 -0.677 1 97.88 58 GLN B O 1
ATOM 3102 N N . ARG B 1 59 ? 16.953 32.281 -1.161 1 96.44 59 ARG B N 1
ATOM 3103 C CA . ARG B 1 59 ? 16.234 33.25 -2.006 1 96.44 59 ARG B CA 1
ATOM 3104 C C . ARG B 1 59 ? 15.555 32.531 -3.176 1 96.44 59 ARG B C 1
ATOM 3106 O O . ARG B 1 59 ? 16.141 31.656 -3.801 1 96.44 59 ARG B O 1
ATOM 3113 N N . GLY B 1 60 ? 14.312 32.844 -3.381 1 96.31 60 GLY B N 1
ATOM 3114 C CA . GLY B 1 60 ? 13.602 32.312 -4.523 1 96.31 60 GLY B CA 1
ATOM 3115 C C . GLY B 1 60 ? 12.797 31.062 -4.18 1 96.31 60 GLY B C 1
ATOM 3116 O O . GLY B 1 60 ? 12.062 30.531 -5.023 1 96.31 60 GLY B O 1
ATOM 3117 N N . SER B 1 61 ? 12.906 30.547 -2.951 1 97.5 61 SER B N 1
ATOM 3118 C CA . SER B 1 61 ? 12.109 29.391 -2.531 1 97.5 61 SER B CA 1
ATOM 3119 C C . SER B 1 61 ? 10.617 29.703 -2.592 1 97.5 61 SER B C 1
ATOM 3121 O O . SER B 1 61 ? 10.164 30.703 -2.055 1 97.5 61 SER B O 1
ATOM 3123 N N . CYS B 1 62 ? 9.883 28.859 -3.322 1 97.94 62 CYS B N 1
ATOM 3124 C CA . CYS B 1 62 ? 8.453 29.062 -3.527 1 97.94 62 CYS B CA 1
ATOM 3125 C C . CYS B 1 62 ? 7.645 27.891 -2.998 1 97.94 62 CYS B C 1
ATOM 3127 O O . CYS B 1 62 ? 8.023 26.734 -3.189 1 97.94 62 CYS B O 1
ATOM 3129 N N . PHE B 1 63 ? 6.492 28.25 -2.35 1 98.5 63 PHE B N 1
ATOM 3130 C CA . PHE B 1 63 ? 5.609 27.234 -1.795 1 98.5 63 PHE B CA 1
ATOM 3131 C C . PHE B 1 63 ? 5.082 26.312 -2.893 1 98.5 63 PHE B C 1
ATOM 3133 O O . PHE B 1 63 ? 4.961 25.109 -2.693 1 98.5 63 PHE B O 1
ATOM 3140 N N . GLU B 1 64 ? 4.828 26.875 -4.051 1 98.12 64 GLU B N 1
ATOM 3141 C CA . GLU B 1 64 ? 4.293 26.125 -5.176 1 98.12 64 GLU B CA 1
ATOM 3142 C C . GLU B 1 64 ? 5.277 25.047 -5.629 1 98.12 64 GLU B C 1
ATOM 3144 O O . GLU B 1 64 ? 4.863 23.969 -6.062 1 98.12 64 GLU B O 1
ATOM 3149 N N . ASP B 1 65 ? 6.551 25.297 -5.461 1 97.94 65 ASP B N 1
ATOM 3150 C CA . ASP B 1 65 ? 7.562 24.281 -5.781 1 97.94 65 ASP B CA 1
ATOM 3151 C C . ASP B 1 65 ? 7.512 23.125 -4.801 1 97.94 65 ASP B C 1
ATOM 3153 O O . ASP B 1 65 ? 7.734 21.969 -5.184 1 97.94 65 ASP B O 1
ATOM 3157 N N . VAL B 1 66 ? 7.246 23.422 -3.549 1 98.44 66 VAL B N 1
ATOM 3158 C CA . VAL B 1 66 ? 7.133 22.406 -2.518 1 98.44 66 VAL B CA 1
ATOM 3159 C C . VAL B 1 66 ? 5.98 21.453 -2.852 1 98.44 66 VAL B C 1
ATOM 3161 O O . VAL B 1 66 ? 6.133 20.234 -2.791 1 98.44 66 VAL B O 1
ATOM 3164 N N . ILE B 1 67 ? 4.859 22.062 -3.236 1 98.44 67 ILE B N 1
ATOM 3165 C CA . ILE B 1 67 ? 3.68 21.266 -3.559 1 98.44 67 ILE B CA 1
ATOM 3166 C C . ILE B 1 67 ? 3.943 20.438 -4.812 1 98.44 67 ILE B C 1
ATOM 3168 O O . ILE B 1 67 ? 3.498 19.281 -4.91 1 98.44 67 ILE B O 1
ATOM 3172 N N . ALA B 1 68 ? 4.703 21 -5.766 1 98.38 68 ALA B N 1
ATOM 3173 C CA . ALA B 1 68 ? 5.07 20.266 -6.969 1 98.38 68 ALA B CA 1
ATOM 3174 C C . ALA B 1 68 ? 5.918 19.047 -6.617 1 98.38 68 ALA B C 1
ATOM 3176 O O . ALA B 1 68 ? 5.707 17.953 -7.168 1 98.38 68 ALA B O 1
ATOM 3177 N N . ARG B 1 69 ? 6.871 19.203 -5.703 1 98.38 69 ARG B N 1
ATOM 3178 C CA . ARG B 1 69 ? 7.695 18.094 -5.234 1 98.38 69 ARG B CA 1
ATOM 3179 C C . ARG B 1 69 ? 6.84 17.031 -4.574 1 98.38 69 ARG B C 1
ATOM 3181 O O . ARG B 1 69 ? 7.027 15.836 -4.828 1 98.38 69 ARG B O 1
ATOM 3188 N N . TYR B 1 70 ? 5.953 17.531 -3.752 1 98.44 70 TYR B N 1
ATOM 3189 C CA . TYR B 1 70 ? 5.051 16.609 -3.053 1 98.44 70 TYR B CA 1
ATOM 3190 C C . TYR B 1 70 ? 4.219 15.805 -4.039 1 98.44 70 TYR B C 1
ATOM 3192 O O . TYR B 1 70 ? 4.117 14.586 -3.918 1 98.44 70 TYR B O 1
ATOM 3200 N N . SER B 1 71 ? 3.645 16.469 -5.023 1 98.19 71 SER B N 1
ATOM 3201 C CA . SER B 1 71 ? 2.801 15.812 -6.023 1 98.19 71 SER B CA 1
ATOM 3202 C C . SER B 1 71 ? 3.605 14.836 -6.875 1 98.19 71 SER B C 1
ATOM 3204 O O . SER B 1 71 ? 3.127 13.75 -7.203 1 98.19 71 SER B O 1
ATOM 3206 N N . PHE B 1 72 ? 4.809 15.258 -7.25 1 98.62 72 PHE B N 1
ATOM 3207 C CA . PHE B 1 72 ? 5.707 14.391 -8.008 1 98.62 72 PHE B CA 1
ATOM 3208 C C . PHE B 1 72 ? 5.988 13.102 -7.246 1 98.62 72 PHE B C 1
ATOM 3210 O O . PHE B 1 72 ? 5.91 12.008 -7.809 1 98.62 72 PHE B O 1
ATOM 3217 N N . ASP B 1 73 ? 6.293 13.281 -5.969 1 98.69 73 ASP B N 1
ATOM 3218 C CA . ASP B 1 73 ? 6.602 12.141 -5.109 1 98.69 73 ASP B CA 1
ATOM 3219 C C . ASP B 1 73 ? 5.398 11.211 -4.984 1 98.69 73 ASP B C 1
ATOM 3221 O O . ASP B 1 73 ? 5.555 9.984 -4.969 1 98.69 73 ASP B O 1
ATOM 3225 N N . LYS B 1 74 ? 4.238 11.773 -4.84 1 98.38 74 LYS B N 1
ATOM 3226 C CA . LYS B 1 74 ? 3 11 -4.758 1 98.38 74 LYS B CA 1
ATOM 3227 C C . LYS B 1 74 ? 2.793 10.164 -6.016 1 98.38 74 LYS B C 1
ATOM 3229 O O . LYS B 1 74 ? 2.475 8.977 -5.93 1 98.38 74 LYS B O 1
ATOM 3234 N N . GLU B 1 75 ? 2.994 10.742 -7.168 1 98.5 75 GLU B N 1
ATOM 3235 C CA . GLU B 1 75 ? 2.838 10.031 -8.43 1 98.5 75 GLU B CA 1
ATOM 3236 C C . GLU B 1 75 ? 3.9 8.945 -8.586 1 98.5 75 GLU B C 1
ATOM 3238 O O . GLU B 1 75 ? 3.613 7.859 -9.094 1 98.5 75 GLU B O 1
ATOM 3243 N N . LEU B 1 76 ? 5.105 9.289 -8.18 1 98.81 76 LEU B N 1
ATOM 3244 C CA . LEU B 1 76 ? 6.176 8.297 -8.234 1 98.81 76 LEU B CA 1
ATOM 3245 C C . LEU B 1 76 ? 5.836 7.082 -7.383 1 98.81 76 LEU B C 1
ATOM 3247 O O . LEU B 1 76 ? 6.016 5.945 -7.82 1 98.81 76 LEU B O 1
ATOM 3251 N N . ARG B 1 77 ? 5.32 7.316 -6.172 1 98.69 77 ARG B N 1
ATOM 3252 C CA . ARG B 1 77 ? 4.957 6.219 -5.281 1 98.69 77 ARG B CA 1
ATOM 3253 C C . ARG B 1 77 ? 3.879 5.34 -5.902 1 98.69 77 ARG B C 1
ATOM 3255 O O . ARG B 1 77 ? 3.867 4.125 -5.699 1 98.69 77 ARG B O 1
ATOM 3262 N N . LEU B 1 78 ? 2.996 5.922 -6.734 1 98.5 78 LEU B N 1
ATOM 3263 C CA . LEU B 1 78 ? 1.969 5.145 -7.422 1 98.5 78 LEU B CA 1
ATOM 3264 C C . LEU B 1 78 ? 2.594 4.191 -8.43 1 98.5 78 LEU B C 1
ATOM 3266 O O . LEU B 1 78 ? 2.215 3.018 -8.508 1 98.5 78 LEU B O 1
ATOM 3270 N N . ILE B 1 79 ? 3.531 4.699 -9.172 1 98.75 79 ILE B N 1
ATOM 3271 C CA . ILE B 1 79 ? 4.227 3.879 -10.164 1 98.75 79 ILE B CA 1
ATOM 3272 C C . ILE B 1 79 ? 4.984 2.758 -9.461 1 98.75 79 ILE B C 1
ATOM 3274 O O . ILE B 1 79 ? 4.926 1.6 -9.883 1 98.75 79 ILE B O 1
ATOM 3278 N N . LEU B 1 80 ? 5.633 3.113 -8.375 1 98.81 80 LEU B N 1
ATOM 3279 C CA . LEU B 1 80 ? 6.426 2.139 -7.637 1 98.81 80 LEU B CA 1
ATOM 3280 C C . LEU B 1 80 ? 5.527 1.085 -6.996 1 98.81 80 LEU B C 1
ATOM 3282 O O . LEU B 1 80 ? 5.875 -0.097 -6.961 1 98.81 80 LEU B O 1
ATOM 3286 N N . PHE B 1 81 ? 4.391 1.515 -6.484 1 98.69 81 PHE B N 1
ATOM 3287 C CA . PHE B 1 81 ? 3.426 0.59 -5.898 1 98.69 81 PHE B CA 1
ATOM 3288 C C . PHE B 1 81 ? 3.025 -0.484 -6.902 1 98.69 81 PHE B C 1
ATOM 3290 O O . PHE B 1 81 ? 2.977 -1.669 -6.562 1 98.69 81 PHE B O 1
ATOM 3297 N N . ASP B 1 82 ? 2.771 -0.069 -8.078 1 98.56 82 ASP B N 1
ATOM 3298 C CA . ASP B 1 82 ? 2.395 -0.961 -9.164 1 98.56 82 ASP B CA 1
ATOM 3299 C C . ASP B 1 82 ? 3.52 -1.94 -9.492 1 98.56 82 ASP B C 1
ATOM 3301 O O . ASP B 1 82 ? 3.285 -3.145 -9.609 1 98.56 82 ASP B O 1
ATOM 3305 N N . ALA B 1 83 ? 4.68 -1.454 -9.609 1 98.62 83 ALA B N 1
ATOM 3306 C CA . ALA B 1 83 ? 5.844 -2.275 -9.938 1 98.62 83 ALA B CA 1
ATOM 3307 C C . ALA B 1 83 ? 6.137 -3.277 -8.828 1 98.62 83 ALA B C 1
ATOM 3309 O O . ALA B 1 83 ? 6.469 -4.434 -9.094 1 98.62 83 ALA B O 1
ATOM 3310 N N . ILE B 1 84 ? 5.992 -2.836 -7.586 1 98.62 84 ILE B N 1
ATOM 3311 C CA . ILE B 1 84 ? 6.234 -3.689 -6.43 1 98.62 84 ILE B CA 1
ATOM 3312 C C . ILE B 1 84 ? 5.25 -4.859 -6.434 1 98.62 84 ILE B C 1
ATOM 3314 O O . ILE B 1 84 ? 5.637 -6 -6.176 1 98.62 84 ILE B O 1
ATOM 3318 N N . GLU B 1 85 ? 3.998 -4.586 -6.727 1 98.31 85 GLU B N 1
ATOM 3319 C CA . GLU B 1 85 ? 3.018 -5.664 -6.832 1 98.31 85 GLU B CA 1
ATOM 3320 C C . GLU B 1 85 ? 3.455 -6.715 -7.848 1 98.31 85 GLU B C 1
ATOM 3322 O O . GLU B 1 85 ? 3.387 -7.914 -7.578 1 98.31 85 GLU B O 1
ATOM 3327 N N . THR B 1 86 ? 3.92 -6.227 -8.961 1 98.38 86 THR B N 1
ATOM 3328 C CA . THR B 1 86 ? 4.324 -7.113 -10.047 1 98.38 86 THR B CA 1
ATOM 3329 C C . THR B 1 86 ? 5.473 -8.016 -9.609 1 98.38 86 THR B C 1
ATOM 3331 O O . THR B 1 86 ? 5.453 -9.227 -9.859 1 98.38 86 THR B O 1
ATOM 3334 N N . ILE B 1 87 ? 6.406 -7.469 -8.906 1 98.69 87 ILE B N 1
ATOM 3335 C CA . ILE B 1 87 ? 7.562 -8.227 -8.445 1 98.69 87 ILE B CA 1
ATOM 3336 C C . ILE B 1 87 ? 7.133 -9.211 -7.359 1 98.69 87 ILE B C 1
ATOM 3338 O O . ILE B 1 87 ? 7.523 -10.375 -7.383 1 98.69 87 ILE B O 1
ATOM 3342 N N . GLU B 1 88 ? 6.312 -8.742 -6.473 1 98.5 88 GLU B N 1
ATOM 3343 C CA . GLU B 1 88 ? 5.863 -9.555 -5.344 1 98.5 88 GLU B CA 1
ATOM 3344 C C . GLU B 1 88 ? 5.082 -10.781 -5.824 1 98.5 88 GLU B C 1
ATOM 3346 O O . GLU B 1 88 ? 5.355 -11.898 -5.395 1 98.5 88 GLU B O 1
ATOM 3351 N N . ILE B 1 89 ? 4.168 -10.57 -6.711 1 98.44 89 ILE B N 1
ATOM 3352 C CA . ILE B 1 89 ? 3.32 -11.648 -7.203 1 98.44 89 ILE B CA 1
ATOM 3353 C C . ILE B 1 89 ? 4.164 -12.641 -8 1 98.44 89 ILE B C 1
ATOM 3355 O O . ILE B 1 89 ? 3.984 -13.852 -7.883 1 98.44 89 ILE B O 1
ATOM 3359 N N . ALA B 1 90 ? 5.09 -12.109 -8.766 1 98.69 90 ALA B N 1
ATOM 3360 C CA . ALA B 1 90 ? 5.969 -12.992 -9.531 1 98.69 90 ALA B CA 1
ATOM 3361 C C . ALA B 1 90 ? 6.848 -13.828 -8.609 1 98.69 90 ALA B C 1
ATOM 3363 O O . ALA B 1 90 ? 7.008 -15.039 -8.812 1 98.69 90 ALA B O 1
ATOM 3364 N N . LEU B 1 91 ? 7.41 -13.172 -7.578 1 98.81 91 LEU B N 1
ATOM 3365 C CA . LEU B 1 91 ? 8.234 -13.891 -6.613 1 98.81 91 LEU B CA 1
ATOM 3366 C C . LEU B 1 91 ? 7.43 -15 -5.941 1 98.81 91 LEU B C 1
ATOM 3368 O O . LEU B 1 91 ? 7.891 -16.141 -5.859 1 98.81 91 LEU B O 1
ATOM 3372 N N . ARG B 1 92 ? 6.262 -14.633 -5.48 1 98.56 92 ARG B N 1
ATOM 3373 C CA . ARG B 1 92 ? 5.359 -15.586 -4.844 1 98.56 92 ARG B CA 1
ATOM 3374 C C . ARG B 1 92 ? 5.086 -16.781 -5.758 1 98.56 92 ARG B C 1
ATOM 3376 O O . ARG B 1 92 ? 5.195 -17.922 -5.336 1 98.56 92 ARG B O 1
ATOM 3383 N N . THR B 1 93 ? 4.797 -16.516 -6.977 1 98.56 93 THR B N 1
ATOM 3384 C CA . THR B 1 93 ? 4.449 -17.516 -7.965 1 98.56 93 THR B CA 1
ATOM 3385 C C . THR B 1 93 ? 5.629 -18.453 -8.211 1 98.56 93 THR B C 1
ATOM 3387 O O . THR B 1 93 ? 5.469 -19.688 -8.227 1 98.56 93 THR B O 1
ATOM 3390 N N . LYS B 1 94 ? 6.801 -17.891 -8.375 1 98.69 94 LYS B N 1
ATOM 3391 C CA . LYS B 1 94 ? 7.984 -18.672 -8.688 1 98.69 94 LYS B CA 1
ATOM 3392 C C . LYS B 1 94 ? 8.406 -19.531 -7.496 1 98.69 94 LYS B C 1
ATOM 3394 O O . LYS B 1 94 ? 8.828 -20.672 -7.668 1 98.69 94 LYS B O 1
ATOM 3399 N N . MET B 1 95 ? 8.266 -18.969 -6.293 1 98.62 95 MET B N 1
ATOM 3400 C CA . MET B 1 95 ? 8.562 -19.75 -5.094 1 98.62 95 MET B CA 1
ATOM 3401 C C . MET B 1 95 ? 7.586 -20.906 -4.938 1 98.62 95 MET B C 1
ATOM 3403 O O . MET B 1 95 ? 7.977 -22.016 -4.555 1 98.62 95 MET B O 1
ATOM 3407 N N . ILE B 1 96 ? 6.32 -20.656 -5.238 1 98.25 96 ILE B N 1
ATOM 3408 C CA . ILE B 1 96 ? 5.301 -21.703 -5.199 1 98.25 96 ILE B CA 1
ATOM 3409 C C . ILE B 1 96 ? 5.609 -22.766 -6.254 1 98.25 96 ILE B C 1
ATOM 3411 O O . ILE B 1 96 ? 5.719 -23.953 -5.934 1 98.25 96 ILE B O 1
ATOM 3415 N N . TYR B 1 97 ? 5.887 -22.344 -7.434 1 98.12 97 TYR B N 1
ATOM 3416 C CA . TYR B 1 97 ? 5.961 -23.234 -8.586 1 98.12 97 TYR B CA 1
ATOM 3417 C C . TYR B 1 97 ? 7.207 -24.125 -8.516 1 98.12 97 TYR B C 1
ATOM 3419 O O . TYR B 1 97 ? 7.102 -25.344 -8.453 1 98.12 97 TYR B O 1
ATOM 3427 N N . HIS B 1 98 ? 8.367 -23.516 -8.43 1 98.44 98 HIS B N 1
ATOM 3428 C CA . HIS B 1 98 ? 9.609 -24.266 -8.578 1 98.44 98 HIS B CA 1
ATOM 3429 C C . HIS B 1 98 ? 9.852 -25.188 -7.379 1 98.44 98 HIS B C 1
ATOM 3431 O O . HIS B 1 98 ? 10.25 -26.328 -7.539 1 98.44 98 HIS B O 1
ATOM 3437 N N . LEU B 1 99 ? 9.578 -24.703 -6.195 1 98.38 99 LEU B N 1
ATOM 3438 C CA . LEU B 1 99 ? 9.859 -25.5 -5.008 1 98.38 99 LEU B CA 1
ATOM 3439 C C . LEU B 1 99 ? 8.812 -26.594 -4.816 1 98.38 99 LEU B C 1
ATOM 3441 O O . LEU B 1 99 ? 9.133 -27.703 -4.414 1 98.38 99 LEU B O 1
ATOM 3445 N N . SER B 1 100 ? 7.566 -26.266 -5.137 1 97.75 100 SER B N 1
ATOM 3446 C CA . SER B 1 100 ? 6.531 -27.281 -5.008 1 97.75 100 SER B CA 1
ATOM 3447 C C . SER B 1 100 ? 6.699 -28.391 -6.055 1 97.75 100 SER B C 1
ATOM 3449 O O . SER B 1 100 ? 6.395 -29.547 -5.793 1 97.75 100 SER B O 1
ATOM 3451 N N . GLN B 1 101 ? 7.105 -28.016 -7.258 1 97.31 101 GLN B N 1
ATOM 3452 C CA . GLN B 1 101 ? 7.352 -29.016 -8.297 1 97.31 101 GLN B CA 1
ATOM 3453 C C . GLN B 1 101 ? 8.438 -30 -7.875 1 97.31 101 GLN B C 1
ATOM 3455 O O . GLN B 1 101 ? 8.328 -31.203 -8.125 1 97.31 101 GLN B O 1
ATOM 3460 N N . SER B 1 102 ? 9.43 -29.5 -7.18 1 97.25 102 SER B N 1
ATOM 3461 C CA . SER B 1 102 ? 10.578 -30.312 -6.832 1 97.25 102 SER B CA 1
ATOM 3462 C C . SER B 1 102 ? 10.359 -31.031 -5.5 1 97.25 102 SER B C 1
ATOM 3464 O O . SER B 1 102 ? 10.812 -32.156 -5.316 1 97.25 102 SER B O 1
ATOM 3466 N N . TYR B 1 103 ? 9.633 -30.344 -4.523 1 96.88 103 TYR B N 1
ATOM 3467 C CA . TYR B 1 103 ? 9.695 -30.859 -3.162 1 96.88 103 TYR B CA 1
ATOM 3468 C C . TYR B 1 103 ? 8.297 -31.016 -2.576 1 96.88 103 TYR B C 1
ATOM 3470 O O . TYR B 1 103 ? 8.141 -31.391 -1.41 1 96.88 103 TYR B O 1
ATOM 3478 N N . GLY B 1 104 ? 7.305 -30.719 -3.361 1 96.5 104 GLY B N 1
ATOM 3479 C CA . GLY B 1 104 ? 5.934 -30.828 -2.889 1 96.5 104 GLY B CA 1
ATOM 3480 C C . GLY B 1 104 ? 5.402 -29.547 -2.271 1 96.5 104 GLY B C 1
ATOM 3481 O O . GLY B 1 104 ? 6.164 -28.609 -2.021 1 96.5 104 GLY B O 1
ATOM 3482 N N . GLY B 1 105 ? 4.121 -29.516 -2.006 1 96.69 105 GLY B N 1
ATOM 3483 C CA . GLY B 1 105 ? 3.43 -28.312 -1.568 1 96.69 105 GLY B CA 1
ATOM 3484 C C . GLY B 1 105 ? 3.732 -27.938 -0.129 1 96.69 105 GLY B C 1
ATOM 3485 O O . GLY B 1 105 ? 3.422 -26.828 0.308 1 96.69 105 GLY B O 1
ATOM 3486 N N . LEU B 1 106 ? 4.395 -28.828 0.625 1 97.31 106 LEU B N 1
ATOM 3487 C CA . LEU B 1 106 ? 4.668 -28.562 2.033 1 97.31 106 LEU B CA 1
ATOM 3488 C C . LEU B 1 106 ? 6.164 -28.359 2.268 1 97.31 106 LEU B C 1
ATOM 3490 O O . LEU B 1 106 ? 6.637 -28.453 3.402 1 97.31 106 LEU B O 1
ATOM 3494 N N . TYR B 1 107 ? 6.844 -28.016 1.163 1 97.62 107 TYR B N 1
ATOM 3495 C CA . TYR B 1 107 ? 8.289 -27.875 1.271 1 97.62 107 TYR B CA 1
ATOM 3496 C C . TYR B 1 107 ? 8.664 -26.875 2.361 1 97.62 107 TYR B C 1
ATOM 3498 O O . TYR B 1 107 ? 9.703 -27.016 3.01 1 97.62 107 TYR B O 1
ATOM 3506 N N . TYR B 1 108 ? 7.824 -25.875 2.596 1 97.94 108 TYR B N 1
ATOM 3507 C CA . TYR B 1 108 ? 8.141 -24.766 3.498 1 97.94 108 TYR B CA 1
ATOM 3508 C C . TYR B 1 108 ? 8.164 -25.25 4.949 1 97.94 108 TYR B C 1
ATOM 3510 O O . TYR B 1 108 ? 8.672 -24.547 5.828 1 97.94 108 TYR B O 1
ATOM 3518 N N . MET B 1 109 ? 7.723 -26.438 5.172 1 97.5 109 MET B N 1
ATOM 3519 C CA . MET B 1 109 ? 7.695 -27 6.52 1 97.5 109 MET B CA 1
ATOM 3520 C C . MET B 1 109 ? 8.984 -27.734 6.832 1 97.5 109 MET B C 1
ATOM 3522 O O . MET B 1 109 ? 9.281 -28.031 7.996 1 97.5 109 MET B O 1
ATOM 3526 N N . ASN B 1 110 ? 9.672 -28.156 5.809 1 97.75 110 ASN B N 1
ATOM 3527 C CA . ASN B 1 110 ? 10.883 -28.953 5.969 1 97.75 110 ASN B CA 1
ATOM 3528 C C . ASN B 1 110 ? 12.109 -28.078 6.195 1 97.75 110 ASN B C 1
ATOM 3530 O O . ASN B 1 110 ? 12.617 -27.469 5.262 1 97.75 110 ASN B O 1
ATOM 3534 N N . ASP B 1 111 ? 12.641 -28.094 7.363 1 97.31 111 ASP B N 1
ATOM 3535 C CA . ASP B 1 111 ? 13.727 -27.188 7.727 1 97.31 111 ASP B CA 1
ATOM 3536 C C . ASP B 1 111 ? 15.023 -27.562 7.016 1 97.31 111 ASP B C 1
ATOM 3538 O O . ASP B 1 111 ? 15.969 -26.766 6.969 1 97.31 111 ASP B O 1
ATOM 3542 N N . SER B 1 112 ? 15.109 -28.75 6.402 1 97.5 112 SER B N 1
ATOM 3543 C CA . SER B 1 112 ? 16.297 -29.172 5.68 1 97.5 112 SER B CA 1
ATOM 3544 C C . SER B 1 112 ? 16.516 -28.328 4.43 1 97.5 112 SER B C 1
ATOM 3546 O O . SER B 1 112 ? 17.625 -28.312 3.871 1 97.5 112 SER B O 1
ATOM 3548 N N . PHE B 1 113 ? 15.516 -27.641 3.99 1 98.06 113 PHE B N 1
ATOM 3549 C CA . PHE B 1 113 ? 15.609 -26.828 2.781 1 98.06 113 PHE B CA 1
ATOM 3550 C C . PHE B 1 113 ? 16.016 -25.406 3.117 1 98.06 113 PHE B C 1
ATOM 3552 O O . PHE B 1 113 ? 16.031 -24.531 2.244 1 98.06 113 PHE B O 1
ATOM 3559 N N . PHE B 1 114 ? 16.422 -25.188 4.371 1 98.5 114 PHE B N 1
ATOM 3560 C CA . PHE B 1 114 ? 16.75 -23.844 4.801 1 98.5 114 PHE B CA 1
ATOM 3561 C C . PHE B 1 114 ? 18.094 -23.797 5.512 1 98.5 114 PHE B C 1
ATOM 3563 O O . PHE B 1 114 ? 18.516 -24.797 6.109 1 98.5 114 PHE B O 1
ATOM 3570 N N . VAL B 1 115 ? 18.719 -22.688 5.434 1 98.31 115 VAL B N 1
ATOM 3571 C CA . VAL B 1 115 ? 20.062 -22.5 5.988 1 98.31 115 VAL B CA 1
ATOM 3572 C C . VAL B 1 115 ? 19.984 -22.438 7.512 1 98.31 115 VAL B C 1
ATOM 3574 O O . VAL B 1 115 ? 20.672 -23.188 8.211 1 98.31 115 VAL B O 1
ATOM 3577 N N . SER B 1 116 ? 19.219 -21.516 8.023 1 98.5 116 SER B N 1
ATOM 3578 C CA . SER B 1 116 ? 19.047 -21.344 9.469 1 98.5 116 SER B CA 1
ATOM 3579 C C . SER B 1 116 ? 17.719 -21.938 9.945 1 98.5 116 SER B C 1
ATOM 3581 O O . SER B 1 116 ? 16.656 -21.438 9.602 1 98.5 116 SER B O 1
ATOM 3583 N N . LYS B 1 117 ? 17.812 -22.906 10.789 1 97.88 117 LYS B N 1
ATOM 3584 C CA . LYS B 1 117 ? 16.625 -23.547 11.344 1 97.88 117 LYS B CA 1
ATOM 3585 C C . LYS B 1 117 ? 15.867 -22.594 12.266 1 97.88 117 LYS B C 1
ATOM 3587 O O . LYS B 1 117 ? 14.641 -22.609 12.32 1 97.88 117 LYS B O 1
ATOM 3592 N N . GLU B 1 118 ? 16.672 -21.812 12.898 1 98.25 118 GLU B N 1
ATOM 3593 C CA . GLU B 1 118 ? 16.062 -20.828 13.781 1 98.25 118 GLU B CA 1
ATOM 3594 C C . GLU B 1 118 ? 15.227 -19.828 13 1 98.25 118 GLU B C 1
ATOM 3596 O O . GLU B 1 118 ? 14.086 -19.547 13.367 1 98.25 118 GLU B O 1
ATOM 3601 N N . LEU B 1 119 ? 15.797 -19.312 11.922 1 98.19 119 LEU B N 1
ATOM 3602 C CA . LEU B 1 119 ? 15.055 -18.375 11.078 1 98.19 119 LEU B CA 1
ATOM 3603 C C . LEU B 1 119 ? 13.859 -19.062 10.422 1 98.19 119 LEU B C 1
ATOM 3605 O O . LEU B 1 119 ? 12.797 -18.469 10.281 1 98.19 119 LEU B O 1
ATOM 3609 N N . HIS B 1 120 ? 14.102 -20.312 10.07 1 98.5 120 HIS B N 1
ATOM 3610 C CA . HIS B 1 120 ? 13.016 -21.062 9.469 1 98.5 120 HIS B CA 1
ATOM 3611 C C . HIS B 1 120 ? 11.805 -21.141 10.398 1 98.5 120 HIS B C 1
ATOM 3613 O O . HIS B 1 120 ? 10.672 -20.938 9.969 1 98.5 120 HIS B O 1
ATOM 3619 N N . GLN B 1 121 ? 12.039 -21.438 11.641 1 98.25 121 GLN B N 1
ATOM 3620 C CA . GLN B 1 121 ? 10.961 -21.5 12.625 1 98.25 121 GLN B CA 1
ATOM 3621 C C . GLN B 1 121 ? 10.25 -20.156 12.758 1 98.25 121 GLN B C 1
ATOM 3623 O O . GLN B 1 121 ? 9.023 -20.094 12.859 1 98.25 121 GLN B O 1
ATOM 3628 N N . GLN B 1 122 ? 11.062 -19.156 12.773 1 98.25 122 GLN B N 1
ATOM 3629 C CA . GLN B 1 122 ? 10.5 -17.812 12.844 1 98.25 122 GLN B CA 1
ATOM 3630 C C . GLN B 1 122 ? 9.648 -17.516 11.609 1 98.25 122 GLN B C 1
ATOM 3632 O O . GLN B 1 122 ? 8.555 -16.969 11.727 1 98.25 122 GLN B O 1
ATOM 3637 N N . HIS B 1 123 ? 10.141 -17.844 10.43 1 97.69 123 HIS B N 1
ATOM 3638 C CA . HIS B 1 123 ? 9.414 -17.609 9.188 1 97.69 123 HIS B CA 1
ATOM 3639 C C . HIS B 1 123 ? 8.102 -18.391 9.156 1 97.69 123 HIS B C 1
ATOM 3641 O O . HIS B 1 123 ? 7.09 -17.891 8.664 1 97.69 123 HIS B O 1
ATOM 3647 N N . LEU B 1 124 ? 8.188 -19.594 9.656 1 97.69 124 LEU B N 1
ATOM 3648 C CA . LEU B 1 124 ? 6.984 -20.422 9.727 1 97.69 124 LEU B CA 1
ATOM 3649 C C . LEU B 1 124 ? 5.938 -19.797 10.63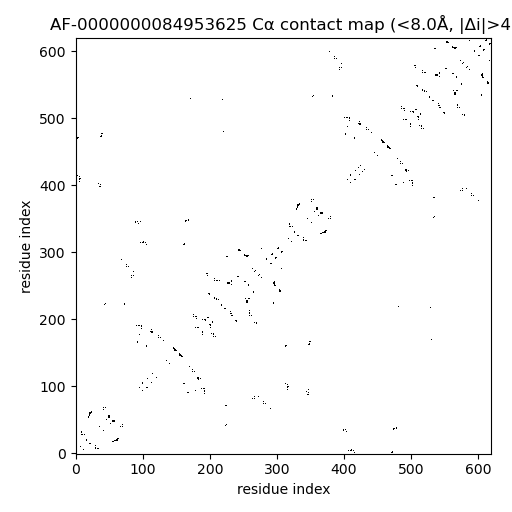3 1 97.69 124 LEU B C 1
ATOM 3651 O O . LEU B 1 124 ? 4.746 -19.797 10.312 1 97.69 124 LEU B O 1
ATOM 3655 N N . ALA B 1 125 ? 6.418 -19.344 11.734 1 97.69 125 ALA B N 1
ATOM 3656 C CA . ALA B 1 125 ? 5.512 -18.672 12.664 1 97.69 125 ALA B CA 1
ATOM 3657 C C . ALA B 1 125 ? 4.879 -17.438 12.016 1 97.69 125 ALA B C 1
ATOM 3659 O O . ALA B 1 125 ? 3.672 -17.219 12.148 1 97.69 125 ALA B O 1
ATOM 3660 N N . ASP B 1 126 ? 5.691 -16.641 11.344 1 97.62 126 ASP B N 1
ATOM 3661 C CA . ASP B 1 126 ? 5.195 -15.453 10.648 1 97.62 126 ASP B CA 1
ATOM 3662 C C . ASP B 1 126 ? 4.168 -15.828 9.586 1 97.62 126 ASP B C 1
ATOM 3664 O O . ASP B 1 126 ? 3.104 -15.211 9.5 1 97.62 126 ASP B O 1
ATOM 3668 N N . LEU B 1 127 ? 4.492 -16.812 8.836 1 97.31 127 LEU B N 1
ATOM 3669 C CA . LEU B 1 127 ? 3.631 -17.281 7.758 1 97.31 127 LEU B CA 1
ATOM 3670 C C . LEU B 1 127 ? 2.285 -17.75 8.305 1 97.31 127 LEU B C 1
ATOM 3672 O O . LEU B 1 127 ? 1.235 -17.391 7.766 1 97.31 127 LEU B O 1
ATOM 3676 N N . MET B 1 128 ? 2.314 -18.5 9.336 1 96.81 128 MET B N 1
ATOM 3677 C CA . MET B 1 128 ? 1.098 -19.047 9.938 1 96.81 128 MET B CA 1
ATOM 3678 C C . MET B 1 128 ? 0.259 -17.938 10.562 1 96.81 128 MET B C 1
ATOM 3680 O O . MET B 1 128 ? -0.968 -17.938 10.445 1 96.81 128 MET B O 1
ATOM 3684 N N . ASN B 1 129 ? 0.962 -17.078 11.203 1 96.75 129 ASN B N 1
ATOM 3685 C CA . ASN B 1 129 ? 0.253 -15.938 11.773 1 96.75 129 ASN B CA 1
ATOM 3686 C C . ASN B 1 129 ? -0.479 -15.141 10.703 1 96.75 129 ASN B C 1
ATOM 3688 O O . ASN B 1 129 ? -1.634 -14.75 10.891 1 96.75 129 ASN B O 1
ATOM 3692 N N . GLU B 1 130 ? 0.194 -14.828 9.594 1 96.38 130 GLU B N 1
ATOM 3693 C CA . GLU B 1 130 ? -0.414 -14.094 8.492 1 96.38 130 GLU B CA 1
ATOM 3694 C C . GLU B 1 130 ? -1.591 -14.867 7.898 1 96.38 130 GLU B C 1
ATOM 3696 O O . GLU B 1 130 ? -2.615 -14.273 7.551 1 96.38 130 GLU B O 1
ATOM 3701 N N . PHE B 1 131 ? -1.451 -16.172 7.84 1 96.88 131 PHE B N 1
ATOM 3702 C CA . PHE B 1 131 ? -2.51 -17.031 7.328 1 96.88 131 PHE B CA 1
ATOM 3703 C C . PHE B 1 131 ? -3.717 -17.031 8.258 1 96.88 131 PHE B C 1
ATOM 3705 O O . PHE B 1 131 ? -4.848 -16.828 7.812 1 96.88 131 PHE B O 1
ATOM 3712 N N . MET B 1 132 ? -3.457 -17.156 9.531 1 95.75 132 MET B N 1
ATOM 3713 C CA . MET B 1 132 ? -4.523 -17.312 10.523 1 95.75 132 MET B CA 1
ATOM 3714 C C . MET B 1 132 ? -5.266 -16 10.734 1 95.75 132 MET B C 1
ATOM 3716 O O . MET B 1 132 ? -6.457 -16 11.055 1 95.75 132 MET B O 1
ATOM 3720 N N . ARG B 1 133 ? -4.633 -14.945 10.461 1 92.62 133 ARG B N 1
ATOM 3721 C CA . ARG B 1 133 ? -5.242 -13.641 10.695 1 92.62 133 ARG B CA 1
ATOM 3722 C C . ARG B 1 133 ? -6 -13.156 9.469 1 92.62 133 ARG B C 1
ATOM 3724 O O . ARG B 1 133 ? -6.785 -12.211 9.547 1 92.62 133 ARG B O 1
ATOM 3731 N N . SER B 1 134 ? -5.781 -13.836 8.398 1 92.75 134 SER B N 1
ATOM 3732 C CA . SER B 1 134 ? -6.352 -13.359 7.141 1 92.75 134 SER B CA 1
ATOM 3733 C C . SER B 1 134 ? -7.863 -13.578 7.105 1 92.75 134 SER B C 1
ATOM 3735 O O . SER B 1 134 ? -8.367 -14.586 7.602 1 92.75 134 SER B O 1
ATOM 3737 N N . GLY B 1 135 ? -8.586 -12.648 6.512 1 88 135 GLY B N 1
ATOM 3738 C CA . GLY B 1 135 ? -10.031 -12.742 6.348 1 88 135 GLY B CA 1
ATOM 3739 C C . GLY B 1 135 ? -10.445 -13.172 4.953 1 88 135 GLY B C 1
ATOM 3740 O O . GLY B 1 135 ? -11.617 -13.062 4.59 1 88 135 GLY B O 1
ATOM 3741 N N . GLU B 1 136 ? -9.461 -13.648 4.148 1 92.38 136 GLU B N 1
ATOM 3742 C CA . GLU B 1 136 ? -9.766 -14.102 2.795 1 92.38 136 GLU B CA 1
ATOM 3743 C C . GLU B 1 136 ? -10.742 -15.281 2.816 1 92.38 136 GLU B C 1
ATOM 3745 O O . GLU B 1 136 ? -10.664 -16.141 3.691 1 92.38 136 GLU B O 1
ATOM 3750 N N . VAL B 1 137 ? -11.594 -15.328 1.872 1 90.19 137 VAL B N 1
ATOM 3751 C CA . VAL B 1 137 ? -12.664 -16.312 1.824 1 90.19 137 VAL B CA 1
ATOM 3752 C C . VAL B 1 137 ? -12.07 -17.719 1.766 1 90.19 137 VAL B C 1
ATOM 3754 O O . VAL B 1 137 ? -12.562 -18.641 2.426 1 90.19 137 VAL B O 1
ATOM 3757 N N . PHE B 1 138 ? -11.047 -17.906 0.944 1 91.56 138 PHE B N 1
ATOM 3758 C CA . PHE B 1 138 ? -10.477 -19.25 0.801 1 91.56 138 PHE B CA 1
ATOM 3759 C C . PHE B 1 138 ? -9.828 -19.703 2.102 1 91.56 138 PHE B C 1
ATOM 3761 O O . PHE B 1 138 ? -9.766 -20.891 2.389 1 91.56 138 PHE B O 1
ATOM 3768 N N . ILE B 1 139 ? -9.344 -18.797 2.914 1 94.44 139 ILE B N 1
ATOM 3769 C CA . ILE B 1 139 ? -8.75 -19.141 4.203 1 94.44 139 ILE B CA 1
ATOM 3770 C C . ILE B 1 139 ? -9.852 -19.5 5.195 1 94.44 139 ILE B C 1
ATOM 3772 O O . ILE B 1 139 ? -9.719 -20.453 5.969 1 94.44 139 ILE B O 1
ATOM 3776 N N . LYS B 1 140 ? -10.914 -18.672 5.148 1 93.25 140 LYS B N 1
ATOM 3777 C CA . LYS B 1 140 ? -12.062 -19.016 5.988 1 93.25 140 LYS B CA 1
ATOM 3778 C C . LYS B 1 140 ? -12.562 -20.422 5.699 1 93.25 140 LYS B C 1
ATOM 3780 O O . LYS B 1 140 ? -12.852 -21.188 6.625 1 93.25 140 LYS B O 1
ATOM 3785 N N . GLU B 1 141 ? -12.633 -20.75 4.465 1 93 141 GLU B N 1
ATOM 3786 C CA . GLU B 1 141 ? -13.062 -22.078 4.062 1 93 141 GLU B CA 1
ATOM 3787 C C . GLU B 1 141 ? -12.062 -23.141 4.512 1 93 141 GLU B C 1
ATOM 3789 O O . GLU B 1 141 ? -12.453 -24.234 4.938 1 93 141 GLU B O 1
ATOM 3794 N N . TYR B 1 142 ? -10.812 -22.781 4.41 1 94.88 142 TYR B N 1
ATOM 3795 C CA . TYR B 1 142 ? -9.781 -23.703 4.855 1 94.88 142 TYR B CA 1
ATOM 3796 C C . TYR B 1 142 ? -9.898 -23.984 6.348 1 94.88 142 TYR B C 1
ATOM 3798 O O . TYR B 1 142 ? -9.805 -25.125 6.785 1 94.88 142 TYR B O 1
ATOM 3806 N N . LYS B 1 143 ? -10.047 -22.938 7.109 1 95.31 143 LYS B N 1
ATOM 3807 C CA . LYS B 1 143 ? -10.211 -23.062 8.555 1 95.31 143 LYS B CA 1
ATOM 3808 C C . LYS B 1 143 ? -11.453 -23.875 8.906 1 95.31 143 LYS B C 1
ATOM 3810 O O . LYS B 1 143 ? -11.453 -24.625 9.883 1 95.31 143 LYS B O 1
ATOM 3815 N N . ARG B 1 144 ? -12.508 -23.703 8.18 1 95.25 144 ARG B N 1
ATOM 3816 C CA . ARG B 1 144 ? -13.742 -24.453 8.406 1 95.25 144 ARG B CA 1
ATOM 3817 C C . ARG B 1 144 ? -13.516 -25.953 8.203 1 95.25 144 ARG B C 1
ATOM 3819 O O . ARG B 1 144 ? -14 -26.766 8.984 1 95.25 144 ARG B O 1
ATOM 3826 N N . LYS B 1 145 ? -12.789 -26.266 7.215 1 94.75 145 LYS B N 1
ATOM 3827 C CA . LYS B 1 145 ? -12.586 -27.672 6.844 1 94.75 145 LYS B CA 1
ATOM 3828 C C . LYS B 1 145 ? -11.531 -28.328 7.727 1 94.75 145 LYS B C 1
ATOM 3830 O O . LYS B 1 145 ? -11.664 -29.484 8.109 1 94.75 145 LYS B O 1
ATOM 3835 N N . TYR B 1 146 ? -10.531 -27.547 8.07 1 95.62 146 TYR B N 1
ATOM 3836 C CA . TYR B 1 146 ? -9.375 -28.188 8.695 1 95.62 146 TYR B CA 1
ATOM 3837 C C . TYR B 1 146 ? -9.031 -27.516 10.016 1 95.62 146 TYR B C 1
ATOM 3839 O O . TYR B 1 146 ? -8.008 -27.828 10.633 1 95.62 146 TYR B O 1
ATOM 3847 N N . GLY B 1 147 ? -9.789 -26.594 10.492 1 95.25 147 GLY B N 1
ATOM 3848 C CA . GLY B 1 147 ? -9.453 -25.812 11.68 1 95.25 147 GLY B CA 1
ATOM 3849 C C . GLY B 1 147 ? -9.812 -26.516 12.969 1 95.25 147 GLY B C 1
ATOM 3850 O O . GLY B 1 147 ? -10.797 -27.25 13.031 1 95.25 147 GLY B O 1
ATOM 3851 N N . VAL B 1 148 ? -8.977 -26.328 13.93 1 96.12 148 VAL B N 1
ATOM 3852 C CA . VAL B 1 148 ? -9.281 -26.672 15.312 1 96.12 148 VAL B CA 1
ATOM 3853 C C . VAL B 1 148 ? -9.758 -25.438 16.062 1 96.12 148 VAL B C 1
ATOM 3855 O O . VAL B 1 148 ? -9.047 -24.422 16.109 1 96.12 148 VAL B O 1
ATOM 3858 N N . TRP B 1 149 ? -10.859 -25.531 16.609 1 94.62 149 TRP B N 1
ATOM 3859 C CA . TRP B 1 149 ? -11.5 -24.328 17.141 1 94.62 149 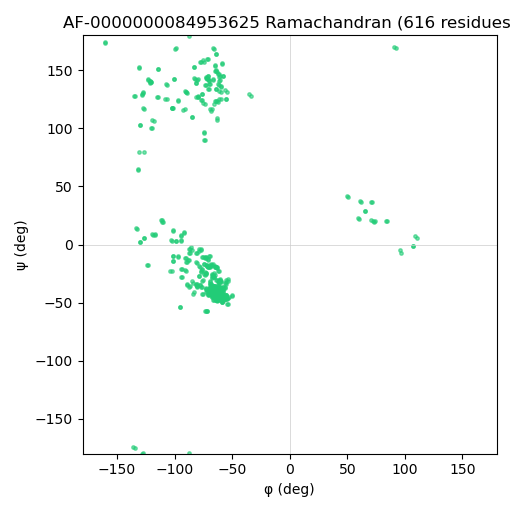TRP B CA 1
ATOM 3860 C C . TRP B 1 149 ? -11.625 -24.406 18.656 1 94.62 149 TRP B C 1
ATOM 3862 O O . TRP B 1 149 ? -11.953 -25.469 19.203 1 94.62 149 TRP B O 1
ATOM 3872 N N . GLU B 1 150 ? -11.141 -23.406 19.297 1 93.88 150 GLU B N 1
ATOM 3873 C CA . GLU B 1 150 ? -11.305 -23.188 20.734 1 93.88 150 GLU B CA 1
ATOM 3874 C C . GLU B 1 150 ? -11.828 -21.781 21.031 1 93.88 150 GLU B C 1
ATOM 3876 O O . GLU B 1 150 ? -11.234 -20.797 20.609 1 93.88 150 GLU B O 1
ATOM 3881 N N . ASP B 1 151 ? -12.938 -21.625 21.859 1 91.12 151 ASP B N 1
ATOM 3882 C CA . ASP B 1 151 ? -13.523 -20.344 22.234 1 91.12 151 ASP B CA 1
ATOM 3883 C C . ASP B 1 151 ? -13.789 -19.469 21 1 91.12 151 ASP B C 1
ATOM 3885 O O . ASP B 1 151 ? -13.375 -18.312 20.953 1 91.12 151 ASP B O 1
ATOM 3889 N N . ARG B 1 152 ? -14.258 -19.953 19.906 1 88.44 152 ARG B N 1
ATOM 3890 C CA . ARG B 1 152 ? -14.695 -19.297 18.688 1 88.44 152 ARG B CA 1
ATOM 3891 C C . ARG B 1 152 ? -13.508 -18.766 17.891 1 88.44 152 ARG B C 1
ATOM 3893 O O . ARG B 1 152 ? -13.664 -17.875 17.062 1 88.44 152 ARG B O 1
ATOM 3900 N N . LYS B 1 153 ? -12.367 -19.281 18.156 1 91.44 153 LYS B N 1
ATOM 3901 C CA . LYS B 1 153 ? -11.156 -18.922 17.406 1 91.44 153 LYS B CA 1
ATOM 3902 C C . LYS B 1 153 ? -10.453 -20.156 16.891 1 91.44 153 LYS B C 1
ATOM 3904 O O . LYS B 1 153 ? -10.359 -21.172 17.578 1 91.44 153 LYS B O 1
ATOM 3909 N N . CYS B 1 154 ? -10.109 -20.172 15.672 1 94.38 154 CYS B N 1
ATOM 3910 C CA . CYS B 1 154 ? -9.305 -21.266 15.125 1 94.38 154 CYS B CA 1
ATOM 3911 C C . CYS B 1 154 ? -7.887 -21.219 15.68 1 94.38 154 CYS B C 1
ATOM 3913 O O . CYS B 1 154 ? -7.141 -20.281 15.422 1 94.38 154 CYS B O 1
ATOM 3915 N N . VAL B 1 155 ? -7.457 -22.188 16.406 1 93.12 155 VAL B N 1
ATOM 3916 C CA . VAL B 1 155 ? -6.203 -22.109 17.141 1 93.12 155 VAL B CA 1
ATOM 3917 C C . VAL B 1 155 ? -5.125 -22.922 16.422 1 93.12 155 VAL B C 1
ATOM 3919 O O . VAL B 1 155 ? -3.932 -22.719 16.656 1 93.12 155 VAL B O 1
ATOM 3922 N N . SER B 1 156 ? -5.574 -23.875 15.617 1 94.5 156 SER B N 1
ATOM 3923 C CA . SER B 1 156 ? -4.633 -24.672 14.844 1 94.5 156 SER B CA 1
ATOM 3924 C C . SER B 1 156 ? -5.324 -25.344 13.656 1 94.5 156 SER B C 1
ATOM 3926 O O . SER B 1 156 ? -6.52 -25.141 13.43 1 94.5 156 SER B O 1
ATOM 3928 N N . LEU B 1 157 ? -4.512 -25.984 12.859 1 95.5 157 LEU B N 1
ATOM 3929 C CA . LEU B 1 157 ? -5.016 -26.688 11.672 1 95.5 157 LEU B CA 1
ATOM 3930 C C . LEU B 1 157 ? -4.668 -28.172 11.719 1 95.5 157 LEU B C 1
ATOM 3932 O O . LEU B 1 157 ? -3.564 -28.531 12.133 1 95.5 157 LEU B O 1
ATOM 3936 N N . THR B 1 158 ? -5.594 -28.984 11.32 1 94.88 158 THR B N 1
ATOM 3937 C CA . THR B 1 158 ? -5.355 -30.422 11.266 1 94.88 158 THR B CA 1
ATOM 3938 C C . THR B 1 158 ? -4.52 -30.781 10.047 1 94.88 158 THR B C 1
ATOM 3940 O O . THR B 1 158 ? -3.9 -31.859 10 1 94.88 158 THR B O 1
ATOM 3943 N N . GLN B 1 159 ? -4.594 -29.906 9.094 1 94.69 159 GLN B N 1
ATOM 3944 C CA . GLN B 1 159 ? -3.818 -30.062 7.867 1 94.69 159 GLN B CA 1
ATOM 3945 C C . GLN B 1 159 ? -3.146 -28.75 7.465 1 94.69 159 GLN B C 1
ATOM 3947 O O . GLN B 1 159 ? -3.803 -27.703 7.387 1 94.69 159 GLN B O 1
ATOM 3952 N N . GLN B 1 160 ? -1.885 -28.844 7.246 1 95.12 160 GLN B N 1
ATOM 3953 C CA . GLN B 1 160 ? -1.167 -27.656 6.816 1 95.12 160 GLN B CA 1
ATOM 3954 C C . GLN B 1 160 ? -1.494 -27.297 5.367 1 95.12 160 GLN B C 1
ATOM 3956 O O . GLN B 1 160 ? -1.604 -28.188 4.52 1 95.12 160 GLN B O 1
ATOM 3961 N N . PRO B 1 161 ? -1.677 -26.062 5.133 1 96.62 161 PRO B N 1
ATOM 3962 C CA . PRO B 1 161 ? -1.976 -25.688 3.75 1 96.62 161 PRO B CA 1
ATOM 3963 C C . PRO B 1 161 ? -0.771 -25.828 2.824 1 96.62 161 PRO B C 1
ATOM 3965 O O . PRO B 1 161 ? 0.364 -25.578 3.234 1 96.62 161 PRO B O 1
ATOM 3968 N N . ASP B 1 162 ? -1.021 -26.203 1.611 1 96.81 162 ASP B N 1
ATOM 3969 C CA . ASP B 1 162 ? 0.043 -26.25 0.613 1 96.81 162 ASP B CA 1
ATOM 3970 C C . ASP B 1 162 ? 0.601 -24.859 0.342 1 96.81 162 ASP B C 1
ATOM 3972 O O . ASP B 1 162 ? -0.043 -23.859 0.654 1 96.81 162 ASP B O 1
ATOM 3976 N N . ALA B 1 163 ? 1.735 -24.797 -0.257 1 97.5 163 ALA B N 1
ATOM 3977 C CA . ALA B 1 163 ? 2.449 -23.547 -0.51 1 97.5 163 ALA B CA 1
ATOM 3978 C C . ALA B 1 163 ? 1.597 -22.594 -1.332 1 97.5 163 ALA B C 1
ATOM 3980 O O . ALA B 1 163 ? 1.594 -21.375 -1.08 1 97.5 163 ALA B O 1
ATOM 3981 N N . TRP B 1 164 ? 0.798 -23.094 -2.342 1 96.62 164 TRP B N 1
ATOM 3982 C CA . TRP B 1 164 ? 0.032 -22.219 -3.219 1 96.62 164 TRP B CA 1
ATOM 3983 C C . TRP B 1 164 ? -1.165 -21.625 -2.484 1 96.62 164 TRP B C 1
ATOM 3985 O O . TRP B 1 164 ? -1.773 -20.656 -2.953 1 96.62 164 TRP B O 1
ATOM 3995 N N . VAL B 1 165 ? -1.472 -22.141 -1.286 1 96.44 165 VAL B N 1
ATOM 3996 C CA . VAL B 1 165 ? -2.559 -21.609 -0.474 1 96.44 165 VAL B CA 1
ATOM 3997 C C . VAL B 1 165 ? -2.002 -20.609 0.537 1 96.44 165 VAL B C 1
ATOM 3999 O O . VAL B 1 165 ? -2.391 -19.438 0.539 1 96.44 165 VAL B O 1
ATOM 4002 N N . ILE B 1 166 ? -1.016 -21.016 1.314 1 97.5 166 ILE B N 1
ATOM 4003 C CA . ILE B 1 166 ? -0.568 -20.219 2.455 1 97.5 166 ILE B CA 1
ATOM 4004 C C . ILE B 1 166 ? 0.266 -19.031 1.97 1 97.5 166 ILE B C 1
ATOM 4006 O O . ILE B 1 166 ? 0.229 -17.953 2.564 1 97.5 166 ILE B O 1
ATOM 4010 N N . PHE B 1 167 ? 1.028 -19.109 0.821 1 98 167 PHE B N 1
ATOM 4011 C CA . PHE B 1 167 ? 1.864 -18.031 0.338 1 98 167 PHE B CA 1
ATOM 4012 C C . PHE B 1 167 ? 1.013 -16.922 -0.281 1 98 167 PHE B C 1
ATOM 4014 O O . PHE B 1 167 ? 1.487 -15.805 -0.484 1 98 167 PHE B O 1
ATOM 4021 N N . GLU B 1 168 ? -0.262 -17.234 -0.608 1 95.88 168 GLU B N 1
ATOM 4022 C CA . GLU B 1 168 ? -1.132 -16.234 -1.231 1 95.88 168 GLU B CA 1
ATOM 4023 C C . GLU B 1 168 ? -1.348 -15.039 -0.312 1 95.88 168 GLU B C 1
ATOM 4025 O O . GLU B 1 168 ? -1.611 -13.93 -0.78 1 95.88 168 GLU B O 1
ATOM 4030 N N . VAL B 1 169 ? -1.15 -15.266 0.988 1 94.94 169 VAL B N 1
ATOM 4031 C CA . VAL B 1 169 ? -1.412 -14.172 1.913 1 94.94 169 VAL B CA 1
ATOM 4032 C C . VAL B 1 169 ? -0.123 -13.781 2.635 1 94.94 169 VAL B C 1
ATOM 4034 O O . VAL B 1 169 ? -0.153 -13.031 3.611 1 94.94 169 VAL B O 1
ATOM 4037 N N . ALA B 1 170 ? 1.014 -14.375 2.164 1 97.19 170 ALA B N 1
ATOM 4038 C CA . ALA B 1 170 ? 2.301 -14.008 2.75 1 97.19 170 ALA B CA 1
ATOM 4039 C C . ALA B 1 170 ? 2.695 -12.586 2.365 1 97.19 170 ALA B C 1
ATOM 4041 O O . ALA B 1 170 ? 2.514 -12.172 1.218 1 97.19 170 ALA B O 1
ATOM 4042 N N . THR B 1 171 ? 3.225 -11.82 3.295 1 96.38 171 THR B N 1
ATOM 4043 C CA . THR B 1 171 ? 3.697 -10.469 2.996 1 96.38 171 THR B CA 1
ATOM 4044 C C . THR B 1 171 ? 4.98 -10.516 2.17 1 96.38 171 THR B C 1
ATOM 4046 O O . THR B 1 171 ? 5.688 -11.523 2.17 1 96.38 171 THR B O 1
ATOM 4049 N N . PHE B 1 172 ? 5.277 -9.445 1.507 1 97.38 172 PHE B N 1
ATOM 4050 C CA . PHE B 1 172 ? 6.508 -9.344 0.728 1 97.38 172 PHE B CA 1
ATOM 4051 C C . PHE B 1 172 ? 7.727 -9.57 1.609 1 97.38 172 PHE B C 1
ATOM 4053 O O . PHE B 1 172 ? 8.688 -10.227 1.192 1 97.38 172 PHE B O 1
ATOM 4060 N N . GLY B 1 173 ? 7.688 -9 2.842 1 97 173 GLY B N 1
ATOM 4061 C CA . GLY B 1 173 ? 8.781 -9.188 3.783 1 97 173 GLY B CA 1
ATOM 4062 C C . GLY B 1 173 ? 9.023 -10.641 4.141 1 97 173 GLY B C 1
ATOM 4063 O O . GLY B 1 173 ? 10.164 -11.109 4.133 1 97 173 GLY B O 1
ATOM 4064 N N . THR B 1 174 ? 7.945 -11.352 4.391 1 97.81 174 THR B N 1
ATOM 4065 C CA . THR B 1 174 ? 8.047 -12.766 4.73 1 97.81 174 THR B CA 1
ATOM 4066 C C . THR B 1 174 ? 8.586 -13.57 3.551 1 97.81 174 THR B C 1
ATOM 4068 O O . THR B 1 174 ? 9.477 -14.406 3.719 1 97.81 174 THR B O 1
ATOM 4071 N N . LEU B 1 175 ? 8.086 -13.273 2.344 1 98.38 175 LEU B N 1
ATOM 4072 C CA . LEU B 1 175 ? 8.57 -13.945 1.145 1 98.38 175 LEU B CA 1
ATOM 4073 C C . LEU B 1 175 ? 10.055 -13.703 0.941 1 98.38 175 LEU B C 1
ATOM 4075 O O . LEU B 1 175 ? 10.812 -14.633 0.654 1 98.38 175 LEU B O 1
ATOM 4079 N N . SER B 1 176 ? 10.438 -12.438 1.074 1 98.25 176 SER B N 1
ATOM 4080 C CA . SER B 1 176 ? 11.836 -12.047 0.907 1 98.25 176 SER B CA 1
ATOM 4081 C C . SER B 1 176 ? 12.742 -12.789 1.886 1 98.25 176 SER B C 1
ATOM 4083 O O . SER B 1 176 ? 13.781 -13.328 1.495 1 98.25 176 SER B O 1
ATOM 4085 N N . LYS B 1 177 ? 12.336 -12.914 3.137 1 98.31 177 LYS B N 1
ATOM 4086 C CA . LYS B 1 177 ? 13.125 -13.57 4.176 1 98.31 177 LYS B CA 1
ATOM 4087 C C . LYS B 1 177 ? 13.203 -15.078 3.936 1 98.31 177 LYS B C 1
ATOM 4089 O O . LYS B 1 177 ? 14.25 -15.688 4.137 1 98.31 177 LYS B O 1
ATOM 4094 N N . ILE B 1 178 ? 12.07 -15.648 3.551 1 98.62 178 ILE B N 1
ATOM 4095 C CA . ILE B 1 178 ? 12.055 -17.078 3.27 1 98.62 178 ILE B CA 1
ATOM 4096 C C . ILE B 1 178 ? 12.977 -17.391 2.098 1 98.62 178 ILE B C 1
ATOM 4098 O O . ILE B 1 178 ? 13.781 -18.328 2.164 1 98.62 178 ILE B O 1
ATOM 4102 N N . TYR B 1 179 ? 12.891 -16.625 1.04 1 98.81 179 TYR B N 1
ATOM 4103 C CA . TYR B 1 179 ? 13.773 -16.828 -0.099 1 98.81 179 TYR B CA 1
ATOM 4104 C C . TYR B 1 179 ? 15.234 -16.75 0.325 1 98.81 179 TYR B C 1
ATOM 4106 O O . TYR B 1 179 ? 16.047 -17.609 -0.061 1 98.81 179 TYR B O 1
ATOM 4114 N N . LYS B 1 180 ? 15.523 -15.719 1.081 1 98.62 180 LYS B N 1
ATOM 4115 C CA . LYS B 1 180 ? 16.891 -15.523 1.543 1 98.62 180 LYS B CA 1
ATOM 4116 C C . LYS B 1 180 ? 17.375 -16.734 2.344 1 98.62 180 LYS B C 1
ATOM 4118 O O . LYS B 1 180 ? 18.531 -17.141 2.217 1 98.62 180 LYS B O 1
ATOM 4123 N N . ASN B 1 181 ? 16.516 -17.359 3.127 1 98.69 181 ASN B N 1
ATOM 4124 C CA . ASN B 1 181 ? 16.891 -18.422 4.059 1 98.69 181 ASN B CA 1
ATOM 4125 C C . ASN B 1 181 ? 16.891 -19.781 3.379 1 98.69 181 ASN B C 1
ATOM 4127 O O . ASN B 1 181 ? 17.234 -20.797 3.996 1 98.69 181 ASN B O 1
ATOM 4131 N N . LEU B 1 182 ? 16.422 -19.891 2.129 1 98.69 182 LEU B N 1
ATOM 4132 C CA . LEU B 1 182 ? 16.516 -21.156 1.402 1 98.69 182 LEU B CA 1
ATOM 4133 C C . LEU B 1 182 ? 17.953 -21.609 1.288 1 98.69 182 LEU B C 1
ATOM 4135 O O . LEU B 1 182 ? 18.859 -20.797 1.106 1 98.69 182 LEU B O 1
ATOM 4139 N N . ASN B 1 183 ? 18.109 -22.828 1.333 1 98 183 ASN B N 1
ATOM 4140 C CA . ASN B 1 183 ? 19.438 -23.406 1.186 1 98 183 ASN B CA 1
ATOM 4141 C C . ASN B 1 183 ? 20.062 -23.047 -0.16 1 98 183 ASN B C 1
ATOM 4143 O O . ASN B 1 183 ? 19.422 -23.172 -1.202 1 98 183 ASN B O 1
ATOM 4147 N N . HIS B 1 184 ? 21.281 -22.688 -0.166 1 96.19 184 HIS B N 1
ATOM 4148 C CA . HIS B 1 184 ? 21.969 -22.203 -1.354 1 96.19 184 HIS B CA 1
ATOM 4149 C C . HIS B 1 184 ? 22.234 -23.328 -2.348 1 96.19 184 HIS B C 1
ATOM 4151 O O . HIS B 1 184 ? 22.469 -23.078 -3.533 1 96.19 184 HIS B O 1
ATOM 4157 N N . GLN B 1 185 ? 22.172 -24.484 -1.876 1 95 185 GLN B N 1
ATOM 4158 C CA . GLN B 1 185 ? 22.5 -25.641 -2.711 1 95 185 GLN B CA 1
ATOM 4159 C C . GLN B 1 185 ? 21.266 -26.125 -3.482 1 95 185 GLN B C 1
ATOM 4161 O O . GLN B 1 185 ? 21.391 -26.922 -4.418 1 95 185 GLN B O 1
ATOM 4166 N N . ILE B 1 186 ? 20.094 -25.625 -3.082 1 95.75 186 ILE B N 1
ATOM 4167 C CA . ILE B 1 186 ? 18.875 -26.047 -3.787 1 95.75 186 ILE B CA 1
ATOM 4168 C C . ILE B 1 186 ? 18.812 -25.328 -5.137 1 95.75 186 ILE B C 1
ATOM 4170 O O . ILE B 1 186 ? 18.781 -24.109 -5.199 1 95.75 186 ILE B O 1
ATOM 4174 N N . PRO B 1 187 ? 18.766 -26.094 -6.203 1 97.5 187 PRO B N 1
ATOM 4175 C CA . PRO B 1 187 ? 18.812 -25.516 -7.543 1 97.5 187 PRO B CA 1
ATOM 4176 C C . PRO B 1 187 ? 17.641 -24.562 -7.812 1 97.5 187 PRO B C 1
ATOM 4178 O O . PRO B 1 187 ? 17.797 -23.609 -8.578 1 97.5 187 PRO B O 1
ATOM 4181 N N . GLU B 1 188 ? 16.5 -24.828 -7.188 1 98.25 188 GLU B N 1
ATOM 4182 C CA . GLU B 1 188 ? 15.312 -24.016 -7.398 1 98.25 188 GLU B CA 1
ATOM 4183 C C . GLU B 1 188 ? 15.547 -22.578 -6.969 1 98.25 188 GLU B C 1
ATOM 4185 O O . GLU B 1 188 ? 14.984 -21.641 -7.555 1 98.25 188 GLU B O 1
ATOM 4190 N N . LYS B 1 189 ? 16.391 -22.359 -5.945 1 98.5 189 LYS B N 1
ATOM 4191 C CA . LYS B 1 189 ? 16.719 -21.016 -5.496 1 98.5 189 LYS B CA 1
ATOM 4192 C C . LYS B 1 189 ? 17.406 -20.219 -6.602 1 98.5 189 LYS B C 1
ATOM 4194 O O . LYS B 1 189 ? 17.016 -19.078 -6.883 1 98.5 189 LYS B O 1
ATOM 4199 N N . ALA B 1 190 ? 18.344 -20.828 -7.23 1 97.94 190 ALA B N 1
ATOM 4200 C CA . ALA B 1 190 ? 19.062 -20.203 -8.336 1 97.94 190 ALA B CA 1
ATOM 4201 C C . ALA B 1 190 ? 18.156 -20.016 -9.547 1 97.94 190 ALA B C 1
ATOM 4203 O O . ALA B 1 190 ? 18.266 -19.016 -10.266 1 97.94 190 ALA B O 1
ATOM 4204 N N . LYS B 1 191 ? 17.312 -20.969 -9.789 1 98.25 191 LYS B N 1
ATOM 4205 C CA . LYS B 1 191 ? 16.391 -20.891 -10.914 1 98.25 191 LYS B CA 1
ATOM 4206 C C . LYS B 1 191 ? 15.477 -19.672 -10.812 1 98.25 191 LYS B C 1
ATOM 4208 O O . LYS B 1 191 ? 15.219 -18.984 -11.805 1 98.25 191 LYS B O 1
ATOM 4213 N N . ILE B 1 192 ? 15.016 -19.391 -9.633 1 98.62 192 ILE B N 1
ATOM 4214 C CA . ILE B 1 192 ? 14.164 -18.234 -9.398 1 98.62 192 ILE B CA 1
ATOM 4215 C C . ILE B 1 192 ? 14.93 -16.938 -9.711 1 98.62 192 ILE B C 1
ATOM 4217 O O . ILE B 1 192 ? 14.422 -16.062 -10.406 1 98.62 192 ILE B O 1
ATOM 4221 N N . ALA B 1 193 ? 16.156 -16.859 -9.234 1 98.12 193 ALA B N 1
ATOM 4222 C CA . ALA B 1 193 ? 17 -15.695 -9.523 1 98.12 193 ALA B CA 1
ATOM 4223 C C . ALA B 1 193 ? 17.203 -15.539 -11.023 1 98.12 193 ALA B C 1
ATOM 4225 O O . ALA B 1 193 ? 17.125 -14.43 -11.555 1 98.12 193 ALA B O 1
ATOM 4226 N N . ASN B 1 194 ? 17.406 -16.641 -11.695 1 97.94 194 ASN B N 1
ATOM 4227 C CA . ASN B 1 194 ? 17.656 -16.625 -13.141 1 97.94 194 ASN B CA 1
ATOM 4228 C C . ASN B 1 194 ? 16.438 -16.125 -13.906 1 97.94 194 ASN B C 1
ATOM 4230 O O . ASN B 1 194 ? 16.578 -15.406 -14.898 1 97.94 194 ASN B O 1
ATOM 4234 N N . GLU B 1 195 ? 15.312 -16.469 -13.422 1 97.88 195 GLU B N 1
ATOM 4235 C CA . GLU B 1 195 ? 14.086 -16.031 -14.086 1 97.88 195 GLU B CA 1
ATOM 4236 C C . GLU B 1 195 ? 13.844 -14.547 -13.875 1 97.88 195 GLU B C 1
ATOM 4238 O O . GLU B 1 195 ? 13.102 -13.922 -14.633 1 97.88 195 GLU B O 1
ATOM 4243 N N . PHE B 1 196 ? 14.492 -13.977 -12.898 1 97.88 196 PHE B N 1
ATOM 4244 C CA . PHE B 1 196 ? 14.438 -12.539 -12.688 1 97.88 196 PHE B CA 1
ATOM 4245 C C . PHE B 1 196 ? 15.602 -11.844 -13.367 1 97.88 196 PHE B C 1
ATOM 4247 O O . PHE B 1 196 ? 15.828 -10.648 -13.172 1 97.88 196 PHE B O 1
ATOM 4254 N N . GLY B 1 197 ? 16.359 -12.594 -14.133 1 96.94 197 GLY B N 1
ATOM 4255 C CA . GLY B 1 197 ? 17.438 -12.031 -14.93 1 96.94 197 GLY B CA 1
ATOM 4256 C C . GLY B 1 197 ? 18.734 -11.859 -14.156 1 96.94 197 GLY B C 1
ATOM 4257 O O . GLY B 1 197 ? 19.594 -11.07 -14.531 1 96.94 197 GLY B O 1
ATOM 4258 N N . LEU B 1 198 ? 18.875 -12.586 -13.039 1 97.5 198 LEU B N 1
ATOM 4259 C CA . LEU B 1 198 ? 20.078 -12.461 -12.219 1 97.5 198 LEU B CA 1
ATOM 4260 C C . LEU B 1 198 ? 20.875 -13.766 -12.227 1 97.5 198 LEU B C 1
ATOM 4262 O O . LEU B 1 198 ? 20.281 -14.852 -12.352 1 97.5 198 LEU B O 1
ATOM 4266 N N . ASN B 1 199 ? 22.156 -13.719 -12.078 1 95.06 199 ASN B N 1
ATOM 4267 C CA . ASN B 1 199 ? 23.031 -14.883 -12.102 1 95.06 199 ASN B CA 1
ATOM 4268 C C . ASN B 1 199 ? 23.094 -15.57 -10.742 1 95.06 199 ASN B C 1
ATOM 4270 O O . ASN B 1 199 ? 23.25 -16.781 -10.656 1 95.06 199 ASN B O 1
ATOM 4274 N N . LEU B 1 200 ? 22.984 -14.742 -9.703 1 95.38 200 LEU B N 1
ATOM 4275 C CA . LEU B 1 200 ? 23.219 -15.25 -8.359 1 95.38 200 LEU B CA 1
ATOM 4276 C C . LEU B 1 200 ? 21.984 -15.055 -7.477 1 95.38 200 LEU B C 1
ATOM 4278 O O . LEU B 1 200 ? 21.359 -13.992 -7.508 1 95.38 200 LEU B O 1
ATOM 4282 N N . HIS B 1 201 ? 21.734 -16.078 -6.652 1 96.81 201 HIS B N 1
ATOM 4283 C CA . HIS B 1 201 ? 20.594 -15.992 -5.734 1 96.81 201 HIS B CA 1
ATOM 4284 C C . HIS B 1 201 ? 20.828 -14.922 -4.668 1 96.81 201 HIS B C 1
ATOM 4286 O O . HIS B 1 201 ? 19.875 -14.312 -4.184 1 96.81 201 HIS B O 1
ATOM 4292 N N . ASN B 1 202 ? 22.078 -14.641 -4.312 1 96.31 202 ASN B N 1
ATOM 4293 C CA . ASN B 1 202 ? 22.375 -13.633 -3.299 1 96.31 202 ASN B CA 1
ATOM 4294 C C . ASN B 1 202 ? 22.062 -12.227 -3.805 1 96.31 202 ASN B C 1
ATOM 4296 O O . ASN B 1 202 ? 21.688 -11.352 -3.023 1 96.31 202 ASN B O 1
ATOM 4300 N N . GLU B 1 203 ? 22.234 -11.992 -5.129 1 96.75 203 GLU B N 1
ATOM 4301 C CA . GLU B 1 203 ? 21.812 -10.727 -5.727 1 96.75 203 GLU B CA 1
ATOM 4302 C C . GLU B 1 203 ? 20.312 -10.508 -5.57 1 96.75 203 GLU B C 1
ATOM 4304 O O . GLU B 1 203 ? 19.875 -9.445 -5.117 1 96.75 203 GLU B O 1
ATOM 4309 N N . LEU B 1 204 ? 19.562 -11.555 -5.891 1 98.12 204 LEU B N 1
ATOM 4310 C CA . LEU B 1 204 ? 18.109 -11.43 -5.773 1 98.12 204 LEU B CA 1
ATOM 4311 C C . LEU B 1 204 ? 17.703 -11.211 -4.32 1 98.12 204 LEU B C 1
ATOM 4313 O O . LEU B 1 204 ? 16.859 -10.359 -4.035 1 98.12 204 LEU B O 1
ATOM 4317 N N . SER B 1 205 ? 18.344 -11.953 -3.412 1 98.12 205 SER B N 1
ATOM 4318 C CA . SER B 1 205 ? 18.031 -11.797 -1.993 1 98.12 205 SER B CA 1
ATOM 4319 C C . SER B 1 205 ? 18.25 -10.359 -1.535 1 98.12 205 SER B C 1
ATOM 4321 O O . SER B 1 205 ? 17.391 -9.789 -0.847 1 98.12 205 SER B O 1
ATOM 4323 N N . SER B 1 206 ? 19.344 -9.812 -1.939 1 98.06 206 SER B N 1
ATOM 4324 C CA . SER B 1 206 ? 19.688 -8.438 -1.569 1 98.06 206 SER B CA 1
ATOM 4325 C C . SER B 1 206 ? 18.703 -7.445 -2.182 1 98.06 206 SER B C 1
ATOM 4327 O O . SER B 1 206 ? 18.25 -6.52 -1.506 1 98.06 206 SER B O 1
ATOM 4329 N N . TRP B 1 207 ? 18.391 -7.625 -3.455 1 98.44 207 TRP B N 1
ATOM 4330 C CA . TRP B 1 207 ? 17.469 -6.734 -4.156 1 98.44 207 TRP B CA 1
ATOM 4331 C C . TRP B 1 207 ? 16.078 -6.797 -3.535 1 98.44 207 TRP B C 1
ATOM 4333 O O . TRP B 1 207 ? 15.438 -5.762 -3.33 1 98.44 207 TRP B O 1
ATOM 4343 N N . LEU B 1 208 ? 15.641 -8.023 -3.178 1 98.75 208 LEU B N 1
ATOM 4344 C CA . LEU B 1 208 ? 14.328 -8.203 -2.566 1 98.75 208 LEU B CA 1
ATOM 4345 C C . LEU B 1 208 ? 14.258 -7.52 -1.205 1 98.75 208 LEU B C 1
ATOM 4347 O O . LEU B 1 208 ? 13.234 -6.949 -0.84 1 98.75 208 LEU B O 1
ATOM 4351 N N . GLU B 1 209 ? 15.328 -7.586 -0.512 1 98.25 209 GLU B N 1
ATOM 4352 C CA . GLU B 1 209 ? 15.383 -6.914 0.783 1 98.25 209 GLU B CA 1
ATOM 4353 C C . GLU B 1 209 ? 15.219 -5.402 0.628 1 98.25 209 GLU B C 1
ATOM 4355 O O . GLU B 1 209 ? 14.461 -4.773 1.366 1 98.25 209 GLU B O 1
ATOM 4360 N N . ALA B 1 210 ? 15.938 -4.848 -0.3 1 98.19 210 ALA B N 1
ATOM 4361 C CA . ALA B 1 210 ? 15.859 -3.412 -0.563 1 98.19 210 ALA B CA 1
ATOM 4362 C C . ALA B 1 2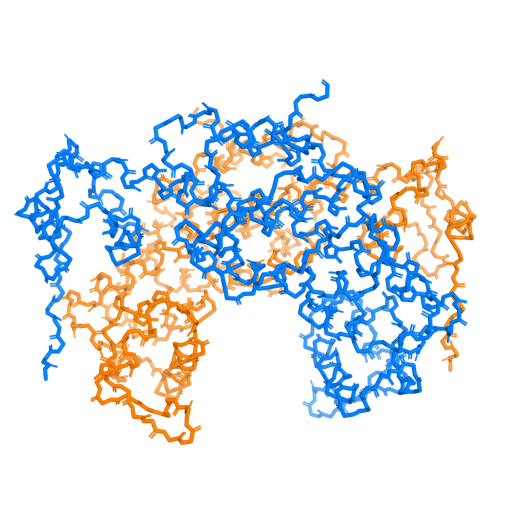10 ? 14.461 -3.02 -1.051 1 98.19 210 ALA B C 1
ATOM 4364 O O . ALA B 1 210 ? 13.922 -1.987 -0.645 1 98.19 210 ALA B O 1
ATOM 4365 N N . ILE B 1 211 ? 13.883 -3.832 -1.889 1 98.62 211 ILE B N 1
ATOM 4366 C CA . ILE B 1 211 ? 12.562 -3.555 -2.438 1 98.62 211 ILE B CA 1
ATOM 4367 C C . ILE B 1 211 ? 11.508 -3.691 -1.341 1 98.62 211 ILE B C 1
ATOM 4369 O O . ILE B 1 211 ? 10.547 -2.922 -1.297 1 98.62 211 ILE B O 1
ATOM 4373 N N . SER B 1 212 ? 11.711 -4.691 -0.466 1 98.06 212 SER B N 1
ATOM 4374 C CA . SER B 1 212 ? 10.797 -4.848 0.666 1 98.06 212 SER B CA 1
ATOM 4375 C C . SER B 1 212 ? 10.789 -3.598 1.541 1 98.06 212 SER B C 1
ATOM 4377 O O . SER B 1 212 ? 9.727 -3.17 2.006 1 98.06 212 SER B O 1
ATOM 4379 N N . TYR B 1 213 ? 11.945 -3.027 1.727 1 97.12 213 TYR B N 1
ATOM 4380 C CA . TYR B 1 213 ? 12.07 -1.782 2.479 1 97.12 213 TYR B CA 1
ATOM 4381 C C . TYR B 1 213 ? 11.328 -0.649 1.78 1 97.12 213 TYR B C 1
ATOM 4383 O O . TYR B 1 213 ? 10.531 0.058 2.404 1 97.12 213 TYR B O 1
ATOM 4391 N N . LEU B 1 214 ? 11.531 -0.494 0.506 1 98 214 LEU B N 1
ATOM 4392 C CA . LEU B 1 214 ? 10.859 0.537 -0.273 1 98 214 LEU B CA 1
ATOM 4393 C C . LEU B 1 214 ? 9.352 0.303 -0.291 1 98 214 LEU B C 1
ATOM 4395 O O . LEU B 1 214 ? 8.57 1.256 -0.231 1 98 214 LEU B O 1
ATOM 4399 N N . ARG B 1 215 ? 8.969 -0.931 -0.378 1 97.88 215 ARG B N 1
ATOM 4400 C CA . ARG B 1 215 ? 7.555 -1.293 -0.365 1 97.88 215 ARG B CA 1
ATOM 4401 C C . ARG B 1 215 ? 6.859 -0.744 0.877 1 97.88 215 ARG B C 1
ATOM 4403 O O . ARG B 1 215 ? 5.742 -0.227 0.792 1 97.88 215 ARG B O 1
ATOM 4410 N N . ASN B 1 216 ? 7.504 -0.872 1.986 1 95.12 216 ASN B N 1
ATOM 4411 C CA . ASN B 1 216 ? 6.93 -0.373 3.232 1 95.12 216 ASN B CA 1
ATOM 4412 C C . ASN B 1 216 ? 6.805 1.147 3.221 1 95.12 216 ASN B C 1
ATOM 4414 O O . ASN B 1 216 ? 5.801 1.694 3.684 1 95.12 216 ASN B O 1
ATOM 4418 N N . ILE B 1 217 ? 7.812 1.797 2.709 1 96.75 217 ILE B N 1
ATOM 4419 C CA . ILE B 1 217 ? 7.789 3.25 2.59 1 96.75 217 ILE B CA 1
ATOM 4420 C C . ILE B 1 217 ? 6.609 3.678 1.721 1 96.75 217 ILE B C 1
ATOM 4422 O O . ILE B 1 217 ? 5.832 4.555 2.104 1 96.75 217 ILE B O 1
ATOM 4426 N N . VAL B 1 218 ? 6.43 2.986 0.616 1 98.12 218 VAL B N 1
ATOM 4427 C CA . VAL B 1 218 ? 5.395 3.312 -0.361 1 98.12 218 VAL B CA 1
ATOM 4428 C C . VAL B 1 218 ? 4.02 2.998 0.218 1 98.12 218 VAL B C 1
ATOM 4430 O O . VAL B 1 218 ? 3.096 3.812 0.12 1 98.12 218 VAL B O 1
ATOM 4433 N N . ALA B 1 219 ? 3.869 1.882 0.886 1 96.69 219 ALA B N 1
ATOM 4434 C CA . ALA B 1 219 ? 2.588 1.428 1.418 1 96.69 219 ALA B CA 1
ATOM 4435 C C . ALA B 1 219 ? 2.098 2.352 2.531 1 96.69 219 ALA B C 1
ATOM 4437 O O . ALA B 1 219 ? 0.89 2.516 2.723 1 96.69 219 ALA B O 1
ATOM 4438 N N . HIS B 1 220 ? 2.992 2.979 3.172 1 95.06 220 HIS B N 1
ATOM 4439 C CA . HIS B 1 220 ? 2.633 3.867 4.27 1 95.06 220 HIS B CA 1
ATOM 4440 C C . HIS B 1 220 ? 2.602 5.324 3.814 1 95.06 220 HIS B C 1
ATOM 4442 O O . HIS B 1 220 ? 2.43 6.23 4.633 1 95.06 220 HIS B O 1
ATOM 4448 N N . HIS B 1 221 ? 2.828 5.523 2.568 1 96.69 221 HIS B N 1
ATOM 4449 C CA . HIS B 1 221 ? 2.758 6.836 1.932 1 96.69 221 HIS B CA 1
ATOM 4450 C C . HIS B 1 221 ? 3.842 7.766 2.467 1 96.69 221 HIS B C 1
ATOM 4452 O O . HIS B 1 221 ? 3.629 8.977 2.576 1 96.69 221 HIS B O 1
ATOM 4458 N N . SER B 1 222 ? 4.961 7.203 2.885 1 96.56 222 SER B N 1
ATOM 4459 C CA . SER B 1 222 ? 6.09 7.996 3.367 1 96.56 222 SER B CA 1
ATOM 4460 C C . SER B 1 222 ? 6.875 8.602 2.209 1 96.56 222 SER B C 1
ATOM 4462 O O . SER B 1 222 ? 6.801 8.117 1.08 1 96.56 222 SER B O 1
ATOM 4464 N N . ARG B 1 223 ? 7.539 9.617 2.508 1 96.94 223 ARG B N 1
ATOM 4465 C CA . ARG B 1 223 ? 8.312 10.375 1.528 1 96.94 223 ARG B CA 1
ATOM 4466 C C . ARG B 1 223 ? 9.445 9.531 0.957 1 96.94 223 ARG B C 1
ATOM 4468 O O . ARG B 1 223 ? 10.258 8.977 1.706 1 96.94 223 ARG B O 1
ATOM 4475 N N . VAL B 1 224 ? 9.43 9.406 -0.386 1 97.94 224 VAL B N 1
ATOM 4476 C CA . VAL B 1 224 ? 10.523 8.781 -1.115 1 97.94 224 VAL B CA 1
ATOM 4477 C C . VAL B 1 224 ? 11.508 9.852 -1.59 1 97.94 224 VAL B C 1
ATOM 4479 O O . VAL B 1 224 ? 12.711 9.609 -1.646 1 97.94 224 VAL B O 1
ATOM 4482 N N . TRP B 1 225 ? 11.023 10.992 -1.789 1 96.56 225 TRP B N 1
ATOM 4483 C CA . TRP B 1 225 ? 11.773 12.164 -2.223 1 96.56 225 TRP B CA 1
ATOM 4484 C C . TRP B 1 225 ? 12.945 12.438 -1.28 1 96.56 225 TRP B C 1
ATOM 4486 O O . TRP B 1 225 ? 12.75 12.586 -0.071 1 96.56 225 TRP B O 1
ATOM 4496 N N . SER B 1 226 ? 14.148 12.523 -1.828 1 94.69 226 SER B N 1
ATOM 4497 C CA . SER B 1 226 ? 15.367 12.922 -1.134 1 94.69 226 SER B CA 1
ATOM 4498 C C . SER B 1 226 ? 15.664 11.992 0.038 1 94.69 226 SER B C 1
ATOM 4500 O O . SER B 1 226 ? 16.344 12.383 0.988 1 94.69 226 SER B O 1
ATOM 4502 N N . ARG B 1 227 ? 15.125 10.797 -0.03 1 95.75 227 ARG B N 1
ATOM 4503 C CA . ARG B 1 227 ? 15.359 9.844 1.045 1 95.75 227 ARG B CA 1
ATOM 4504 C C . ARG B 1 227 ? 16.719 9.172 0.903 1 95.75 227 ARG B C 1
ATOM 4506 O O . ARG B 1 227 ? 17.172 8.883 -0.21 1 95.75 227 ARG B O 1
ATOM 4513 N N . THR B 1 228 ? 17.359 8.961 2.025 1 94.5 228 THR B N 1
ATOM 4514 C CA . THR B 1 228 ? 18.531 8.078 2.072 1 94.5 228 THR B CA 1
ATOM 4515 C C . THR B 1 228 ? 18.109 6.648 2.398 1 94.5 228 THR B C 1
ATOM 4517 O O . THR B 1 228 ? 17.625 6.371 3.5 1 94.5 228 THR B O 1
ATOM 4520 N N . MET B 1 229 ? 18.344 5.789 1.476 1 94.94 229 MET B N 1
ATOM 4521 C CA . MET B 1 229 ? 17.906 4.402 1.621 1 94.94 229 MET B CA 1
ATOM 4522 C C . MET B 1 229 ? 18.812 3.637 2.568 1 94.94 229 MET B C 1
ATOM 4524 O O . MET B 1 229 ? 20.031 3.67 2.418 1 94.94 229 MET B O 1
ATOM 4528 N N . VAL B 1 230 ? 18.234 2.988 3.51 1 90.75 230 VAL B N 1
ATOM 4529 C CA . VAL B 1 230 ? 18.984 2.229 4.5 1 90.75 230 VAL B CA 1
ATOM 4530 C C . VAL B 1 230 ? 19.391 0.875 3.92 1 90.75 230 VAL B C 1
ATOM 4532 O O . VAL B 1 230 ? 20.406 0.302 4.309 1 90.75 230 VAL B O 1
ATOM 4535 N N . LYS B 1 231 ? 18.547 0.315 3.07 1 92.62 231 LYS B N 1
ATOM 4536 C CA . LYS B 1 231 ? 18.812 -0.927 2.348 1 92.62 231 LYS B CA 1
ATOM 4537 C C . LYS B 1 231 ? 19.062 -0.658 0.868 1 92.62 231 LYS B C 1
ATOM 4539 O O . LYS B 1 231 ? 18.297 0.043 0.215 1 92.62 231 LYS B O 1
ATOM 4544 N N . ARG B 1 232 ? 20.188 -1.13 0.373 1 93.44 232 ARG B N 1
ATOM 4545 C CA . ARG B 1 232 ? 20.516 -0.948 -1.038 1 93.44 232 ARG B CA 1
ATOM 4546 C C . ARG B 1 232 ? 20.766 -2.289 -1.719 1 93.44 232 ARG B C 1
ATOM 4548 O O . ARG B 1 232 ? 21.344 -3.199 -1.114 1 93.44 232 ARG B O 1
ATOM 4555 N N . PRO B 1 233 ? 20.344 -2.443 -2.979 1 96 233 PRO B N 1
ATOM 4556 C CA . PRO B 1 233 ? 20.641 -3.664 -3.729 1 96 233 PRO B CA 1
ATOM 4557 C C . PRO B 1 233 ? 22.141 -3.896 -3.908 1 96 233 PRO B C 1
ATOM 4559 O O . PRO B 1 233 ? 22.891 -2.943 -4.125 1 96 233 PRO B O 1
ATOM 4562 N N . MET B 1 234 ? 22.453 -5.125 -3.789 1 94 234 MET B N 1
ATOM 4563 C CA . MET B 1 234 ? 23.828 -5.508 -4.07 1 94 234 MET B CA 1
ATOM 4564 C C . MET B 1 234 ? 24.188 -5.25 -5.531 1 94 234 MET B C 1
ATOM 4566 O O . MET B 1 234 ? 23.328 -5.398 -6.414 1 94 234 MET B O 1
ATOM 4570 N N . ASP B 1 235 ? 25.438 -4.953 -5.734 1 91.69 235 ASP B N 1
ATOM 4571 C CA . ASP B 1 235 ? 25.891 -4.73 -7.102 1 91.69 235 ASP B CA 1
ATOM 4572 C C . ASP B 1 235 ? 25.828 -6.016 -7.922 1 91.69 235 ASP B C 1
ATOM 4574 O O . ASP B 1 235 ? 26.094 -7.102 -7.406 1 91.69 235 ASP B O 1
ATOM 4578 N N . VAL B 1 236 ? 25.438 -5.746 -9.172 1 90 236 VAL B N 1
ATOM 4579 C CA . VAL B 1 236 ? 25.453 -6.879 -10.094 1 90 236 VAL B CA 1
ATOM 4580 C C . VAL B 1 236 ? 26.672 -6.801 -11 1 90 236 VAL B C 1
ATOM 4582 O O . VAL B 1 236 ? 26.906 -5.785 -11.656 1 90 236 VAL B O 1
ATOM 4585 N N . ARG B 1 237 ? 27.609 -7.676 -11.031 1 79.56 237 ARG B N 1
ATOM 4586 C CA . ARG B 1 237 ? 28.859 -7.621 -11.789 1 79.56 237 ARG B CA 1
ATOM 4587 C C . ARG B 1 237 ? 28.641 -8.102 -13.227 1 79.56 237 ARG B C 1
ATOM 4589 O O . ARG B 1 237 ? 29.172 -7.504 -14.164 1 79.56 237 ARG B O 1
ATOM 4596 N N . ASN B 1 238 ? 27.875 -9.141 -13.539 1 88.44 238 ASN B N 1
ATOM 4597 C CA . ASN B 1 238 ? 27.625 -9.719 -14.852 1 88.44 238 ASN B CA 1
ATOM 4598 C C . ASN B 1 238 ? 26.125 -9.922 -15.102 1 88.44 238 ASN B C 1
ATOM 4600 O O . ASN B 1 238 ? 25.641 -11.055 -15.141 1 88.44 238 ASN B O 1
ATOM 4604 N N . PRO B 1 239 ? 25.547 -8.711 -15.469 1 91.75 239 PRO B N 1
ATOM 4605 C CA . PRO B 1 239 ? 24.109 -8.836 -15.641 1 91.75 239 PRO B CA 1
ATOM 4606 C C . PRO B 1 239 ? 23.734 -9.617 -16.891 1 91.75 239 PRO B C 1
ATOM 4608 O O . PRO B 1 239 ? 24.391 -9.484 -17.938 1 91.75 239 PRO B O 1
ATOM 4611 N N . LYS B 1 240 ? 22.719 -10.367 -16.812 1 93.5 240 LYS B N 1
ATOM 4612 C CA . LYS B 1 240 ? 22.219 -11.164 -17.922 1 93.5 240 LYS B CA 1
ATOM 4613 C C . LYS B 1 240 ? 21.469 -10.289 -18.922 1 93.5 240 LYS B C 1
ATOM 4615 O O . LYS B 1 240 ? 21.297 -10.672 -20.078 1 93.5 240 LYS B O 1
ATOM 4620 N N . ARG B 1 241 ? 21.016 -9.141 -18.422 1 92.69 241 ARG B N 1
ATOM 4621 C CA . ARG B 1 241 ? 20.219 -8.227 -19.234 1 92.69 241 ARG B CA 1
ATOM 4622 C C . ARG B 1 241 ? 20.797 -6.812 -19.188 1 92.69 241 ARG B C 1
ATOM 4624 O O . ARG B 1 241 ? 21.812 -6.57 -18.531 1 92.69 241 ARG B O 1
ATOM 4631 N N . ILE B 1 242 ? 20.141 -5.918 -19.891 1 93.38 242 ILE B N 1
ATOM 4632 C CA . ILE B 1 242 ? 20.578 -4.531 -19.938 1 93.38 242 ILE B CA 1
ATOM 4633 C C . ILE B 1 242 ? 20.516 -3.914 -18.547 1 93.38 242 ILE B C 1
ATOM 4635 O O . ILE B 1 242 ? 19.5 -3.986 -17.875 1 93.38 242 ILE B O 1
ATOM 4639 N N . TRP B 1 243 ? 21.656 -3.424 -18.094 1 94.69 243 TRP B N 1
ATOM 4640 C CA . TRP B 1 243 ? 21.797 -2.795 -16.781 1 94.69 243 TRP B CA 1
ATOM 4641 C C . TRP B 1 243 ? 22.594 -1.504 -16.875 1 94.69 243 TRP B C 1
ATOM 4643 O O . TRP B 1 243 ? 22.859 -1.003 -17.984 1 94.69 243 TRP B O 1
ATOM 4653 N N . LEU B 1 244 ? 22.875 -0.908 -15.742 1 93.62 244 LEU B N 1
ATOM 4654 C CA . LEU B 1 244 ? 23.656 0.323 -15.656 1 93.62 244 LEU B CA 1
ATOM 4655 C C . LEU B 1 244 ? 25.078 0.098 -16.141 1 93.62 244 LEU B C 1
ATOM 4657 O O . LEU B 1 244 ? 25.703 -0.923 -15.828 1 93.62 244 LEU B O 1
ATOM 4661 N N . GLN B 1 245 ? 25.5 0.978 -16.922 1 91.38 245 GLN B N 1
ATOM 4662 C CA . GLN B 1 245 ? 26.859 0.897 -17.438 1 91.38 245 GLN B CA 1
ATOM 4663 C C . GLN B 1 245 ? 27.859 1.566 -16.5 1 91.38 245 GLN B C 1
ATOM 4665 O O . GLN B 1 245 ? 28.969 1.079 -16.312 1 91.38 245 GLN B O 1
ATOM 4670 N N . ASN B 1 246 ? 27.422 2.652 -15.891 1 88.25 246 ASN B N 1
ATOM 4671 C CA . ASN B 1 246 ? 28.328 3.43 -15.039 1 88.25 246 ASN B CA 1
ATOM 4672 C C . ASN B 1 246 ? 28.109 3.123 -13.562 1 88.25 246 ASN B C 1
ATOM 4674 O O . ASN B 1 246 ? 26.984 2.889 -13.133 1 88.25 246 ASN B O 1
ATOM 4678 N N . THR B 1 247 ? 29.219 3.117 -12.938 1 85.94 247 THR B N 1
ATOM 4679 C CA . THR B 1 247 ? 29.141 2.975 -11.492 1 85.94 247 THR B CA 1
ATOM 4680 C C . THR B 1 247 ? 28.578 4.238 -10.852 1 85.94 247 THR B C 1
ATOM 4682 O O . THR B 1 247 ? 28.984 5.352 -11.203 1 85.94 247 THR B O 1
ATOM 4685 N N . LEU B 1 248 ? 27.672 4.047 -9.961 1 89.75 248 LEU B N 1
ATOM 4686 C CA . LEU B 1 248 ? 27.109 5.184 -9.25 1 89.75 248 LEU B CA 1
ATOM 4687 C C . LEU B 1 248 ? 28.016 5.621 -8.102 1 89.75 248 LEU B C 1
ATOM 4689 O O . LEU B 1 248 ? 28.594 4.785 -7.41 1 89.75 248 LEU B O 1
ATOM 4693 N N . PRO B 1 249 ? 28.141 6.984 -7.945 1 90.5 249 PRO B N 1
ATOM 4694 C CA . PRO B 1 249 ? 28.812 7.438 -6.73 1 90.5 249 PRO B CA 1
ATOM 4695 C C . PRO B 1 249 ? 28.125 6.969 -5.453 1 90.5 249 PRO B C 1
ATOM 4697 O O . PRO B 1 249 ? 26.938 6.629 -5.48 1 90.5 249 PRO B O 1
ATOM 4700 N N . GLU B 1 250 ? 28.844 6.887 -4.422 1 87.81 250 GLU B N 1
ATOM 4701 C CA . GLU B 1 250 ? 28.359 6.363 -3.148 1 87.81 250 GLU B CA 1
ATOM 4702 C C . GLU B 1 250 ? 27.078 7.078 -2.711 1 87.81 250 GLU B C 1
ATOM 4704 O O . GLU B 1 250 ? 26.109 6.438 -2.295 1 87.81 250 GLU B O 1
ATOM 4709 N N . ALA B 1 251 ? 27.109 8.375 -2.834 1 86 251 ALA B N 1
ATOM 4710 C CA . ALA B 1 251 ? 25.953 9.164 -2.414 1 86 251 ALA B CA 1
ATOM 4711 C C . ALA B 1 251 ? 24.719 8.797 -3.23 1 86 251 ALA B C 1
ATOM 4713 O O . ALA B 1 251 ? 23.609 8.75 -2.695 1 86 251 ALA B O 1
ATOM 4714 N N . ALA B 1 252 ? 24.938 8.461 -4.449 1 86.62 252 ALA B N 1
ATOM 4715 C CA . ALA B 1 252 ? 23.828 8.125 -5.348 1 86.62 252 ALA B CA 1
ATOM 4716 C C . ALA B 1 252 ? 23.328 6.707 -5.082 1 86.62 252 ALA B C 1
ATOM 4718 O O . ALA B 1 252 ? 22.141 6.414 -5.285 1 86.62 252 ALA B O 1
ATOM 4719 N N . GLN B 1 253 ? 24.203 5.863 -4.59 1 91.19 253 GLN B N 1
ATOM 4720 C CA . GLN B 1 253 ? 23.828 4.484 -4.289 1 91.19 253 GLN B CA 1
ATOM 4721 C C . GLN B 1 253 ? 22.875 4.418 -3.1 1 91.19 253 GLN B C 1
ATOM 4723 O O . GLN B 1 253 ? 22.156 3.434 -2.932 1 91.19 253 GLN B O 1
ATOM 4728 N N . LYS B 1 254 ? 22.906 5.512 -2.361 1 94.25 254 LYS B N 1
ATOM 4729 C CA . LYS B 1 254 ? 22.078 5.555 -1.166 1 94.25 254 LYS B CA 1
ATOM 4730 C C . LYS B 1 254 ? 20.734 6.223 -1.458 1 94.25 254 LYS B C 1
ATOM 4732 O O . LYS B 1 254 ? 19.922 6.414 -0.553 1 94.25 254 LYS B O 1
ATOM 4737 N N . LYS B 1 255 ? 20.484 6.582 -2.68 1 96.62 255 LYS B N 1
ATOM 4738 C CA . LYS B 1 255 ? 19.234 7.227 -3.076 1 96.62 255 LYS B CA 1
ATOM 4739 C C . LYS B 1 255 ? 18.266 6.227 -3.699 1 96.62 255 LYS B C 1
ATOM 4741 O O . LYS B 1 255 ? 18.656 5.109 -4.047 1 96.62 255 LYS B O 1
ATOM 4746 N N . PRO B 1 256 ? 17 6.617 -3.895 1 98 256 PRO B N 1
ATOM 4747 C CA . PRO B 1 256 ? 15.984 5.703 -4.406 1 98 256 PRO B CA 1
ATOM 4748 C C . PRO B 1 256 ? 16.281 5.227 -5.828 1 98 256 PRO B C 1
ATOM 4750 O O . PRO B 1 256 ? 15.852 4.137 -6.219 1 98 256 PRO B O 1
ATOM 4753 N N . TYR B 1 257 ? 17.109 5.91 -6.574 1 97.5 257 TYR B N 1
ATOM 4754 C CA . TYR B 1 257 ? 17.375 5.621 -7.98 1 97.5 257 TYR B CA 1
ATOM 4755 C C . TYR B 1 257 ? 17.844 4.184 -8.164 1 97.5 257 TYR B C 1
ATOM 4757 O O . TYR B 1 257 ? 17.375 3.482 -9.062 1 97.5 257 TYR B O 1
ATOM 4765 N N . LEU B 1 258 ? 18.734 3.746 -7.332 1 97.12 258 LEU B N 1
ATOM 4766 C CA . LEU B 1 258 ? 19.328 2.424 -7.512 1 97.12 258 LEU B CA 1
ATOM 4767 C C . LEU B 1 258 ? 18.281 1.332 -7.32 1 97.12 258 LEU B C 1
ATOM 4769 O O . LEU B 1 258 ? 18.188 0.406 -8.133 1 97.12 258 LEU B O 1
ATOM 4773 N N . VAL B 1 259 ? 17.5 1.429 -6.242 1 98.12 259 VAL B N 1
ATOM 4774 C CA . VAL B 1 259 ? 16.484 0.424 -5.98 1 98.12 259 VAL B CA 1
ATOM 4775 C C . VAL B 1 259 ? 15.406 0.483 -7.07 1 98.12 259 VAL B C 1
ATOM 4777 O O . VAL B 1 259 ? 14.906 -0.553 -7.516 1 98.12 259 VAL B O 1
ATOM 4780 N N . ILE B 1 260 ? 15.062 1.679 -7.578 1 98.38 260 ILE B N 1
ATOM 4781 C CA . ILE B 1 260 ? 14.094 1.853 -8.656 1 98.38 260 ILE B CA 1
ATOM 4782 C C . ILE B 1 260 ? 14.609 1.178 -9.922 1 98.38 260 ILE B C 1
ATOM 4784 O O . ILE B 1 260 ? 13.859 0.477 -10.609 1 98.38 260 ILE B O 1
ATOM 4788 N N . THR B 1 261 ? 15.836 1.368 -10.188 1 97.19 261 THR B N 1
ATOM 4789 C CA . THR B 1 261 ? 16.453 0.759 -11.367 1 97.19 261 THR B CA 1
ATOM 4790 C C . THR B 1 261 ? 16.469 -0.762 -11.234 1 97.19 261 THR B C 1
ATOM 4792 O O . THR B 1 261 ? 16.203 -1.476 -12.203 1 97.19 261 THR B O 1
ATOM 4795 N N . ALA B 1 262 ? 16.797 -1.226 -10.055 1 97.81 262 ALA B N 1
ATOM 4796 C CA . ALA B 1 262 ? 16.75 -2.664 -9.797 1 97.81 262 ALA B CA 1
ATOM 4797 C C . ALA B 1 262 ? 15.359 -3.23 -10.031 1 97.81 262 ALA B C 1
ATOM 4799 O O . ALA B 1 262 ? 15.211 -4.305 -10.617 1 97.81 262 ALA B O 1
ATOM 4800 N N . MET B 1 263 ? 14.359 -2.518 -9.57 1 98.62 263 MET B N 1
ATOM 4801 C CA . MET B 1 263 ? 12.977 -2.936 -9.773 1 98.62 263 MET B CA 1
ATOM 4802 C C . MET B 1 263 ? 12.648 -3.014 -11.258 1 98.62 263 MET B C 1
ATOM 4804 O O . MET B 1 263 ? 12 -3.965 -11.711 1 98.62 263 MET B O 1
ATOM 4808 N N . LEU B 1 264 ? 13.078 -1.996 -11.984 1 98.12 264 LEU B N 1
ATOM 4809 C CA . LEU B 1 264 ? 12.852 -1.99 -13.43 1 98.12 264 LEU B CA 1
ATOM 4810 C C . LEU B 1 264 ? 13.508 -3.201 -14.086 1 98.12 264 LEU B C 1
ATOM 4812 O O . LEU B 1 264 ? 12.898 -3.846 -14.945 1 98.12 264 LEU B O 1
ATOM 4816 N N . TYR B 1 265 ? 14.688 -3.51 -13.672 1 97.69 265 TYR B N 1
ATOM 4817 C CA . TYR B 1 265 ? 15.43 -4.656 -14.18 1 97.69 265 TYR B CA 1
ATOM 4818 C C . TYR B 1 265 ? 14.656 -5.949 -13.953 1 97.69 265 TYR B C 1
ATOM 4820 O O . TYR B 1 265 ? 14.492 -6.754 -14.875 1 97.69 265 TYR B O 1
ATOM 4828 N N . LEU B 1 266 ? 14.188 -6.16 -12.742 1 98.5 266 LEU B N 1
ATOM 4829 C CA . LEU B 1 266 ? 13.43 -7.359 -12.406 1 98.5 266 LEU B CA 1
ATOM 4830 C C . LEU B 1 266 ? 12.133 -7.43 -13.203 1 98.5 266 LEU B C 1
ATOM 4832 O O . LEU B 1 266 ? 11.766 -8.492 -13.711 1 98.5 266 LEU B O 1
ATOM 4836 N N . CYS B 1 267 ? 11.461 -6.309 -13.32 1 98.31 267 CYS B N 1
ATOM 4837 C CA . CYS B 1 267 ? 10.195 -6.266 -14.047 1 98.31 267 CYS B CA 1
ATOM 4838 C C . CYS B 1 267 ? 10.398 -6.602 -15.516 1 98.31 267 CYS B C 1
ATOM 4840 O O . CYS B 1 267 ? 9.586 -7.305 -16.125 1 98.31 267 CYS B O 1
ATOM 4842 N N . LYS B 1 268 ? 11.438 -6.109 -16.078 1 96.94 268 LYS B N 1
ATOM 4843 C CA . LYS B 1 268 ? 11.719 -6.402 -17.484 1 96.94 268 LYS B CA 1
ATOM 4844 C C . LYS B 1 268 ? 11.945 -7.895 -17.703 1 96.94 268 LYS B C 1
ATOM 4846 O O . LYS B 1 268 ? 11.523 -8.453 -18.719 1 96.94 268 LYS B O 1
ATOM 4851 N N . ALA B 1 269 ? 12.555 -8.492 -16.734 1 97 269 ALA B N 1
ATOM 4852 C CA . ALA B 1 269 ? 12.867 -9.922 -16.844 1 97 269 ALA B CA 1
ATOM 4853 C C . ALA B 1 269 ? 11.594 -10.758 -16.875 1 97 269 ALA B C 1
ATOM 4855 O O . ALA B 1 269 ? 11.586 -11.867 -17.422 1 97 269 ALA B O 1
ATOM 4856 N N . ILE B 1 270 ? 10.516 -10.273 -16.344 1 96.31 270 ILE B N 1
ATOM 4857 C CA . ILE B 1 270 ? 9.273 -11.039 -16.312 1 96.31 270 ILE B CA 1
ATOM 4858 C C . ILE B 1 270 ? 8.258 -10.398 -17.25 1 96.31 270 ILE B C 1
ATOM 4860 O O . ILE B 1 270 ? 7.047 -10.469 -17 1 96.31 270 ILE B O 1
ATOM 4864 N N . ASP B 1 271 ? 8.68 -9.609 -18.156 1 93.25 271 ASP B N 1
ATOM 4865 C CA . ASP B 1 271 ? 7.93 -9.039 -19.281 1 93.25 271 ASP B CA 1
ATOM 4866 C C . ASP B 1 271 ? 6.941 -7.984 -18.797 1 93.25 271 ASP B C 1
ATOM 4868 O O . ASP B 1 271 ? 5.809 -7.926 -19.281 1 93.25 271 ASP B O 1
ATOM 4872 N N . ALA B 1 272 ? 7.219 -7.16 -17.797 1 89.62 272 ALA B N 1
ATOM 4873 C CA . ALA B 1 272 ? 6.352 -6.113 -17.266 1 89.62 272 ALA B CA 1
ATOM 4874 C C . ALA B 1 272 ? 7.117 -4.805 -17.078 1 89.62 272 ALA B C 1
ATOM 4876 O O . ALA B 1 272 ? 6.613 -3.863 -16.469 1 89.62 272 ALA B O 1
ATOM 4877 N N . GLY B 1 273 ? 8.305 -4.598 -17.625 1 89.12 273 GLY B N 1
ATOM 4878 C CA . GLY B 1 273 ? 9.164 -3.475 -17.266 1 89.12 273 GLY B CA 1
ATOM 4879 C C . GLY B 1 273 ? 8.992 -2.279 -18.188 1 89.12 273 GLY B C 1
ATOM 4880 O O . GLY B 1 273 ? 9.227 -1.14 -17.781 1 89.12 273 GLY B O 1
ATOM 4881 N N . ASP B 1 274 ? 8.508 -2.422 -19.328 1 91.88 274 ASP B N 1
ATOM 4882 C CA . ASP B 1 274 ? 8.484 -1.351 -20.312 1 91.88 274 ASP B CA 1
ATOM 4883 C C . ASP B 1 274 ? 7.449 -0.29 -19.953 1 91.88 274 ASP B C 1
ATOM 4885 O O . ASP B 1 274 ? 7.699 0.908 -20.109 1 91.88 274 ASP B O 1
ATOM 4889 N N . SER B 1 275 ? 6.41 -0.734 -19.484 1 94.81 275 SER B N 1
ATOM 4890 C CA . SER B 1 275 ? 5.379 0.218 -19.094 1 94.81 275 SER B CA 1
ATOM 4891 C C . SER B 1 275 ? 5.836 1.085 -17.938 1 94.81 275 SER B C 1
ATOM 4893 O O . SER B 1 275 ? 5.559 2.285 -17.891 1 94.81 275 SER B O 1
ATOM 4895 N N . TYR B 1 276 ? 6.57 0.533 -16.969 1 97.25 276 TYR B N 1
ATOM 4896 C CA . TYR B 1 276 ? 7.031 1.285 -15.812 1 97.25 276 TYR B CA 1
ATOM 4897 C C . TYR B 1 276 ? 8.117 2.281 -16.203 1 97.25 276 TYR B C 1
ATOM 4899 O O . TYR B 1 276 ? 8.141 3.41 -15.703 1 97.25 276 TYR B O 1
ATOM 4907 N N . LYS B 1 277 ? 8.984 1.808 -17.031 1 97.25 277 LYS B N 1
ATOM 4908 C CA . LYS B 1 277 ? 9.992 2.719 -17.562 1 97.25 277 LYS B CA 1
ATOM 4909 C C . LYS B 1 277 ? 9.352 3.943 -18.203 1 97.25 277 LYS B C 1
ATOM 4911 O O . LYS B 1 277 ? 9.711 5.078 -17.891 1 97.25 277 LYS B O 1
ATOM 4916 N N . LYS B 1 278 ? 8.414 3.703 -19.078 1 97.69 278 LYS B N 1
ATOM 4917 C CA . LYS B 1 278 ? 7.73 4.781 -19.781 1 97.69 278 LYS B CA 1
ATOM 4918 C C . LYS B 1 278 ? 7.027 5.719 -18.797 1 97.69 278 LYS B C 1
ATOM 4920 O O . LYS B 1 278 ? 7.07 6.941 -18.953 1 97.69 278 LYS B O 1
ATOM 4925 N N . LYS B 1 279 ? 6.391 5.168 -17.797 1 98 279 LYS B N 1
ATOM 4926 C CA . LYS B 1 279 ? 5.68 5.969 -16.812 1 98 279 LYS B CA 1
ATOM 4927 C C . LYS B 1 279 ? 6.637 6.875 -16.047 1 98 279 LYS B C 1
ATOM 4929 O O . LYS B 1 279 ? 6.34 8.047 -15.812 1 98 279 LYS B O 1
ATOM 4934 N N . ILE B 1 280 ? 7.789 6.332 -15.664 1 98.25 280 ILE B N 1
ATOM 4935 C CA . ILE B 1 280 ? 8.758 7.098 -14.891 1 98.25 280 ILE B CA 1
ATOM 4936 C C . ILE B 1 280 ? 9.359 8.203 -15.758 1 98.25 280 ILE B C 1
ATOM 4938 O O . ILE B 1 280 ? 9.453 9.352 -15.336 1 98.25 280 ILE B O 1
ATOM 4942 N N . ILE B 1 281 ? 9.672 7.863 -16.984 1 97.62 281 ILE B N 1
ATOM 4943 C CA . ILE B 1 281 ? 10.25 8.836 -17.906 1 97.62 281 ILE B CA 1
ATOM 4944 C C . ILE B 1 281 ? 9.242 9.945 -18.188 1 97.62 281 ILE B C 1
ATOM 4946 O O . ILE B 1 281 ? 9.586 11.125 -18.188 1 97.62 281 ILE B O 1
ATOM 4950 N N . THR B 1 282 ? 8.016 9.578 -18.453 1 98.19 282 THR B N 1
ATOM 4951 C CA . THR B 1 282 ? 6.961 10.555 -18.703 1 98.19 282 THR B CA 1
ATOM 4952 C C . THR B 1 282 ? 6.773 11.469 -17.5 1 98.19 282 THR B C 1
ATOM 4954 O O . THR B 1 282 ? 6.633 12.688 -17.656 1 98.19 282 THR B O 1
ATOM 4957 N N . LEU B 1 283 ? 6.785 10.906 -16.312 1 98.38 283 LEU B N 1
ATOM 4958 C CA . LEU B 1 283 ? 6.641 11.68 -15.078 1 98.38 283 LEU B CA 1
ATOM 4959 C C . LEU B 1 283 ? 7.738 12.734 -14.977 1 98.38 283 LEU B C 1
ATOM 4961 O O . LEU B 1 283 ? 7.469 13.891 -14.641 1 98.38 283 LEU B O 1
ATOM 4965 N N . ILE B 1 284 ? 8.938 12.336 -15.266 1 97.75 284 ILE B N 1
ATOM 4966 C CA . ILE B 1 284 ? 10.086 13.242 -15.188 1 97.75 284 ILE B CA 1
ATOM 4967 C C . ILE B 1 284 ? 9.961 14.32 -16.266 1 97.75 284 ILE B C 1
ATOM 4969 O O . ILE B 1 284 ? 10.125 15.508 -15.977 1 97.75 284 ILE B O 1
ATOM 4973 N N . LYS B 1 285 ? 9.578 13.898 -17.453 1 97.19 285 LYS B N 1
ATOM 4974 C CA . LYS B 1 285 ? 9.492 14.82 -18.594 1 97.19 285 LYS B CA 1
ATOM 4975 C C . LYS B 1 285 ? 8.383 15.852 -18.375 1 97.19 285 LYS B C 1
ATOM 4977 O O . LYS B 1 285 ? 8.523 17 -18.781 1 97.19 285 LYS B O 1
ATOM 4982 N N . GLU B 1 286 ? 7.34 15.43 -17.766 1 97.94 286 GLU B N 1
ATOM 4983 C CA . GLU B 1 286 ? 6.195 16.312 -17.562 1 97.94 286 GLU B CA 1
ATOM 4984 C C . GLU B 1 286 ? 6.422 17.234 -16.375 1 97.94 286 GLU B C 1
ATOM 4986 O O . GLU B 1 286 ? 5.652 18.172 -16.156 1 97.94 286 GLU B O 1
ATOM 4991 N N . ASN B 1 287 ? 7.496 17 -15.648 1 97.94 287 ASN B N 1
ATOM 4992 C CA . ASN B 1 287 ? 7.832 17.828 -14.492 1 97.94 287 ASN B CA 1
ATOM 4993 C C . ASN B 1 287 ? 9.297 18.266 -14.523 1 97.94 287 ASN B C 1
ATOM 4995 O O . ASN B 1 287 ? 10.055 17.969 -13.594 1 97.94 287 ASN B O 1
ATOM 4999 N N . PRO B 1 288 ? 9.633 19.062 -15.539 1 96.44 288 PRO B N 1
ATOM 5000 C CA . PRO B 1 288 ? 11.039 19.406 -15.742 1 96.44 288 PRO B CA 1
ATOM 5001 C C . PRO B 1 288 ? 11.609 20.266 -14.609 1 96.44 288 PRO B C 1
ATOM 5003 O O . PRO B 1 288 ? 12.828 20.328 -14.438 1 96.44 288 PRO B O 1
ATOM 5006 N N . GLN B 1 289 ? 10.781 20.844 -13.828 1 95.5 289 GLN B N 1
ATOM 5007 C CA . GLN B 1 289 ? 11.234 21.734 -12.766 1 95.5 289 GLN B CA 1
ATOM 5008 C C . GLN B 1 289 ? 11.672 20.938 -11.531 1 95.5 289 GLN B C 1
ATOM 5010 O O . GLN B 1 289 ? 12.297 21.484 -10.625 1 95.5 289 GLN B O 1
ATOM 5015 N N . ILE B 1 290 ? 11.328 19.688 -11.445 1 97.44 290 ILE B N 1
ATOM 5016 C CA . ILE B 1 290 ? 11.617 18.859 -10.273 1 97.44 290 ILE B CA 1
ATOM 5017 C C . ILE B 1 290 ? 13.086 18.453 -10.273 1 97.44 290 ILE B C 1
ATOM 5019 O O . ILE B 1 290 ? 13.578 17.891 -11.258 1 97.44 290 ILE B O 1
ATOM 5023 N N . PRO B 1 291 ? 13.828 18.719 -9.242 1 96.69 291 PRO B N 1
ATOM 5024 C CA . PRO B 1 291 ? 15.227 18.281 -9.164 1 96.69 291 PRO B CA 1
ATOM 5025 C C . PRO B 1 291 ? 15.352 16.781 -8.891 1 96.69 291 PRO B C 1
ATOM 5027 O O . PRO B 1 291 ? 15.609 16.375 -7.754 1 96.69 291 PRO B O 1
ATOM 5030 N N . ILE B 1 292 ? 15.391 16 -9.883 1 96.62 292 ILE B N 1
ATOM 5031 C CA . ILE B 1 292 ? 15.297 14.555 -9.766 1 96.62 292 ILE B CA 1
ATOM 5032 C C . ILE B 1 292 ? 16.625 13.992 -9.25 1 96.62 292 ILE B C 1
ATOM 5034 O O . ILE B 1 292 ? 16.688 12.82 -8.867 1 96.62 292 ILE B O 1
ATOM 5038 N N . TYR B 1 293 ? 17.703 14.828 -9.211 1 95.81 293 TYR B N 1
ATOM 5039 C CA . TYR B 1 293 ? 18.953 14.375 -8.617 1 95.81 293 TYR B CA 1
ATOM 5040 C C . TYR B 1 293 ? 18.766 14.07 -7.133 1 95.81 293 TYR B C 1
ATOM 5042 O O . TYR B 1 293 ? 19.531 13.297 -6.551 1 95.81 293 TYR B O 1
ATOM 5050 N N . LYS B 1 294 ? 17.719 14.586 -6.469 1 95.94 294 LYS B N 1
ATOM 5051 C CA . LYS B 1 294 ? 17.391 14.289 -5.074 1 95.94 294 LYS B CA 1
ATOM 5052 C C . LYS B 1 294 ? 16.938 12.844 -4.906 1 95.94 294 LYS B C 1
ATOM 5054 O O . LYS B 1 294 ? 16.969 12.305 -3.797 1 95.94 294 LYS B O 1
ATOM 5059 N N . LEU B 1 295 ? 16.547 12.219 -6.035 1 97.12 295 LEU B N 1
ATOM 5060 C CA . LEU B 1 295 ? 16.172 10.812 -6.035 1 97.12 295 LEU B CA 1
ATOM 5061 C C . LEU B 1 295 ? 17.344 9.938 -6.48 1 97.12 295 LEU B C 1
ATOM 5063 O O . LEU B 1 295 ? 17.266 8.711 -6.43 1 97.12 295 LEU B O 1
ATOM 5067 N N . GLY B 1 296 ? 18.406 10.586 -6.988 1 96.12 296 GLY B N 1
ATOM 5068 C CA . GLY B 1 296 ? 19.578 9.859 -7.438 1 96.12 296 GLY B CA 1
ATOM 5069 C C . GLY B 1 296 ? 19.703 9.812 -8.953 1 96.12 296 GLY B C 1
ATOM 5070 O O . GLY B 1 296 ? 20.656 9.234 -9.477 1 96.12 296 GLY B O 1
ATOM 5071 N N . PHE B 1 297 ? 18.719 10.414 -9.648 1 96 297 PHE B N 1
ATOM 5072 C CA . PHE B 1 297 ? 18.844 10.555 -11.094 1 96 297 PHE B CA 1
ATOM 5073 C C . PHE B 1 297 ? 19.859 11.641 -11.438 1 96 297 PHE B C 1
ATOM 5075 O O . PHE B 1 297 ? 19.5 12.82 -11.5 1 96 297 PHE B O 1
ATOM 5082 N N . LEU B 1 298 ? 20.984 11.25 -11.68 1 93.44 298 LEU B N 1
ATOM 5083 C CA . LEU B 1 298 ? 22.062 12.195 -11.914 1 93.44 298 LEU B CA 1
ATOM 5084 C C . LEU B 1 298 ? 22.125 12.602 -13.383 1 93.44 298 LEU B C 1
ATOM 5086 O O . LEU B 1 298 ? 21.281 12.188 -14.18 1 93.44 298 LEU B O 1
ATOM 5090 N N . ASN B 1 299 ? 23.078 13.445 -13.648 1 89.69 299 ASN B N 1
ATOM 5091 C CA . ASN B 1 299 ? 23.219 13.914 -15.023 1 89.69 299 ASN B CA 1
ATOM 5092 C C . ASN B 1 299 ? 23.391 12.742 -15.992 1 89.69 299 ASN B C 1
ATOM 5094 O O . ASN B 1 299 ? 24.109 11.789 -15.695 1 89.69 299 ASN B O 1
ATOM 5098 N N . ARG B 1 300 ? 22.734 12.672 -17.062 1 89.5 300 ARG B N 1
ATOM 5099 C CA . ARG B 1 300 ? 22.828 11.703 -18.156 1 89.5 300 ARG B CA 1
ATOM 5100 C C . ARG B 1 300 ? 22.25 10.352 -17.734 1 89.5 300 ARG B C 1
ATOM 5102 O O . ARG B 1 300 ? 22.688 9.312 -18.234 1 89.5 300 ARG B O 1
ATOM 5109 N N . TRP B 1 301 ? 21.391 10.383 -16.672 1 93.19 301 TRP B N 1
ATOM 5110 C CA . TRP B 1 301 ? 20.75 9.141 -16.25 1 93.19 301 TRP B CA 1
ATOM 5111 C C . TRP B 1 301 ? 20.047 8.477 -17.438 1 93.19 301 TRP B C 1
ATOM 5113 O O . TRP B 1 301 ? 19.969 7.246 -17.5 1 93.19 301 TRP B O 1
ATOM 5123 N N . ASN B 1 302 ? 19.547 9.273 -18.391 1 92.12 302 ASN B N 1
ATOM 5124 C CA . ASN B 1 302 ? 18.781 8.773 -19.531 1 92.12 302 ASN B CA 1
ATOM 5125 C C . ASN B 1 302 ? 19.688 8.188 -20.609 1 92.12 302 ASN B C 1
ATOM 5127 O O . ASN B 1 302 ? 19.203 7.609 -21.578 1 92.12 302 ASN B O 1
ATOM 5131 N N . GLU B 1 303 ? 20.969 8.281 -20.422 1 93.5 303 GLU B N 1
ATOM 5132 C CA . GLU B 1 303 ? 21.938 7.672 -21.328 1 93.5 303 GLU B CA 1
ATOM 5133 C C . GLU B 1 303 ? 22.281 6.254 -20.891 1 93.5 303 GLU B C 1
ATOM 5135 O O . GLU B 1 303 ? 22.875 5.488 -21.656 1 93.5 303 GLU B O 1
ATOM 5140 N N . GLU B 1 304 ? 21.906 5.977 -19.641 1 94.38 304 GLU B N 1
ATOM 5141 C CA . GLU B 1 304 ? 22.078 4.598 -19.188 1 94.38 304 GLU B CA 1
ATOM 5142 C C . GLU B 1 304 ? 21.25 3.635 -20.031 1 94.38 304 GLU B C 1
ATOM 5144 O O . GLU B 1 304 ? 20.062 3.902 -20.297 1 94.38 304 GLU B O 1
ATOM 5149 N N . PRO B 1 305 ? 21.75 2.516 -20.422 1 94.12 305 PRO B N 1
ATOM 5150 C CA . PRO B 1 305 ? 21.078 1.602 -21.344 1 94.12 305 PRO B CA 1
ATOM 5151 C C . PRO B 1 305 ? 19.688 1.183 -20.844 1 94.12 305 PRO B C 1
ATOM 5153 O O . PRO B 1 305 ? 18.75 1.076 -21.625 1 94.12 305 PRO B O 1
ATOM 5156 N N . ILE B 1 306 ? 19.531 0.989 -19.562 1 95.31 306 ILE B N 1
ATOM 5157 C CA . ILE B 1 306 ? 18.266 0.481 -19.047 1 95.31 306 ILE B CA 1
ATOM 5158 C C . ILE B 1 306 ? 17.188 1.569 -19.125 1 95.31 306 ILE B C 1
ATOM 5160 O O . ILE B 1 306 ? 16 1.271 -19.234 1 95.31 306 ILE B O 1
ATOM 5164 N N . TRP B 1 307 ? 17.594 2.842 -19.125 1 95.31 307 TRP B N 1
ATOM 5165 C CA . TRP B 1 307 ? 16.656 3.963 -19.156 1 95.31 307 TRP B CA 1
ATOM 5166 C C . TRP B 1 307 ? 16.562 4.555 -20.547 1 95.31 307 TRP B C 1
ATOM 5168 O O . TRP B 1 307 ? 15.711 5.406 -20.812 1 95.31 307 TRP B O 1
ATOM 5178 N N . GLY B 1 308 ? 17.547 4.168 -21.391 1 87 308 GLY B N 1
ATOM 5179 C CA . GLY B 1 308 ? 17.594 4.723 -22.734 1 87 308 GLY B CA 1
ATOM 5180 C C . GLY B 1 308 ? 16.547 4.137 -23.656 1 87 308 GLY B C 1
ATOM 5181 O O . GLY B 1 308 ? 15.883 3.152 -23.312 1 87 308 GLY B O 1
ATOM 5182 N N . ASP B 1 309 ? 16.141 4.82 -24.797 1 69 309 ASP B N 1
ATOM 5183 C CA . ASP B 1 309 ? 15.195 4.418 -25.828 1 69 309 ASP B CA 1
ATOM 5184 C C . ASP B 1 309 ? 15.688 3.17 -26.562 1 69 309 ASP B C 1
ATOM 5186 O O . ASP B 1 309 ? 16.891 2.986 -26.75 1 69 309 ASP B O 1
ATOM 5190 N N . GLU B 1 310 ? 15.125 2.002 -26.375 1 52.69 310 GLU B N 1
ATOM 5191 C CA . GLU B 1 310 ? 15.5 0.982 -27.359 1 52.69 310 GLU B CA 1
ATOM 5192 C C . GLU B 1 310 ? 15.312 1.485 -28.781 1 52.69 310 GLU B C 1
ATOM 5194 O O . GLU B 1 310 ? 14.461 2.336 -29.031 1 52.69 310 GLU B O 1
#

Solvent-accessible surface area (backbone atoms only — not comparable to full-atom values): 33825 Å² total; per-residue (Å²): 132,79,82,69,81,58,68,52,70,68,52,49,53,50,50,41,42,73,28,40,35,41,68,94,47,64,68,60,50,50,56,46,49,57,36,40,31,68,61,64,53,43,70,58,43,57,86,46,33,72,36,75,88,77,54,27,37,28,90,81,36,42,51,68,56,32,52,50,49,48,52,50,41,54,54,48,39,52,54,47,51,54,51,49,51,55,51,45,41,24,51,49,21,39,56,34,49,50,44,16,65,75,59,31,32,57,42,89,74,46,56,86,54,30,66,46,57,69,58,47,54,51,49,48,50,51,44,48,51,43,44,71,68,46,84,50,68,72,48,50,52,45,42,69,74,29,38,39,72,54,97,93,36,72,77,45,61,81,56,82,67,37,38,67,58,46,51,71,57,46,49,60,59,56,50,38,50,49,60,55,37,37,29,88,80,43,64,53,52,42,51,51,19,42,55,38,40,33,81,41,42,68,44,45,36,33,36,40,49,22,49,38,53,49,48,53,38,45,69,69,67,46,80,60,63,61,35,74,49,90,55,57,48,54,83,76,90,71,65,74,53,76,47,76,79,67,82,70,54,71,75,36,50,29,14,50,37,48,54,52,50,50,51,42,44,38,30,44,45,68,76,59,19,66,65,54,51,50,50,53,51,47,54,48,66,76,38,74,84,54,69,51,51,48,30,32,48,46,92,66,49,59,68,28,61,65,63,30,84,129,133,78,81,68,81,59,69,52,72,69,51,48,53,51,50,41,41,74,27,40,36,42,66,95,48,62,70,59,50,51,56,46,51,57,35,40,32,67,62,65,51,43,70,58,42,56,86,46,33,70,36,74,89,76,56,28,37,27,90,83,35,41,52,68,56,33,51,48,49,48,51,52,40,54,52,48,40,52,55,48,51,54,52,48,50,54,49,45,42,24,50,50,21,40,56,33,48,48,43,15,65,74,60,32,31,57,42,89,74,44,55,86,54,29,67,44,57,68,58,45,53,51,49,48,51,51,45,48,49,42,44,70,69,46,84,48,67,72,49,52,52,45,42,68,75,32,37,39,72,54,96,92,36,72,78,47,61,81,56,83,67,38,38,65,58,47,50,73,56,46,51,62,59,55,50,37,51,50,61,54,36,37,29,86,82,42,63,54,52,41,48,51,19,41,56,39,42,35,83,42,43,66,43,45,36,33,36,40,49,21,49,40,53,51,46,53,38,45,70,69,68,47,81,61,61,60,34,74,48,87,55,56,50,54,84,74,90,73,65,75,51,75,48,76,78,70,83,70,55,70,75,36,51,29,14,49,36,48,53,53,50,50,51,41,44,36,30,42,45,69,77,58,20,65,66,53,52,51,51,52,50,48,54,48,67,76,38,73,85,56,70,51,50,46,30,33,47,46,91,65,49,59,69,28,60,63,62,28,82,128

InterPro domains:
  IPR011664 Abortive infection system protein AbiD/AbiF-like [PF07751] (32-225)
  IPR017034 Abortive infection system protein AbiD/AbiF [PIRSF034934] (2-304)

Secondary structure (DSSP, 8-state):
---PPP--HHHHHHHHHHTT-B-S-HHHHHHHHHHS-HHHHHHHHGGGEEETTTTEEPTT-BHHHHHHHHHHHHHHHHHHHHHHHHHHHHHHHHHHHHHHHHH-TTGGG-GGGBS-HHHHHHHHHHHHHHHHH---HHHHHHHHHHEEEETTEEEEESSPPPHHHHGGG--HHHHHHHHHHB-TT-HHHHHHHHHTT-S-HHHHHHHHHHHHHHHHHHHTT---TT---SS-PPPPSS-SS----SPPPHHHHTSHHHHHHHHHHHHHHTT-HHHHHHHHHHHHHH-TTS-GGGGT--TTGGGSTTTS--/---PPP--HHHHHHHHHHTT-B-S-HHHHHHHHHHS-HHHHHHHHGGGEEETTTTEEPTT-BHHHHHHHHHHHHHHHHHHHHHHHHHHHHHHHHHHHHHHHHH-TTGGG-GGGBS-HHHHHHHHHHHHHHHHH---HHHHHHHHHHEEEETTEEEEESSPPPHHHHGGG--HHHHHHHHHHB-TT-HHHHHHHHHTT-S-HHHHHHHHHHHHHHHHHHHTT---TTPPPSS-PPPPSS-SS----SPPPHHHHTSHHHHHHHHHHHHHHTT-HHHHHHHHHHHHHH-TTS-GGGGT--TTGGGSTTTS--

Radius of gyration: 25.15 Å; Cα contacts (8 Å, |Δi|>4): 820; chains: 2; bounding box: 60×71×57 Å

Sequence (620 aa):
MANKESRSIQEQIELLKQRGMIIKDEDFACLHLRNISYYRLKGYWWDMQKDKNNHVFQRGSCFEDVIARYSFDKELRLILFDAIETIEIALRTKMIYHLSQSYGGLYYMNDSFFVSKELHQQHLADLMNEFMRSGEVFIKEYKRKYGVWEDRKCVSLTQQPDAWVIFEVATFGTLSKIYKNLNHQIPEKAKIANEFGLNLHNELSSWLEAISYLRNIVAHHSRVWSRTMVKRPMDVRNPKRIWLQNTLPEAAQKKPYLVITAMLYLCKAIDAGDSYKKKIITLIKENPQIPIYKLGFLNRWNEEPIWGDEMANKESRSIQEQIELLKQRGMIIKDEDFACLHLRNISYYRLKGYWWDMQKDKNNHVFQRGSCFEDVIARYSFDKELRLILFDAIETIEIALRTKMIYHLSQSYGGLYYMNDSFFVSKELHQQHLADLMNEFMRSGEVFIKEYKRKYGVWEDRKCVSLTQQPDAWVIFEVATFGTLSKIYKNLNHQIPEKAKIANEFGLNLHNELSSWLEAISYLRNIVAHHSRVWSRTMVKRPMDVRNPKRIWLQNTLPEAAQKKPYLVITAMLYLCKAIDAGDSYKKKIITLIKENPQIPIYKLGFLNRWNEEPIWGDE

pLDDT: mean 95.52, std 5.96, range [41.16, 98.81]